Protein AF-H5WXC0-F1 (afdb_monomer)

Nearest PDB structures (foldseek):
  8ovc-assembly1_G  TM=9.041E-01  e=4.808E-39  Mycolicibacterium smegmatis
  7qho-assembly1_A  TM=9.108E-01  e=4.756E-37  Corynebacterium glutamicum ATCC 13032
  7e1v-assembly1_A  TM=9.104E-01  e=6.384E-37  Mycobacterium tuberculosis H37Rv
  8hcr-assembly1_M  TM=8.904E-01  e=3.942E-35  Mycobacterium tuberculosis variant bovis BCG
  1nyk-assembly2_B  TM=8.512E-01  e=1.443E-13  Thermus thermophilus

Solvent-accessible surface area (backbone atoms only — not comparable to full-atom values): 20309 Å² total; per-residue (Å²): 127,73,65,68,59,56,52,55,51,53,51,52,54,50,56,56,33,50,76,73,46,28,45,78,78,39,82,42,71,70,50,63,88,94,38,71,65,40,56,58,45,45,49,59,26,52,52,19,45,49,40,16,51,54,23,40,51,49,24,53,50,46,68,73,72,48,64,69,63,93,52,58,89,91,46,94,60,22,70,56,30,66,44,40,62,60,50,41,50,49,22,47,49,45,14,51,51,9,48,53,49,14,52,53,37,37,56,76,51,59,46,54,50,71,43,70,52,62,70,72,74,75,96,61,78,73,55,67,67,59,49,50,52,50,50,51,52,54,49,50,49,55,61,70,70,35,44,79,82,33,58,69,60,40,50,50,50,51,50,51,52,49,50,53,52,49,51,51,49,46,60,72,48,47,81,76,63,76,69,84,78,51,58,29,96,87,54,35,79,52,45,29,77,78,41,49,75,47,45,70,53,98,84,52,65,32,28,34,21,44,88,49,100,47,70,78,56,82,43,74,39,38,79,86,80,52,56,70,56,32,76,44,65,28,33,58,42,47,78,89,44,64,96,37,65,67,57,40,46,48,53,73,65,39,81,64,30,46,24,33,41,35,27,53,41,92,88,66,76,62,66,89,51,82,97,55,66,78,29,42,47,87,60,35,41,34,29,45,22,26,30,32,50,82,45,51,63,42,77,44,70,45,70,92,76,44,31,39,28,24,82,88,68,55,27,28,20,33,50,45,56,64,25,30,49,79,39,56,78,30,86,48,46,33,33,42,35,26,36,42,68,48,97,89,50,38,34,26,43,79,37,41,54,78,45,57,63,25,42,80,59,93,85,58,84,132

Structure (mmCIF, N/CA/C/O backbone):
data_AF-H5WXC0-F1
#
_entry.id   AF-H5WXC0-F1
#
loop_
_atom_site.group_PDB
_atom_site.id
_atom_site.type_symbol
_atom_site.label_atom_id
_atom_site.label_alt_id
_atom_site.label_comp_id
_atom_site.label_asym_id
_atom_site.label_entity_id
_atom_site.label_seq_id
_atom_site.pdbx_PDB_ins_code
_atom_site.Cartn_x
_atom_site.Cartn_y
_atom_site.Cartn_z
_atom_site.occupancy
_atom_site.B_iso_or_equiv
_atom_site.auth_seq_id
_atom_site.auth_comp_id
_atom_site.auth_asym_id
_atom_site.auth_atom_id
_atom_site.pdbx_PDB_model_num
ATOM 1 N N . MET A 1 1 ? -34.493 13.866 64.426 1.00 41.06 1 MET A N 1
ATOM 2 C CA . MET A 1 1 ? -35.147 14.264 63.158 1.00 41.06 1 MET A CA 1
ATOM 3 C C . MET A 1 1 ? -34.487 13.681 61.899 1.00 41.06 1 MET A C 1
ATOM 5 O O . MET A 1 1 ? -35.121 13.728 60.859 1.00 41.06 1 MET A O 1
ATOM 9 N N . ALA A 1 2 ? -33.281 13.090 61.962 1.00 41.44 2 ALA A N 1
ATOM 10 C CA . ALA A 1 2 ? -32.610 12.505 60.789 1.00 41.44 2 ALA A CA 1
ATOM 11 C C . ALA A 1 2 ? -33.128 11.110 60.355 1.00 41.44 2 ALA A C 1
ATOM 13 O O . ALA A 1 2 ? -32.963 10.753 59.199 1.00 41.44 2 ALA A O 1
ATOM 14 N N . GLY A 1 3 ? -33.781 10.340 61.241 1.00 52.81 3 GLY A N 1
ATOM 15 C CA . GLY A 1 3 ? -34.248 8.975 60.927 1.00 52.81 3 GLY A CA 1
ATOM 16 C C . GLY A 1 3 ? -35.429 8.901 59.947 1.00 52.81 3 GLY A C 1
ATOM 17 O O . GLY A 1 3 ? -35.412 8.088 59.035 1.00 52.81 3 GLY A O 1
ATOM 18 N N . GLY A 1 4 ? -36.413 9.802 60.059 1.00 59.00 4 GLY A N 1
ATOM 19 C CA . GLY A 1 4 ? -37.640 9.725 59.247 1.00 59.00 4 GLY A CA 1
ATOM 20 C C . GLY A 1 4 ? -37.488 10.144 57.776 1.00 59.00 4 GLY A C 1
ATOM 21 O O . GLY A 1 4 ? -38.332 9.806 56.952 1.00 59.00 4 GLY A O 1
ATOM 22 N N . GLN A 1 5 ? -36.428 10.881 57.415 1.00 61.75 5 GLN A N 1
ATOM 23 C CA . GLN A 1 5 ? -36.155 11.223 56.009 1.00 61.75 5 GLN A CA 1
ATOM 24 C C . GLN A 1 5 ? -35.448 10.087 55.256 1.00 61.75 5 GLN A C 1
ATOM 26 O O . GLN A 1 5 ? -35.689 9.915 54.062 1.00 61.75 5 GLN A O 1
ATOM 31 N N . ASP A 1 6 ? -34.615 9.306 55.947 1.00 70.69 6 ASP A N 1
ATOM 32 C CA . ASP A 1 6 ? -33.885 8.175 55.362 1.00 70.69 6 ASP A CA 1
ATOM 33 C C . ASP A 1 6 ? -34.815 6.970 55.123 1.00 70.69 6 ASP A C 1
ATOM 35 O O . ASP A 1 6 ? -34.733 6.306 54.087 1.00 70.69 6 ASP A O 1
ATOM 39 N N . GLU A 1 7 ? -35.780 6.753 56.025 1.00 78.19 7 GLU A N 1
ATOM 40 C CA . GLU A 1 7 ? -36.839 5.743 55.867 1.00 78.19 7 GLU A CA 1
ATOM 41 C C . GLU A 1 7 ? -37.739 6.050 54.664 1.00 78.19 7 GLU A C 1
ATOM 43 O O . GLU A 1 7 ? -37.885 5.216 53.772 1.00 78.19 7 GLU A O 1
ATOM 48 N N . ARG A 1 8 ? -38.253 7.286 54.560 1.00 87.56 8 ARG A N 1
ATOM 49 C CA . ARG A 1 8 ? -39.091 7.708 53.425 1.00 87.56 8 ARG A CA 1
ATOM 50 C C . ARG A 1 8 ? -38.371 7.569 52.082 1.00 87.56 8 ARG A C 1
ATOM 52 O O . ARG A 1 8 ? -38.984 7.194 51.087 1.00 87.56 8 ARG A O 1
ATOM 59 N N . ARG A 1 9 ? -37.075 7.889 52.032 1.00 84.44 9 ARG A N 1
ATOM 60 C CA . ARG A 1 9 ? -36.265 7.745 50.816 1.00 84.44 9 ARG A CA 1
ATOM 61 C C . ARG A 1 9 ? -36.096 6.279 50.418 1.00 84.44 9 ARG A C 1
ATOM 63 O O . ARG A 1 9 ? -36.193 5.964 49.237 1.00 84.44 9 ARG A O 1
ATOM 70 N N . SER A 1 10 ? -35.851 5.405 51.389 1.00 83.38 10 SER A N 1
ATOM 71 C CA . SER A 1 10 ? -35.689 3.965 51.160 1.00 83.38 10 SER A CA 1
ATOM 72 C C . SER A 1 10 ? -36.983 3.322 50.655 1.00 83.38 10 SER A C 1
ATOM 74 O O . SER A 1 10 ? -36.952 2.483 49.759 1.00 83.38 10 SER A O 1
ATOM 76 N N . GLU A 1 11 ? -38.127 3.767 51.173 1.00 86.62 11 GLU A N 1
ATOM 77 C CA . GLU A 1 11 ? -39.443 3.307 50.729 1.00 86.62 11 GLU A CA 1
ATOM 78 C C . GLU A 1 11 ? -39.754 3.725 49.287 1.00 86.62 11 GLU A C 1
ATOM 80 O O . GLU A 1 11 ? -40.171 2.898 48.480 1.00 86.62 11 GLU A O 1
ATOM 85 N N . LEU A 1 12 ? -39.451 4.974 48.919 1.00 89.31 12 LEU A N 1
ATOM 86 C CA . LEU A 1 12 ? -39.599 5.445 47.538 1.00 89.31 12 LEU A CA 1
ATOM 87 C C . LEU A 1 12 ? -38.704 4.679 46.550 1.00 89.31 12 LEU A C 1
ATOM 89 O O . LEU A 1 12 ? -39.122 4.420 45.425 1.00 89.31 12 LEU A O 1
ATOM 93 N N . LEU A 1 13 ? -37.486 4.301 46.959 1.00 86.62 13 LEU A N 1
ATOM 94 C CA . LEU A 1 13 ? -36.587 3.493 46.126 1.00 86.62 13 LEU A CA 1
ATOM 95 C C . LEU A 1 13 ? -37.160 2.097 45.856 1.00 86.62 13 LEU A C 1
ATOM 97 O O . LEU A 1 13 ? -37.083 1.620 44.727 1.00 86.62 13 LEU A O 1
ATOM 101 N N . ARG A 1 14 ? -37.768 1.465 46.868 1.00 86.94 14 ARG A N 1
ATOM 102 C CA . ARG A 1 14 ? -38.438 0.167 46.708 1.00 86.94 14 ARG A CA 1
ATOM 103 C C . ARG A 1 14 ? -39.661 0.257 45.806 1.00 86.94 14 ARG A C 1
ATOM 105 O O . ARG A 1 14 ? -39.759 -0.521 44.868 1.00 86.94 14 ARG A O 1
ATOM 112 N N . GLN A 1 15 ? -40.524 1.248 46.028 1.00 90.94 15 GLN A N 1
ATOM 113 C CA . GLN A 1 15 ? -41.712 1.461 45.194 1.00 90.94 15 GLN A CA 1
ATOM 114 C C . GLN A 1 15 ? -41.353 1.682 43.718 1.00 90.94 15 GLN A C 1
ATOM 116 O O . GLN A 1 15 ? -42.025 1.159 42.834 1.00 90.94 15 GLN A O 1
ATOM 121 N N . GLY A 1 16 ? -40.282 2.436 43.443 1.00 91.06 16 GLY A N 1
ATOM 122 C CA . GLY A 1 16 ? -39.794 2.640 42.079 1.00 91.06 16 GLY A CA 1
ATOM 123 C C . GLY A 1 16 ? -39.280 1.352 41.433 1.00 91.06 16 GLY A C 1
ATOM 124 O O . GLY A 1 16 ? -39.638 1.058 40.300 1.00 91.06 16 GLY A O 1
ATOM 125 N N . ALA A 1 17 ? -38.486 0.563 42.161 1.00 89.50 17 ALA A N 1
ATOM 126 C CA . ALA A 1 17 ? -37.983 -0.717 41.665 1.00 89.50 17 ALA A CA 1
ATOM 127 C C . ALA A 1 17 ? -39.129 -1.708 41.376 1.00 89.50 17 ALA A C 1
ATOM 129 O O . ALA A 1 17 ? -39.158 -2.334 40.316 1.00 89.50 17 ALA A O 1
ATOM 130 N N . GLU A 1 18 ? -40.118 -1.790 42.269 1.00 89.38 18 GLU A N 1
ATOM 131 C CA . GLU A 1 18 ? -41.289 -2.658 42.111 1.00 89.38 18 GLU A CA 1
ATOM 132 C C . GLU A 1 18 ? -42.131 -2.296 40.880 1.00 89.38 18 GLU A C 1
ATOM 134 O O . GLU A 1 18 ? -42.623 -3.196 40.196 1.00 89.38 18 GLU A O 1
ATOM 139 N N . ALA A 1 19 ? -42.251 -1.004 40.552 1.00 90.31 19 ALA A N 1
ATOM 140 C CA . ALA A 1 19 ? -42.965 -0.549 39.358 1.00 90.31 19 ALA A CA 1
ATOM 141 C C . ALA A 1 19 ? -42.361 -1.105 38.051 1.00 90.31 19 ALA A C 1
ATOM 143 O O . ALA A 1 19 ? -43.100 -1.368 37.103 1.00 90.31 19 ALA A O 1
ATOM 144 N N . ASP A 1 20 ? -41.048 -1.352 38.031 1.00 89.44 20 ASP A N 1
ATOM 145 C CA . ASP A 1 20 ? -40.313 -1.925 36.895 1.00 89.44 20 ASP A CA 1
ATOM 146 C C . ASP A 1 20 ? -40.116 -3.455 37.010 1.00 89.44 20 ASP A C 1
ATOM 148 O O . ASP A 1 20 ? -39.344 -4.060 36.255 1.00 89.44 20 ASP A O 1
ATOM 152 N N . GLY A 1 21 ? -40.788 -4.105 37.969 1.00 89.25 21 GLY A N 1
ATOM 153 C CA . GLY A 1 21 ? -40.642 -5.540 38.233 1.00 89.25 21 GLY A CA 1
ATOM 154 C C . GLY A 1 21 ? -39.265 -5.930 38.786 1.00 89.25 21 GLY A C 1
ATOM 155 O O . GLY A 1 21 ? -38.814 -7.064 38.582 1.00 89.25 21 GLY A O 1
ATOM 156 N N . VAL A 1 22 ? -38.580 -4.991 39.445 1.00 92.06 22 VAL A N 1
ATOM 157 C CA . VAL A 1 22 ? -37.280 -5.177 40.097 1.00 92.06 22 VAL A CA 1
ATOM 158 C C . VAL A 1 22 ? -37.477 -5.304 41.606 1.00 92.06 22 VAL A C 1
ATOM 160 O O . VAL A 1 22 ? -37.926 -4.381 42.277 1.00 92.06 22 VAL A O 1
ATOM 163 N N . GLU A 1 23 ? -37.078 -6.439 42.170 1.00 90.62 23 GLU A N 1
ATOM 164 C CA . GLU A 1 23 ? -37.058 -6.665 43.614 1.00 90.62 23 GLU A CA 1
ATOM 165 C C . GLU A 1 23 ? -35.650 -6.409 44.174 1.00 90.62 23 GLU A C 1
ATOM 167 O O . GLU A 1 23 ? -34.686 -7.086 43.808 1.00 90.62 23 GLU A O 1
ATOM 172 N N . LEU A 1 24 ? -35.517 -5.439 45.083 1.00 87.44 24 LEU A N 1
ATOM 173 C CA . LEU A 1 24 ? -34.266 -5.161 45.801 1.00 87.44 24 LEU A CA 1
ATOM 174 C C . LEU A 1 24 ? -34.142 -6.082 47.029 1.00 87.44 24 LEU A C 1
ATOM 176 O O . LEU A 1 24 ? -34.686 -5.784 48.096 1.00 87.44 24 LEU A O 1
ATOM 180 N N . VAL A 1 25 ? -33.405 -7.188 46.879 1.00 87.00 25 VAL A N 1
ATOM 181 C CA . VAL A 1 25 ? -33.207 -8.229 47.909 1.00 87.00 25 VAL A CA 1
ATOM 182 C C . VAL A 1 25 ? -32.206 -7.790 48.978 1.00 87.00 25 VAL A C 1
ATOM 184 O O . VAL A 1 25 ? -32.430 -7.982 50.170 1.00 87.00 25 VAL A O 1
ATOM 187 N N . GLU A 1 26 ? -31.097 -7.181 48.563 1.00 84.81 26 GLU A N 1
ATOM 188 C CA . GLU A 1 26 ? -30.066 -6.650 49.459 1.00 84.81 26 GLU A CA 1
ATOM 189 C C . GLU A 1 26 ? -29.709 -5.245 48.980 1.00 84.81 26 GLU A C 1
ATOM 191 O O . GLU A 1 26 ? -29.386 -5.073 47.808 1.00 84.81 26 GLU A O 1
ATOM 196 N N . TYR A 1 27 ? -29.772 -4.244 49.860 1.00 83.06 27 TYR A N 1
ATOM 197 C CA . TYR A 1 27 ? -29.295 -2.888 49.579 1.00 83.06 27 TYR A CA 1
ATOM 198 C C . TYR A 1 27 ? -28.735 -2.266 50.858 1.00 83.06 27 TYR A C 1
ATOM 200 O O . TYR A 1 27 ? -29.393 -1.487 51.547 1.00 83.06 27 TYR A O 1
ATOM 208 N N . GLU A 1 28 ? -27.511 -2.657 51.213 1.00 82.62 28 GLU A N 1
ATOM 209 C CA . GLU A 1 28 ? -26.885 -2.243 52.468 1.00 82.62 28 GLU A CA 1
ATOM 210 C C . GLU A 1 28 ? -25.472 -1.693 52.265 1.00 82.62 28 GLU A C 1
ATOM 212 O O . GLU A 1 28 ? -24.675 -2.157 51.439 1.00 82.62 28 GLU A O 1
ATOM 217 N N . SER A 1 29 ? -25.128 -0.686 53.072 1.00 84.06 29 SER A N 1
ATOM 218 C CA . SER A 1 29 ? -23.758 -0.183 53.144 1.00 84.06 29 SER A CA 1
ATOM 219 C C . SER A 1 29 ? -22.794 -1.299 53.567 1.00 84.06 29 SER A C 1
ATOM 221 O O . SER A 1 29 ? -23.005 -1.972 54.574 1.00 84.06 29 SER A O 1
ATOM 223 N N . ARG A 1 30 ? -21.683 -1.469 52.838 1.00 85.94 30 ARG A N 1
ATOM 224 C CA . ARG A 1 30 ? -20.665 -2.498 53.147 1.00 85.94 30 ARG A CA 1
ATOM 225 C C . ARG A 1 30 ? -20.006 -2.316 54.512 1.00 85.94 30 ARG A C 1
ATOM 227 O O . ARG A 1 30 ? -19.532 -3.282 55.111 1.00 85.94 30 ARG A O 1
ATOM 234 N N . HIS A 1 31 ? -19.894 -1.071 54.962 1.00 88.56 31 HIS A N 1
ATOM 235 C CA . HIS A 1 31 ? -19.222 -0.702 56.198 1.00 88.56 31 HIS A CA 1
ATOM 236 C C . HIS A 1 31 ? -20.044 0.350 56.928 1.00 88.56 31 HIS A C 1
ATOM 238 O O . HIS A 1 31 ? -20.476 1.329 56.324 1.00 88.56 31 HIS A O 1
ATOM 244 N N . ARG A 1 32 ? -20.199 0.181 58.245 1.00 85.06 32 ARG A N 1
ATOM 245 C CA . ARG A 1 32 ? -20.891 1.163 59.079 1.00 85.06 32 ARG A CA 1
ATOM 246 C C . ARG A 1 32 ? -20.120 2.497 59.075 1.00 85.06 32 ARG A C 1
ATOM 248 O O . ARG A 1 32 ? -18.892 2.462 59.255 1.00 85.06 32 ARG A O 1
ATOM 255 N N . PRO A 1 33 ? -20.809 3.644 58.929 1.00 85.06 33 PRO A N 1
ATOM 256 C CA . PRO A 1 33 ? -20.172 4.957 58.930 1.00 85.06 33 PRO A CA 1
ATOM 257 C C . PRO A 1 33 ? -19.319 5.209 60.181 1.00 85.06 33 PRO A C 1
ATOM 259 O O . PRO A 1 33 ? -19.702 4.852 61.296 1.00 85.06 33 PRO A O 1
ATOM 262 N N . GLY A 1 34 ? -18.149 5.822 60.002 1.00 85.94 34 GLY A N 1
ATOM 263 C CA . GLY A 1 34 ? -17.239 6.222 61.081 1.00 85.94 34 GLY A CA 1
ATOM 264 C C . GLY A 1 34 ? -16.327 5.107 61.606 1.00 85.94 34 GLY A C 1
ATOM 265 O O . GLY A 1 34 ? -15.480 5.352 62.474 1.00 85.94 34 GLY A O 1
ATOM 266 N N . THR A 1 35 ? -16.427 3.888 61.071 1.00 92.12 35 THR A N 1
ATOM 267 C CA . THR A 1 35 ? -15.627 2.745 61.536 1.00 92.12 35 THR A CA 1
ATOM 268 C C . THR A 1 35 ? -14.195 2.743 60.988 1.00 92.12 35 THR A C 1
ATOM 270 O O . THR A 1 35 ? -13.869 3.332 59.955 1.00 92.12 35 THR A O 1
ATOM 273 N N . SER A 1 36 ? -13.292 2.043 61.683 1.00 89.62 36 SER A N 1
ATOM 274 C CA . SER A 1 36 ? -11.923 1.811 61.198 1.00 89.62 36 SER A CA 1
ATOM 275 C C . SER A 1 36 ? -11.894 0.943 59.933 1.00 89.62 36 SER A C 1
ATOM 277 O O . SER A 1 36 ? -11.017 1.133 59.087 1.00 89.62 36 SER A O 1
ATOM 279 N N . ALA A 1 37 ? -12.868 0.039 59.780 1.00 88.88 37 ALA A N 1
ATOM 280 C CA . ALA A 1 37 ? -13.062 -0.784 58.590 1.00 88.88 37 ALA A CA 1
ATOM 281 C C . ALA A 1 37 ? -13.381 0.072 57.356 1.00 88.88 37 ALA A C 1
ATOM 283 O O . ALA A 1 37 ? -12.711 -0.070 56.335 1.00 88.88 37 ALA A O 1
ATOM 284 N N . GLU A 1 38 ? -14.302 1.034 57.478 1.00 90.31 38 GLU A N 1
ATOM 285 C CA . GLU A 1 38 ? -14.613 1.988 56.410 1.00 90.31 38 GLU A CA 1
ATOM 286 C C . GLU A 1 38 ? -13.377 2.805 56.000 1.00 90.31 38 GLU A C 1
ATOM 288 O O . GLU A 1 38 ? -13.037 2.895 54.817 1.00 90.31 38 GLU A O 1
ATOM 293 N N . ARG A 1 39 ? -12.633 3.347 56.977 1.00 91.06 39 ARG A N 1
ATOM 294 C CA . ARG A 1 39 ? -11.384 4.078 56.698 1.00 91.06 39 ARG A CA 1
ATOM 295 C C . ARG A 1 39 ? -10.362 3.205 55.972 1.00 91.06 39 ARG A C 1
ATOM 297 O O . ARG A 1 39 ? -9.707 3.675 55.044 1.00 91.06 39 ARG A O 1
ATOM 304 N N . ARG A 1 40 ? -10.226 1.933 56.361 1.00 92.06 40 ARG A N 1
ATOM 305 C CA . ARG A 1 40 ? -9.310 0.976 55.719 1.00 92.06 40 ARG A CA 1
ATOM 306 C C . ARG A 1 40 ? -9.748 0.634 54.291 1.00 92.06 40 ARG A C 1
ATOM 308 O O . ARG A 1 40 ? -8.888 0.526 53.421 1.00 92.06 40 ARG A O 1
ATOM 315 N N . ALA A 1 41 ? -11.051 0.523 54.038 1.00 91.75 41 ALA A N 1
ATOM 316 C CA . ALA A 1 41 ? -11.616 0.257 52.716 1.00 91.75 41 ALA A CA 1
ATOM 317 C C . ALA A 1 41 ? -11.415 1.419 51.728 1.00 91.75 41 ALA A C 1
ATOM 319 O O . ALA A 1 41 ? -11.205 1.178 50.540 1.00 91.75 41 ALA A O 1
ATOM 320 N N . ARG A 1 42 ? -11.396 2.667 52.222 1.00 94.12 42 ARG A N 1
ATOM 321 C CA . ARG A 1 42 ? -11.152 3.877 51.412 1.00 94.12 42 ARG A CA 1
ATOM 322 C C . ARG A 1 42 ? -9.683 4.087 51.021 1.00 94.12 42 ARG A C 1
ATOM 324 O O . ARG A 1 42 ? -9.422 4.667 49.972 1.00 94.12 42 ARG A O 1
ATOM 331 N N . ARG A 1 43 ? -8.714 3.600 51.810 1.00 94.75 43 ARG A N 1
ATOM 332 C CA . ARG A 1 43 ? -7.264 3.740 51.528 1.00 94.75 43 ARG A CA 1
ATOM 333 C C . ARG A 1 43 ? -6.838 3.367 50.097 1.00 94.75 43 ARG A C 1
ATOM 335 O O . ARG A 1 43 ? -6.181 4.193 49.477 1.00 94.75 43 ARG A O 1
ATOM 342 N N . PRO A 1 44 ? -7.182 2.186 49.546 1.00 95.75 44 PRO A N 1
ATOM 343 C CA . PRO A 1 44 ? -6.817 1.835 48.170 1.00 95.75 44 PRO A CA 1
ATOM 344 C C . PRO A 1 44 ? -7.437 2.782 47.136 1.00 95.75 44 PRO A C 1
ATOM 346 O O . PRO A 1 44 ? -6.766 3.141 46.180 1.00 95.75 44 PRO A O 1
ATOM 349 N N . VAL A 1 45 ? -8.684 3.228 47.338 1.00 96.75 45 VAL A N 1
ATOM 350 C CA . VAL A 1 45 ? -9.353 4.182 46.436 1.00 96.75 45 VAL A CA 1
ATOM 351 C C . VAL A 1 45 ? -8.577 5.498 46.388 1.00 96.75 45 VAL A C 1
ATOM 353 O O . VAL A 1 45 ? -8.289 6.005 45.310 1.00 96.75 45 VAL A O 1
ATOM 356 N N . LEU A 1 46 ? -8.180 6.014 47.556 1.00 97.44 46 LEU A N 1
ATOM 357 C CA . LEU A 1 46 ? -7.376 7.234 47.660 1.00 97.44 46 LEU A CA 1
ATOM 358 C C . LEU A 1 46 ? -5.975 7.060 47.065 1.00 97.44 46 LEU A C 1
ATOM 360 O O . LEU A 1 46 ? -5.492 7.967 46.399 1.00 97.44 46 LEU A O 1
ATOM 364 N N . LEU A 1 47 ? -5.336 5.904 47.265 1.00 97.62 47 LEU A N 1
ATOM 365 C CA . LEU A 1 47 ? -4.018 5.607 46.698 1.00 97.62 47 LEU A CA 1
ATOM 366 C C . LEU A 1 47 ? -4.047 5.613 45.166 1.00 97.62 47 LEU A C 1
ATOM 368 O O . LEU A 1 47 ? -3.165 6.195 44.542 1.00 97.62 47 LEU A O 1
ATOM 372 N N . PHE A 1 48 ? -5.065 5.004 44.558 1.00 98.38 48 PHE A N 1
ATOM 373 C CA . PHE A 1 48 ? -5.209 4.979 43.105 1.00 98.38 48 PHE A CA 1
ATOM 374 C C . PHE A 1 48 ? -5.580 6.352 42.523 1.00 98.38 48 PHE A C 1
ATOM 376 O O . PHE A 1 48 ? -5.038 6.728 41.486 1.00 98.38 48 PHE A O 1
ATOM 383 N N . TRP A 1 49 ? -6.407 7.149 43.211 1.00 98.38 49 TRP A N 1
ATOM 384 C CA . TRP A 1 49 ? -6.636 8.548 42.820 1.00 98.38 49 TRP A CA 1
ATOM 385 C C . TRP A 1 49 ? -5.373 9.406 42.946 1.00 98.38 49 TRP A C 1
ATOM 387 O O . TRP A 1 49 ? -5.102 10.228 42.074 1.00 98.38 49 TRP A O 1
ATOM 397 N N . ALA A 1 50 ? -4.569 9.196 43.991 1.00 98.31 50 ALA A N 1
ATOM 398 C CA . ALA A 1 50 ? -3.286 9.872 44.144 1.00 98.31 50 ALA A CA 1
ATOM 399 C C . ALA A 1 50 ? -2.308 9.475 43.027 1.00 98.31 50 ALA A C 1
ATOM 401 O O . ALA A 1 50 ? -1.682 10.351 42.437 1.00 98.31 50 ALA A O 1
ATOM 402 N N . LEU A 1 51 ? -2.228 8.184 42.678 1.00 98.44 51 LEU A N 1
ATOM 403 C CA . LEU A 1 51 ? -1.456 7.711 41.524 1.00 98.44 51 LEU A CA 1
ATOM 404 C C . LEU A 1 51 ? -1.929 8.385 40.231 1.00 98.44 51 LEU A C 1
ATOM 406 O O . LEU A 1 51 ? -1.097 8.883 39.479 1.00 98.44 51 LEU A O 1
ATOM 410 N N . ALA A 1 52 ? -3.245 8.445 40.002 1.00 98.62 52 ALA A N 1
ATOM 411 C CA . ALA A 1 52 ? -3.826 9.081 38.824 1.00 98.62 52 ALA A CA 1
ATOM 412 C C . ALA A 1 52 ? -3.387 10.544 38.687 1.00 98.62 52 ALA A C 1
ATOM 414 O O . ALA A 1 52 ? -2.929 10.960 37.621 1.00 98.62 52 ALA A O 1
ATOM 415 N N . ALA A 1 53 ? -3.497 11.298 39.784 1.00 98.50 53 ALA A N 1
ATOM 416 C CA . ALA A 1 53 ? -3.160 12.713 39.837 1.00 98.50 53 ALA A CA 1
ATOM 417 C C . ALA A 1 53 ? -1.655 12.957 39.666 1.00 98.50 53 ALA A C 1
ATOM 419 O O . ALA A 1 53 ? -1.260 13.792 38.856 1.00 98.50 53 ALA A O 1
ATOM 420 N N . VAL A 1 54 ? -0.810 12.205 40.381 1.00 98.56 54 VAL A N 1
ATOM 421 C CA . VAL A 1 54 ? 0.652 12.348 40.304 1.00 98.56 54 VAL A CA 1
ATOM 422 C C . VAL A 1 54 ? 1.165 11.957 38.922 1.00 98.56 54 VAL A C 1
ATOM 424 O O . VAL A 1 54 ? 1.928 12.709 38.325 1.00 98.56 54 VAL A O 1
ATOM 427 N N . ALA A 1 55 ? 0.724 10.819 38.383 1.00 98.56 55 ALA A N 1
ATOM 428 C CA . ALA A 1 55 ? 1.139 10.374 37.058 1.00 98.56 55 ALA A CA 1
ATOM 429 C C . ALA A 1 55 ? 0.608 11.298 35.949 1.00 98.56 55 ALA A C 1
ATOM 431 O O . ALA A 1 55 ? 1.331 11.586 35.001 1.00 98.56 55 ALA A O 1
ATOM 432 N N . GLY A 1 56 ? -0.613 11.826 36.088 1.00 98.56 56 GLY A N 1
ATOM 433 C CA . GLY A 1 56 ? -1.165 12.813 35.156 1.00 98.56 56 GLY A CA 1
ATOM 434 C C . GLY A 1 56 ? -0.386 14.131 35.175 1.00 98.56 56 GLY A C 1
ATOM 435 O O . GLY A 1 56 ? -0.034 14.657 34.122 1.00 98.56 56 GLY A O 1
ATOM 436 N N . ALA A 1 57 ? -0.032 14.630 36.362 1.00 98.38 57 ALA A N 1
ATOM 437 C CA . ALA A 1 57 ? 0.827 15.805 36.499 1.00 98.38 57 ALA A CA 1
ATOM 438 C C . ALA A 1 57 ? 2.232 15.557 35.925 1.00 98.38 57 ALA A C 1
ATOM 440 O O . ALA A 1 57 ? 2.769 16.420 35.231 1.00 98.38 57 ALA A O 1
ATOM 441 N N . ALA A 1 58 ? 2.803 14.369 36.150 1.00 98.31 58 ALA A N 1
ATOM 442 C CA . ALA A 1 58 ? 4.076 13.967 35.560 1.00 98.31 58 ALA A CA 1
ATOM 443 C C . ALA A 1 58 ? 4.000 13.897 34.027 1.00 98.31 58 ALA A C 1
ATOM 445 O O . ALA A 1 58 ? 4.922 14.363 33.366 1.00 98.31 58 ALA A O 1
ATOM 446 N N . ALA A 1 59 ? 2.895 13.409 33.453 1.00 98.44 59 ALA A N 1
ATOM 447 C CA . ALA A 1 59 ? 2.678 13.412 32.006 1.00 98.44 59 ALA A CA 1
ATOM 448 C C . ALA A 1 59 ? 2.656 14.837 31.436 1.00 98.44 59 ALA A C 1
ATOM 450 O O . ALA A 1 59 ? 3.316 15.104 30.435 1.00 98.44 59 ALA A O 1
ATOM 451 N N . ILE A 1 60 ? 1.943 15.760 32.092 1.00 98.25 60 ILE A N 1
ATOM 452 C CA . ILE A 1 60 ? 1.879 17.174 31.690 1.00 98.25 60 ILE A CA 1
ATOM 453 C C . ILE A 1 60 ? 3.268 17.820 31.776 1.00 98.25 60 ILE A C 1
ATOM 455 O O . ILE A 1 60 ? 3.712 18.460 30.824 1.00 98.25 60 ILE A O 1
ATOM 459 N N . ALA A 1 61 ? 3.977 17.627 32.890 1.00 97.88 61 ALA A N 1
ATOM 460 C CA . ALA A 1 61 ? 5.323 18.162 33.073 1.00 97.88 61 ALA A CA 1
ATOM 461 C C . ALA A 1 61 ? 6.301 17.599 32.030 1.00 97.88 61 ALA A C 1
ATOM 463 O O . ALA A 1 61 ? 7.058 18.353 31.423 1.00 97.88 61 ALA A O 1
ATOM 464 N N . HIS A 1 62 ? 6.242 16.290 31.774 1.00 98.00 62 HIS A N 1
ATOM 465 C CA . HIS A 1 62 ? 7.048 15.616 30.759 1.00 98.00 62 HIS A CA 1
ATOM 466 C C . HIS A 1 62 ? 6.740 16.143 29.355 1.00 98.00 62 HIS A C 1
ATOM 468 O O . HIS A 1 62 ? 7.656 16.437 28.598 1.00 98.00 62 HIS A O 1
ATOM 474 N N . TYR A 1 63 ? 5.466 16.346 29.019 1.00 97.62 63 TYR A N 1
ATOM 475 C CA . TYR A 1 63 ? 5.060 16.903 27.729 1.00 97.62 63 TYR A CA 1
ATOM 476 C C . TYR A 1 63 ? 5.616 18.316 27.489 1.00 97.62 63 TYR A C 1
ATOM 478 O O . TYR A 1 63 ? 6.038 18.621 26.376 1.00 97.62 63 TYR A O 1
ATOM 486 N N . ILE A 1 64 ? 5.630 19.165 28.524 1.00 97.31 64 ILE A N 1
ATOM 487 C CA . ILE A 1 64 ? 6.030 20.577 28.417 1.00 97.31 64 ILE A CA 1
ATOM 488 C C . ILE A 1 64 ? 7.553 20.756 28.481 1.00 97.31 64 ILE A C 1
ATOM 490 O O . ILE A 1 64 ? 8.110 21.546 27.721 1.00 97.31 64 ILE A O 1
ATOM 494 N N . VAL A 1 65 ? 8.221 20.078 29.417 1.00 97.00 65 VAL A N 1
ATOM 495 C CA . VAL A 1 65 ? 9.614 20.382 29.793 1.00 97.00 65 VAL A CA 1
ATOM 496 C C . VAL A 1 65 ? 10.625 19.488 29.074 1.00 97.00 65 VAL A C 1
ATOM 498 O O . VAL A 1 65 ? 11.773 19.888 28.883 1.00 97.00 65 VAL A O 1
ATOM 501 N N . TRP A 1 66 ? 10.239 18.275 28.678 1.00 97.00 66 TRP A N 1
ATOM 502 C CA . TRP A 1 66 ? 11.184 17.303 28.131 1.00 97.00 66 TRP A CA 1
ATOM 503 C C . TRP A 1 66 ? 11.634 17.663 26.701 1.00 97.00 66 TRP A C 1
ATOM 505 O O . TRP A 1 66 ? 10.814 18.118 25.897 1.00 97.00 66 TRP A O 1
ATOM 515 N N . PRO A 1 67 ? 12.912 17.437 26.328 1.00 95.38 67 PRO A N 1
ATOM 516 C CA . PRO A 1 67 ? 13.404 17.697 24.975 1.00 95.38 67 PRO A CA 1
ATOM 517 C C . PRO A 1 67 ? 12.794 16.719 23.957 1.00 95.38 67 PRO A C 1
ATOM 519 O O . PRO A 1 67 ? 13.268 15.600 23.777 1.00 95.38 67 PRO A O 1
ATOM 522 N N . TRP A 1 68 ? 11.727 17.152 23.287 1.00 95.56 68 TRP A N 1
ATOM 523 C CA . TRP A 1 68 ? 10.964 16.349 22.321 1.00 95.56 68 TRP A CA 1
ATOM 524 C C . TRP A 1 68 ? 11.422 16.513 20.866 1.00 95.56 68 TRP A C 1
ATOM 526 O O . TRP A 1 68 ? 11.003 15.750 19.995 1.00 95.56 68 TRP A O 1
ATOM 536 N N . LYS A 1 69 ? 12.257 17.518 20.575 1.00 96.00 69 LYS A N 1
ATOM 537 C CA . LYS A 1 69 ? 12.766 17.765 19.220 1.00 96.00 69 LYS A CA 1
ATOM 538 C C . LYS A 1 69 ? 13.672 16.615 18.784 1.00 96.00 69 LYS A C 1
ATOM 540 O O . LYS A 1 69 ? 14.462 16.129 19.588 1.00 96.00 69 LYS A O 1
ATOM 545 N N . TYR A 1 70 ? 13.556 16.215 17.516 1.00 96.75 70 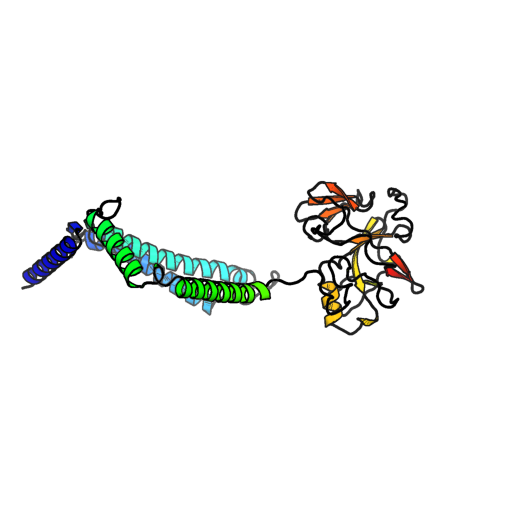TYR A N 1
ATOM 546 C CA . TYR A 1 70 ? 14.398 15.171 16.936 1.00 96.75 70 TYR A CA 1
ATOM 547 C C . TYR A 1 70 ? 15.879 15.511 17.103 1.00 96.75 70 TYR A C 1
ATOM 549 O O . TYR A 1 70 ? 16.308 16.618 16.781 1.00 96.75 70 TYR A O 1
ATOM 557 N N . VAL A 1 71 ? 16.633 14.529 17.586 1.00 97.00 71 VAL A N 1
ATOM 558 C CA . VAL A 1 71 ? 18.093 14.545 17.666 1.00 97.00 71 VAL A CA 1
ATOM 559 C C . VAL A 1 71 ? 18.577 13.325 16.882 1.00 97.00 71 VAL A C 1
ATOM 561 O O . VAL A 1 71 ? 17.999 12.249 17.053 1.00 97.00 71 VAL A O 1
ATOM 564 N N . PRO A 1 72 ? 19.576 13.446 15.998 1.00 96.44 72 PRO A N 1
ATOM 565 C CA . PRO A 1 72 ? 20.096 12.298 15.270 1.00 96.44 72 PRO A CA 1
ATOM 566 C C . PRO A 1 72 ? 20.863 11.337 16.200 1.00 96.44 72 PRO A C 1
ATOM 568 O O . PRO A 1 72 ? 21.384 11.764 17.233 1.00 96.44 72 PRO A O 1
ATOM 571 N N . PRO A 1 73 ? 20.984 10.041 15.844 1.00 95.69 73 PRO A N 1
ATOM 572 C CA . PRO A 1 73 ? 21.555 9.019 16.727 1.00 95.69 73 PRO A CA 1
ATOM 573 C C . PRO A 1 73 ? 22.977 9.283 17.237 1.00 95.69 73 PRO A C 1
ATOM 575 O O . PRO A 1 73 ? 23.369 8.746 18.270 1.00 95.69 73 PRO A O 1
ATOM 578 N N . GLN A 1 74 ? 23.755 10.076 16.502 1.00 94.94 74 GLN A N 1
ATOM 579 C CA . GLN A 1 74 ? 25.160 10.364 16.784 1.00 94.94 74 GLN A CA 1
ATOM 580 C C . GLN A 1 74 ? 25.364 11.613 17.657 1.00 94.94 74 GLN A C 1
ATOM 582 O O . GLN A 1 74 ? 26.488 11.874 18.081 1.00 94.94 74 GLN A O 1
ATOM 587 N N . GLU A 1 75 ? 24.311 12.386 17.929 1.00 95.88 75 GLU A N 1
ATOM 588 C CA . GLU A 1 75 ? 24.409 13.634 18.685 1.00 95.88 75 GLU A CA 1
ATOM 589 C C . GLU A 1 75 ? 24.100 13.453 20.183 1.00 95.88 75 GLU A C 1
ATOM 591 O O . GLU A 1 75 ? 23.273 12.615 20.576 1.00 95.88 75 GLU A O 1
ATOM 596 N N . PRO A 1 76 ? 24.740 14.253 21.060 1.00 94.50 76 PRO A N 1
ATOM 597 C CA . PRO A 1 76 ? 24.425 14.245 22.481 1.00 94.50 76 PRO A CA 1
ATOM 598 C C . PRO A 1 76 ? 22.960 14.650 22.698 1.00 94.50 76 PRO A C 1
ATOM 600 O O . PRO A 1 76 ? 22.491 15.656 22.178 1.00 94.50 76 PRO A O 1
ATOM 603 N N . GLY A 1 77 ? 22.232 13.863 23.492 1.00 94.12 77 GLY A N 1
ATOM 604 C CA . GLY A 1 77 ? 20.804 14.083 23.755 1.00 94.12 77 GLY A CA 1
ATOM 605 C C . GLY A 1 77 ? 19.862 13.135 23.008 1.00 94.12 77 GLY A C 1
ATOM 606 O O . GLY A 1 77 ? 18.682 13.086 23.356 1.00 94.12 77 GLY A O 1
ATOM 607 N N . TYR A 1 78 ? 20.364 12.303 22.086 1.00 96.81 78 TYR A N 1
ATOM 608 C CA . TYR A 1 78 ? 19.547 11.297 21.395 1.00 96.81 78 TYR A CA 1
ATOM 609 C C . TYR A 1 78 ? 18.791 10.364 22.352 1.00 96.81 78 TYR A C 1
ATOM 611 O O . TYR A 1 78 ? 17.607 10.100 22.161 1.00 96.81 78 TYR A O 1
ATOM 619 N N . ALA A 1 79 ? 19.446 9.920 23.429 1.00 96.00 79 ALA A N 1
ATOM 620 C CA . ALA A 1 79 ? 18.816 9.072 24.440 1.00 96.00 79 ALA A CA 1
ATOM 621 C C . ALA A 1 79 ? 17.633 9.765 25.146 1.00 96.00 79 ALA A C 1
ATOM 623 O O . ALA A 1 79 ? 16.622 9.122 25.425 1.00 96.00 79 ALA A O 1
ATOM 624 N N . LEU A 1 80 ? 17.726 11.078 25.400 1.00 96.25 80 LEU A N 1
ATOM 625 C CA . LEU A 1 80 ? 16.622 11.844 25.985 1.00 96.25 80 LEU A CA 1
ATOM 626 C C . LEU A 1 80 ? 15.473 11.983 24.983 1.00 96.25 80 LEU A C 1
ATOM 628 O O . LEU A 1 80 ? 14.323 11.772 25.361 1.00 96.25 80 LEU A O 1
ATOM 632 N N . TYR A 1 81 ? 15.775 12.261 23.712 1.00 97.12 81 TYR A N 1
ATOM 633 C CA . TYR A 1 81 ? 14.773 12.293 22.646 1.00 97.12 81 TYR A CA 1
ATOM 634 C C . TYR A 1 81 ? 14.040 10.946 22.511 1.00 97.12 81 TYR A C 1
ATOM 636 O O . TYR A 1 81 ? 12.811 10.909 22.562 1.00 97.12 81 TYR A O 1
ATOM 644 N N . GLN A 1 82 ? 14.771 9.827 22.433 1.00 96.94 82 GLN A N 1
ATOM 645 C CA . GLN A 1 82 ? 14.173 8.489 22.352 1.00 96.94 82 GLN A CA 1
ATOM 646 C C . GLN A 1 82 ? 13.271 8.166 23.548 1.00 96.94 82 GLN A C 1
ATOM 648 O O . GLN A 1 82 ? 12.240 7.513 23.388 1.00 96.94 82 GLN A O 1
ATOM 653 N N . ALA A 1 83 ? 13.643 8.622 24.747 1.00 97.06 83 ALA A N 1
ATOM 654 C CA . ALA A 1 83 ? 12.874 8.384 25.961 1.00 97.06 83 ALA A CA 1
ATOM 655 C C . ALA A 1 83 ? 11.581 9.215 26.039 1.00 97.06 83 ALA A C 1
ATOM 657 O O . ALA A 1 83 ? 10.705 8.877 26.836 1.00 97.06 83 ALA A O 1
ATOM 658 N N . TYR A 1 84 ? 11.420 10.263 25.220 1.00 97.62 84 TYR A N 1
ATOM 659 C CA . TYR A 1 84 ? 10.265 11.160 25.288 1.00 97.62 84 TYR A CA 1
ATOM 660 C C . TYR A 1 84 ? 8.931 10.412 25.153 1.00 97.62 84 TYR A C 1
ATOM 662 O O . TYR A 1 84 ? 8.118 10.441 26.079 1.00 97.62 84 TYR A O 1
ATOM 670 N N . THR A 1 85 ? 8.721 9.717 24.031 1.00 97.75 85 THR A N 1
ATOM 671 C CA . THR A 1 85 ? 7.445 9.052 23.722 1.00 97.75 85 THR A CA 1
ATOM 672 C C . THR A 1 85 ? 7.132 7.894 24.679 1.00 97.75 85 THR A C 1
ATOM 674 O O . THR A 1 85 ? 6.014 7.861 25.201 1.00 97.75 85 THR A O 1
ATOM 677 N N . PRO A 1 86 ? 8.070 6.970 24.986 1.00 98.19 86 PRO A N 1
ATOM 678 C CA . PRO A 1 86 ? 7.811 5.893 25.942 1.00 98.19 86 PRO A CA 1
ATOM 679 C C . PRO A 1 86 ? 7.463 6.401 27.344 1.00 98.19 86 PRO A C 1
ATOM 681 O O . PRO A 1 86 ? 6.522 5.898 27.956 1.00 98.19 86 PRO A O 1
ATOM 684 N N . LEU A 1 87 ? 8.175 7.416 27.852 1.00 98.00 87 LEU A N 1
ATOM 685 C CA . LEU A 1 87 ? 7.907 7.970 29.182 1.00 98.00 87 LEU A CA 1
ATOM 686 C C . LEU A 1 87 ? 6.580 8.731 29.226 1.00 98.00 87 LEU A C 1
ATOM 688 O O . LEU A 1 87 ? 5.833 8.578 30.191 1.00 98.00 87 LEU A O 1
ATOM 692 N N . LEU A 1 88 ? 6.238 9.485 28.176 1.00 98.12 88 LEU A N 1
ATOM 693 C CA . LEU A 1 88 ? 4.929 10.133 28.073 1.00 98.12 88 LEU A CA 1
ATOM 694 C C . LEU A 1 88 ? 3.797 9.096 28.117 1.00 98.12 88 LEU A C 1
ATOM 696 O O . LEU A 1 88 ? 2.850 9.239 28.893 1.00 98.12 88 LEU A O 1
ATOM 700 N N . GLY A 1 89 ? 3.927 8.023 27.330 1.00 98.25 89 GLY A N 1
ATOM 701 C CA . GLY A 1 89 ? 2.982 6.907 27.327 1.00 98.25 89 GLY A CA 1
ATOM 702 C C . GLY A 1 89 ? 2.889 6.208 28.685 1.00 98.25 89 GLY A C 1
ATOM 703 O O . GLY A 1 89 ? 1.788 5.923 29.150 1.00 98.25 89 GLY A O 1
ATOM 704 N N . MET A 1 90 ? 4.020 5.991 29.361 1.00 98.38 90 MET A N 1
ATOM 705 C CA . MET A 1 90 ? 4.064 5.412 30.705 1.00 98.38 90 MET A CA 1
ATOM 706 C C . MET A 1 90 ? 3.314 6.280 31.725 1.00 98.38 90 MET A C 1
ATOM 708 O O . MET A 1 90 ? 2.489 5.754 32.470 1.00 98.38 90 MET A O 1
ATOM 712 N N . TRP A 1 91 ? 3.553 7.596 31.755 1.00 98.44 91 TRP A N 1
ATOM 713 C CA . TRP A 1 91 ? 2.878 8.501 32.691 1.00 98.44 91 TRP A CA 1
ATOM 714 C C . TRP A 1 91 ? 1.369 8.583 32.441 1.00 98.44 91 TRP A C 1
ATOM 716 O O . TRP A 1 91 ? 0.582 8.474 33.383 1.00 98.44 91 TRP A O 1
ATOM 726 N N . LEU A 1 92 ? 0.949 8.694 31.177 1.00 98.38 92 LEU A N 1
ATOM 727 C CA . LEU A 1 92 ? -0.470 8.668 30.809 1.00 98.38 92 LEU A CA 1
ATOM 728 C C . LEU A 1 92 ? -1.121 7.322 31.156 1.00 98.38 92 LEU A C 1
ATOM 730 O O . LEU A 1 92 ? -2.201 7.287 31.747 1.00 98.38 92 LEU A O 1
ATOM 734 N N . GLY A 1 93 ? -0.444 6.213 30.856 1.00 98.50 93 GLY A N 1
ATOM 735 C CA . GLY A 1 93 ? -0.905 4.866 31.183 1.00 98.50 93 GLY A CA 1
ATOM 736 C C . GLY A 1 93 ? -1.076 4.659 32.688 1.00 98.50 93 GLY A C 1
ATOM 737 O O . GLY A 1 93 ? -2.126 4.195 33.128 1.00 98.50 93 GLY A O 1
ATOM 738 N N . LEU A 1 94 ? -0.092 5.068 33.495 1.00 98.62 94 LEU A N 1
ATOM 739 C CA . LEU A 1 94 ? -0.179 5.032 34.959 1.00 98.62 94 LEU A CA 1
ATOM 740 C C . LEU A 1 94 ? -1.307 5.920 35.490 1.00 98.62 94 LEU A C 1
ATOM 742 O O . LEU A 1 94 ? -1.977 5.533 36.449 1.00 98.62 94 LEU A O 1
ATOM 746 N N . SER A 1 95 ? -1.554 7.071 34.858 1.00 98.62 95 SER A N 1
ATOM 747 C CA . SER A 1 95 ? -2.667 7.943 35.230 1.00 98.62 95 SER A CA 1
ATOM 748 C C . SER A 1 95 ? -4.015 7.242 35.034 1.00 98.62 95 SER A C 1
ATOM 750 O O . SER A 1 95 ? -4.821 7.175 35.965 1.00 98.62 95 SER A O 1
ATOM 752 N N . LEU A 1 96 ? -4.222 6.617 33.870 1.00 98.44 96 LEU A N 1
ATOM 753 C CA . LEU A 1 96 ? -5.434 5.853 33.566 1.00 98.44 96 LEU A CA 1
ATOM 754 C C . LEU A 1 96 ? -5.591 4.624 34.469 1.00 98.44 96 LEU A C 1
ATOM 756 O O . LEU A 1 96 ? -6.679 4.393 34.995 1.00 98.44 96 LEU A O 1
ATOM 760 N N . ILE A 1 97 ? -4.517 3.865 34.711 1.00 98.44 97 ILE A N 1
ATOM 761 C CA . ILE A 1 97 ? -4.517 2.750 35.675 1.00 98.44 97 ILE A CA 1
ATOM 762 C C . ILE A 1 97 ? -4.918 3.252 37.067 1.00 98.44 97 ILE A C 1
ATOM 764 O O . ILE A 1 97 ? -5.692 2.588 37.758 1.00 98.44 97 ILE A O 1
ATOM 768 N N . GLY A 1 98 ? -4.444 4.436 37.460 1.00 98.50 98 GLY A N 1
ATOM 769 C CA . GLY A 1 98 ? -4.890 5.145 38.652 1.00 98.50 98 GLY A CA 1
ATOM 770 C C . GLY A 1 98 ? -6.405 5.360 38.670 1.00 98.50 98 GLY A C 1
ATOM 771 O O . GLY A 1 98 ? -7.077 4.923 39.599 1.00 98.50 98 GLY A O 1
ATOM 772 N N . VAL A 1 99 ? -6.970 5.968 37.624 1.00 98.56 99 VAL A N 1
ATOM 773 C CA . VAL A 1 99 ? -8.416 6.241 37.536 1.00 98.56 99 VAL A CA 1
ATOM 774 C C . VAL A 1 99 ? -9.237 4.949 37.590 1.00 98.56 99 VAL A C 1
ATOM 776 O O . VAL A 1 99 ? -10.110 4.803 38.448 1.00 98.56 99 VAL A O 1
ATOM 779 N N . PHE A 1 100 ? -8.947 3.975 36.724 1.00 98.31 100 PHE A N 1
ATOM 780 C CA . PHE A 1 100 ? -9.697 2.716 36.681 1.00 98.31 100 PHE A CA 1
ATOM 781 C C . PHE A 1 100 ? -9.523 1.903 37.964 1.00 98.31 100 PHE A C 1
ATOM 783 O O . PHE A 1 100 ? -10.497 1.375 38.502 1.00 98.31 100 PHE A O 1
ATOM 790 N N . GLY A 1 101 ? -8.305 1.848 38.505 1.00 98.12 101 GLY A N 1
ATOM 791 C CA . GLY A 1 101 ? -8.025 1.218 39.790 1.00 98.12 101 GLY A CA 1
ATOM 792 C C . GLY A 1 101 ? -8.837 1.849 40.919 1.00 98.12 101 GLY A C 1
ATOM 793 O O . GLY A 1 101 ? -9.397 1.127 41.750 1.00 98.12 101 GLY A O 1
ATOM 794 N N . ALA A 1 102 ? -8.973 3.177 40.928 1.00 98.06 102 ALA A N 1
ATOM 795 C CA . ALA A 1 102 ? -9.774 3.889 41.913 1.00 98.06 102 ALA A CA 1
ATOM 796 C C . ALA A 1 102 ? -11.265 3.564 41.771 1.00 98.06 102 ALA A C 1
ATOM 798 O O . ALA A 1 102 ? -11.895 3.211 42.768 1.00 98.06 102 ALA A O 1
ATOM 799 N N . LEU A 1 103 ? -11.812 3.602 40.552 1.00 98.06 103 LEU A N 1
ATOM 800 C CA . LEU A 1 103 ? -13.217 3.286 40.270 1.00 98.06 103 LEU A CA 1
ATOM 801 C C . LEU A 1 103 ? -13.568 1.839 40.644 1.00 98.06 103 LEU A C 1
ATOM 803 O O . LEU A 1 103 ? -14.532 1.605 41.372 1.00 98.06 103 LEU A O 1
ATOM 807 N N . ILE A 1 104 ? -12.753 0.861 40.235 1.00 97.44 104 ILE A N 1
ATOM 808 C CA . ILE A 1 104 ? -12.964 -0.557 40.570 1.00 97.44 104 ILE A CA 1
ATOM 809 C C . ILE A 1 104 ? -12.934 -0.759 42.086 1.00 97.44 104 ILE A C 1
ATOM 811 O O . ILE A 1 104 ? -13.790 -1.453 42.641 1.00 97.44 104 ILE A O 1
ATOM 815 N N . ASN A 1 105 ? -11.962 -0.161 42.784 1.00 96.44 105 ASN A N 1
ATOM 816 C CA . ASN A 1 105 ? -11.904 -0.261 44.241 1.00 96.44 105 ASN A CA 1
ATOM 817 C C . ASN A 1 105 ? -13.066 0.482 44.911 1.00 96.44 105 ASN A C 1
ATOM 819 O O . ASN A 1 105 ? -13.541 0.021 45.948 1.00 96.44 105 ASN A O 1
ATOM 823 N N . HIS A 1 106 ? -13.559 1.575 44.326 1.00 95.81 106 HIS A N 1
ATOM 824 C CA . HIS A 1 106 ? -14.732 2.288 44.817 1.00 95.81 106 HIS A CA 1
ATOM 825 C C . HIS A 1 106 ? -15.976 1.396 44.748 1.00 95.81 106 HIS A C 1
ATOM 827 O O . HIS A 1 106 ? -16.628 1.182 45.767 1.00 95.81 106 HIS A O 1
ATOM 833 N N . VAL A 1 107 ? -16.227 0.761 43.600 1.00 94.56 107 VAL A N 1
ATOM 834 C CA . VAL A 1 107 ? -17.339 -0.187 43.424 1.00 94.56 107 VAL A CA 1
ATOM 835 C C . VAL A 1 107 ? -17.203 -1.394 44.357 1.00 94.56 107 VAL A C 1
ATOM 837 O O . VAL A 1 107 ? -18.145 -1.772 45.047 1.00 94.56 107 VAL A O 1
ATOM 840 N N . ARG A 1 108 ? -16.016 -2.007 44.425 1.00 93.06 108 ARG A N 1
ATOM 841 C CA . ARG A 1 108 ? -15.824 -3.258 45.178 1.00 93.06 108 ARG A CA 1
ATOM 842 C C . ARG A 1 108 ? -15.751 -3.077 46.692 1.00 93.06 108 ARG A C 1
ATOM 844 O O . ARG A 1 108 ? -16.047 -4.028 47.417 1.00 93.06 108 ARG A O 1
ATOM 851 N N . ARG A 1 109 ? -15.290 -1.924 47.183 1.00 91.75 109 ARG A N 1
ATOM 852 C CA . ARG A 1 109 ? -14.991 -1.720 48.613 1.00 91.75 109 ARG A CA 1
ATOM 853 C C . ARG A 1 109 ? -15.827 -0.632 49.282 1.00 91.75 109 ARG A C 1
ATOM 855 O O . ARG A 1 109 ? -15.937 -0.671 50.501 1.00 91.75 109 ARG A O 1
ATOM 862 N N . VAL A 1 110 ? -16.379 0.324 48.531 1.00 91.69 110 VAL A N 1
ATOM 863 C CA . VAL A 1 110 ? -17.089 1.486 49.097 1.00 91.69 110 VAL A CA 1
ATOM 864 C C . VAL A 1 110 ? -18.580 1.458 48.781 1.00 91.69 110 VAL A C 1
ATOM 866 O O . VAL A 1 110 ? -19.370 1.649 49.702 1.00 91.69 110 VAL A O 1
ATOM 869 N N . LEU A 1 111 ? -18.965 1.209 47.524 1.00 91.69 111 LEU A N 1
ATOM 870 C CA . LEU A 1 111 ? -20.379 1.177 47.142 1.00 91.69 111 LEU A CA 1
ATOM 871 C C . LEU A 1 111 ? -21.157 0.111 47.932 1.00 91.69 111 LEU A C 1
ATOM 873 O O . LEU A 1 111 ? -20.587 -0.941 48.263 1.00 91.69 111 LEU A O 1
ATOM 877 N N . PRO A 1 112 ? -22.443 0.371 48.242 1.00 89.81 112 PRO A N 1
ATOM 878 C CA . PRO A 1 112 ? -23.302 -0.602 48.904 1.00 89.81 112 PRO A CA 1
ATOM 879 C C . PRO A 1 112 ? -23.363 -1.905 48.103 1.00 89.81 112 PRO A C 1
ATOM 881 O O . PRO A 1 112 ? -23.135 -1.931 46.890 1.00 89.81 112 PRO A O 1
ATOM 884 N N . LYS A 1 113 ? -23.605 -3.014 48.801 1.00 88.25 113 LYS A N 1
ATOM 885 C CA . LYS A 1 113 ? -23.947 -4.261 48.120 1.00 88.25 113 LYS A CA 1
ATOM 886 C C . LYS A 1 113 ? -25.400 -4.160 47.705 1.00 88.25 113 LYS A C 1
ATOM 888 O O . LYS A 1 113 ? -26.251 -3.912 48.553 1.00 88.25 113 LYS A O 1
ATOM 893 N N . GLU A 1 114 ? -25.627 -4.339 46.415 1.00 89.88 114 GLU A N 1
ATOM 894 C CA . GLU A 1 114 ? -26.953 -4.388 45.834 1.00 89.88 114 GLU A CA 1
ATOM 895 C C . GLU A 1 114 ? -27.147 -5.746 45.167 1.00 89.88 114 GLU A C 1
ATOM 897 O O . GLU A 1 114 ? -26.380 -6.120 44.276 1.00 89.88 114 GLU A O 1
ATOM 902 N N . THR A 1 115 ? -28.159 -6.476 45.621 1.00 91.19 115 THR A N 1
ATOM 903 C CA . THR A 1 115 ? -28.656 -7.683 44.967 1.00 91.19 115 THR A CA 1
ATOM 904 C C . THR A 1 115 ? -30.079 -7.381 44.529 1.00 91.19 115 THR A C 1
ATOM 906 O O . THR A 1 115 ? -30.974 -7.279 45.365 1.00 91.19 115 THR A O 1
ATOM 909 N N . ALA A 1 116 ? -30.271 -7.213 43.223 1.00 91.94 116 ALA A N 1
ATOM 910 C CA . ALA A 1 116 ? -31.566 -6.945 42.616 1.00 91.94 116 ALA A CA 1
ATOM 911 C C . ALA A 1 116 ? -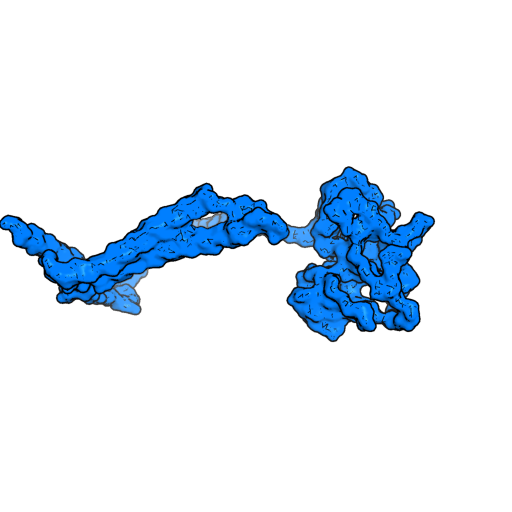31.989 -8.133 41.744 1.00 91.94 116 ALA A C 1
ATOM 913 O O . ALA A 1 116 ? -31.191 -8.650 40.955 1.00 91.94 116 ALA A O 1
ATOM 914 N N . VAL A 1 117 ? -33.240 -8.565 41.880 1.00 91.62 117 VAL A N 1
ATOM 915 C CA . VAL A 1 117 ? -33.851 -9.606 41.053 1.00 91.62 117 VAL A CA 1
ATOM 916 C C . VAL A 1 117 ? -34.878 -8.935 40.159 1.00 91.62 117 VAL A C 1
ATOM 918 O O . VAL A 1 117 ? -35.925 -8.501 40.620 1.00 91.62 117 VAL A O 1
ATOM 921 N N . GLN A 1 118 ? -34.579 -8.849 38.866 1.00 91.62 118 GLN A N 1
ATOM 922 C CA . GLN A 1 118 ? -35.553 -8.407 37.875 1.00 91.62 118 GLN A CA 1
ATOM 923 C C . GLN A 1 118 ? -36.132 -9.622 37.163 1.00 91.62 118 GLN A C 1
ATOM 925 O O . GLN A 1 118 ? -35.392 -10.404 36.553 1.00 91.62 118 GLN A O 1
ATOM 930 N N . GLN A 1 119 ? -37.455 -9.771 37.215 1.00 85.12 119 GLN A N 1
ATOM 931 C CA . GLN A 1 119 ? -38.130 -10.787 36.418 1.00 85.12 119 GLN A CA 1
ATOM 932 C C . GLN A 1 119 ? -38.022 -10.395 34.947 1.00 85.12 119 GLN A C 1
ATOM 934 O O . GLN A 1 119 ? -38.512 -9.349 34.523 1.00 85.12 119 GLN A O 1
ATOM 939 N N . ARG A 1 120 ? -37.342 -11.222 34.150 1.00 82.38 120 ARG A N 1
ATOM 940 C CA . ARG A 1 120 ? -37.263 -10.982 32.710 1.00 82.38 120 ARG A CA 1
ATOM 941 C C . ARG A 1 120 ? -38.640 -11.193 32.107 1.00 82.38 120 ARG A C 1
ATOM 943 O O . ARG A 1 120 ? -39.284 -12.207 32.374 1.00 82.38 120 ARG A O 1
ATOM 950 N N . HIS A 1 121 ? -39.042 -10.278 31.230 1.00 81.44 121 HIS A N 1
ATOM 951 C CA . HIS A 1 121 ? -40.155 -10.552 30.335 1.00 81.44 121 HIS A CA 1
ATOM 952 C C . HIS A 1 121 ? -39.902 -11.884 29.603 1.00 81.44 121 HIS A C 1
ATOM 954 O O . HIS A 1 121 ? -38.741 -12.200 29.307 1.00 81.44 121 HIS A O 1
ATOM 960 N N . PRO A 1 122 ? -40.954 -12.677 29.332 1.00 78.56 122 PRO A N 1
ATOM 961 C CA . PRO A 1 122 ? -40.815 -13.961 28.659 1.00 78.56 122 PRO A CA 1
ATOM 962 C C . PRO A 1 122 ? -39.962 -13.813 27.395 1.00 78.56 122 PRO A C 1
ATOM 964 O O . PRO A 1 122 ? -40.245 -12.966 26.554 1.00 78.56 122 PRO A O 1
ATOM 967 N N . THR A 1 123 ? -38.936 -14.648 27.223 1.00 74.62 123 THR A N 1
ATOM 968 C CA . THR A 1 123 ? -38.066 -14.673 26.026 1.00 74.62 123 THR A CA 1
ATOM 969 C C . THR A 1 123 ? -38.761 -15.269 24.793 1.00 74.62 123 THR A C 1
ATOM 971 O O . THR A 1 123 ? -38.115 -15.829 23.911 1.00 74.62 123 THR A O 1
ATOM 974 N N . GLY A 1 124 ? -40.089 -15.207 24.760 1.00 78.19 124 GLY A N 1
ATOM 975 C CA . GLY A 1 124 ? -40.928 -15.707 23.687 1.00 78.19 124 GLY A CA 1
ATOM 976 C C . GLY A 1 124 ? -41.510 -14.568 22.856 1.00 78.19 124 GLY A C 1
ATOM 977 O O . GLY A 1 124 ? -41.164 -13.401 23.046 1.00 78.19 124 GLY A O 1
ATOM 978 N N . PRO A 1 125 ? -42.411 -14.897 21.924 1.00 81.06 125 PRO A N 1
ATOM 979 C CA . PRO A 1 125 ? -43.197 -13.892 21.232 1.00 81.06 125 PRO A CA 1
ATOM 980 C C . PRO A 1 125 ? -43.935 -13.009 22.242 1.00 81.06 125 PRO A C 1
ATOM 982 O O . PRO A 1 125 ? -44.279 -13.459 23.337 1.00 81.06 125 PRO A O 1
ATOM 985 N N . SER A 1 126 ? -44.246 -11.776 21.843 1.00 87.44 126 SER A N 1
ATOM 986 C CA . SER A 1 126 ? -45.269 -10.983 22.528 1.00 87.44 126 SER A CA 1
ATOM 987 C C . SER A 1 126 ? -46.551 -11.811 22.704 1.00 87.44 126 SER A C 1
ATOM 989 O O . SER A 1 126 ? -46.785 -12.753 21.938 1.00 87.44 126 SER A O 1
ATOM 991 N N . SER A 1 127 ? -47.372 -11.463 23.700 1.00 88.88 127 SER A N 1
ATOM 992 C CA . SER A 1 127 ? -48.655 -12.135 23.943 1.00 88.88 127 SER A CA 1
ATOM 993 C C . SER A 1 127 ? -49.471 -12.265 22.655 1.00 88.88 127 SER A C 1
ATOM 995 O O . SER A 1 127 ? -49.376 -11.420 21.762 1.00 88.88 127 SER A O 1
ATOM 997 N N . GLU A 1 128 ? -50.260 -13.334 22.559 1.00 90.06 128 GLU A N 1
ATOM 998 C CA . GLU A 1 128 ? -51.150 -13.581 21.420 1.00 90.06 128 GLU A CA 1
ATOM 999 C C . GLU A 1 128 ? -52.028 -12.359 21.140 1.00 90.06 128 GLU A C 1
ATOM 1001 O O . GLU A 1 128 ? -52.012 -11.850 20.027 1.00 90.06 128 GLU A O 1
ATOM 1006 N N . GLU A 1 129 ? -52.607 -11.777 22.191 1.00 93.00 129 GLU A N 1
ATOM 1007 C CA . GLU A 1 129 ? -53.347 -10.515 22.142 1.00 93.00 129 GLU A CA 1
ATOM 1008 C C . GLU A 1 129 ? -52.546 -9.371 21.494 1.00 93.00 129 GLU A C 1
ATOM 1010 O O . GLU A 1 129 ? -53.026 -8.728 20.569 1.00 93.00 129 GLU A O 1
ATOM 1015 N N . ASN A 1 130 ? -51.293 -9.132 21.901 1.00 92.06 130 ASN A N 1
ATOM 1016 C CA . ASN A 1 130 ? -50.481 -8.060 21.310 1.00 92.06 130 ASN A CA 1
ATOM 1017 C C . ASN A 1 130 ? -50.145 -8.327 19.839 1.00 92.06 130 ASN A C 1
ATOM 1019 O O . ASN A 1 130 ? -50.033 -7.393 19.044 1.00 92.06 130 ASN A O 1
ATOM 1023 N N . ARG A 1 131 ? -49.960 -9.596 19.469 1.00 92.75 131 ARG A N 1
ATOM 1024 C CA . ARG A 1 131 ? -49.699 -9.991 18.081 1.00 92.75 131 ARG A CA 1
ATOM 1025 C C . ARG A 1 131 ? -50.947 -9.822 17.224 1.00 92.75 131 ARG A C 1
ATOM 1027 O O . ARG A 1 131 ? -50.832 -9.301 16.120 1.00 92.75 131 ARG A O 1
ATOM 1034 N N . GLU A 1 132 ? -52.107 -10.216 17.732 1.00 95.06 132 GLU A N 1
ATOM 1035 C CA . GLU A 1 132 ? -53.402 -10.028 17.078 1.00 95.06 132 GLU A CA 1
ATOM 1036 C C . GLU A 1 132 ? -53.729 -8.545 16.919 1.00 95.06 132 GLU A C 1
ATOM 1038 O O . GLU A 1 132 ? -54.053 -8.116 15.817 1.00 95.06 132 GLU A O 1
ATOM 1043 N N . ILE A 1 133 ? -53.544 -7.741 17.972 1.00 95.19 133 ILE A N 1
ATOM 1044 C CA . ILE A 1 133 ? -53.706 -6.284 17.919 1.00 95.19 133 ILE A CA 1
ATOM 1045 C C . ILE A 1 133 ? -52.768 -5.683 16.870 1.00 95.19 133 ILE A C 1
ATOM 1047 O O . ILE A 1 133 ? -53.203 -4.859 16.067 1.00 95.19 133 ILE A O 1
ATOM 1051 N N . PHE A 1 134 ? -51.496 -6.092 16.834 1.00 95.50 134 PHE A N 1
ATOM 1052 C CA . PHE A 1 134 ? -50.545 -5.605 15.834 1.00 95.50 134 PHE A CA 1
ATOM 1053 C C . PHE A 1 134 ? -50.978 -5.963 14.408 1.00 95.50 134 PHE A C 1
ATOM 1055 O O . PHE A 1 134 ? -51.018 -5.084 13.549 1.00 95.50 134 PHE A O 1
ATOM 1062 N N . VAL A 1 135 ? -51.324 -7.230 14.158 1.00 95.62 135 VAL A N 1
ATOM 1063 C CA . VAL A 1 135 ? -51.771 -7.696 12.838 1.00 95.62 135 VAL A CA 1
ATOM 1064 C C . VAL A 1 135 ? -53.039 -6.960 12.417 1.00 95.62 135 VAL A C 1
ATOM 1066 O O . VAL A 1 135 ? -53.042 -6.363 11.346 1.00 95.62 135 VAL A O 1
ATOM 1069 N N . ALA A 1 136 ? -54.057 -6.906 13.278 1.00 94.75 136 ALA A N 1
ATOM 1070 C CA . ALA A 1 136 ? -55.309 -6.209 13.003 1.00 94.75 136 ALA A CA 1
ATOM 1071 C C . ALA A 1 136 ? -55.084 -4.717 12.723 1.00 94.75 136 ALA A C 1
ATOM 1073 O O . ALA A 1 136 ? -55.671 -4.172 11.795 1.00 94.75 136 ALA A O 1
ATOM 1074 N N . THR A 1 137 ? -54.185 -4.063 13.467 1.00 94.50 137 THR A N 1
ATOM 1075 C CA . THR A 1 137 ? -53.836 -2.651 13.241 1.00 94.50 137 THR A CA 1
ATOM 1076 C C . THR A 1 137 ? -53.161 -2.447 11.881 1.00 94.50 137 THR A C 1
ATOM 1078 O O . THR A 1 137 ? -53.477 -1.494 11.170 1.00 94.50 137 THR A O 1
ATOM 1081 N N . VAL A 1 138 ? -52.231 -3.328 11.496 1.00 93.25 138 VAL A N 1
ATOM 1082 C CA . VAL A 1 138 ? -51.523 -3.241 10.207 1.00 93.25 138 VAL A CA 1
ATOM 1083 C C . VAL A 1 138 ? -52.452 -3.568 9.034 1.00 93.25 138 VAL A C 1
ATOM 1085 O O . VAL A 1 138 ? -52.392 -2.887 8.010 1.00 93.25 138 VAL A O 1
ATOM 1088 N N . GLU A 1 139 ? -53.304 -4.584 9.169 1.00 90.62 139 GLU A N 1
ATOM 1089 C CA . GLU A 1 139 ? -54.275 -4.984 8.147 1.00 90.62 139 GLU A CA 1
ATOM 1090 C C . GLU A 1 139 ? -55.355 -3.923 7.947 1.00 90.62 139 GLU A C 1
ATOM 1092 O O . GLU A 1 139 ? -55.575 -3.503 6.810 1.00 90.62 139 GLU A O 1
ATOM 1097 N N . ASP A 1 140 ? -55.948 -3.411 9.030 1.00 91.25 140 ASP A N 1
ATOM 1098 C CA . ASP A 1 140 ? -56.930 -2.326 8.967 1.00 91.25 140 ASP A CA 1
ATOM 1099 C C . ASP A 1 140 ? -56.330 -1.083 8.299 1.00 91.25 140 ASP A C 1
ATOM 1101 O O . ASP A 1 140 ? -56.917 -0.521 7.371 1.00 91.25 140 ASP A O 1
ATOM 1105 N N . ALA A 1 141 ? -55.107 -0.700 8.682 1.00 88.25 141 ALA A N 1
ATOM 1106 C CA . ALA A 1 141 ? -54.400 0.391 8.027 1.00 88.25 141 ALA A CA 1
ATOM 1107 C C . ALA A 1 141 ? -54.189 0.109 6.528 1.00 88.25 141 ALA A C 1
ATOM 1109 O O . ALA A 1 141 ? -54.470 0.973 5.696 1.00 88.25 141 ALA A O 1
ATOM 1110 N N . ALA A 1 142 ? -53.734 -1.090 6.152 1.00 84.06 142 ALA A N 1
ATOM 1111 C CA . ALA A 1 142 ? -53.499 -1.455 4.755 1.00 84.06 142 ALA A CA 1
ATOM 1112 C C . ALA A 1 142 ? -54.787 -1.434 3.906 1.00 84.06 142 ALA A C 1
ATOM 1114 O O . ALA A 1 142 ? -54.771 -0.945 2.766 1.00 84.06 142 ALA A O 1
ATOM 1115 N N . ASP A 1 143 ? -55.901 -1.917 4.456 1.00 84.81 143 ASP A N 1
ATOM 1116 C CA . ASP A 1 143 ? -57.198 -1.968 3.782 1.00 84.81 143 ASP A CA 1
ATOM 1117 C C . ASP A 1 143 ? -57.836 -0.577 3.674 1.00 84.81 143 ASP A C 1
ATOM 1119 O O . ASP A 1 143 ? -58.321 -0.192 2.598 1.00 84.81 143 ASP A O 1
ATOM 1123 N N . ASN A 1 144 ? -57.751 0.236 4.731 1.00 85.25 144 ASN A N 1
ATOM 1124 C CA . ASN A 1 144 ? -58.305 1.589 4.760 1.00 85.25 144 ASN A CA 1
ATOM 1125 C C . ASN A 1 144 ? -57.527 2.568 3.871 1.00 85.25 144 ASN A C 1
ATOM 1127 O O . ASN A 1 144 ? -58.149 3.366 3.154 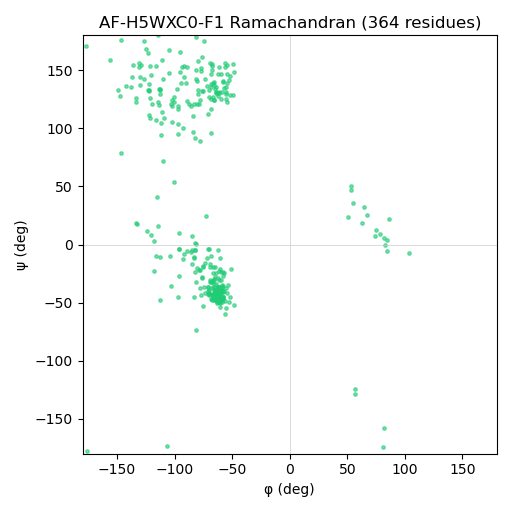1.00 85.25 144 ASN A O 1
ATOM 1131 N N . VAL A 1 145 ? -56.197 2.432 3.798 1.00 82.56 145 VAL A N 1
ATOM 1132 C CA . VAL A 1 145 ? -55.312 3.218 2.916 1.00 82.56 145 VAL A CA 1
ATOM 1133 C C . VAL A 1 145 ? -55.694 3.074 1.435 1.00 82.56 145 VAL A C 1
ATOM 1135 O O . VAL A 1 145 ? -55.503 3.993 0.635 1.00 82.56 145 VAL A O 1
ATOM 1138 N N . GLY A 1 146 ? -56.311 1.957 1.042 1.00 75.69 146 GLY A N 1
ATOM 1139 C CA . GLY A 1 146 ? -56.990 1.856 -0.247 1.00 75.69 146 GLY A CA 1
ATOM 1140 C C . GLY A 1 146 ? -56.093 1.723 -1.474 1.00 75.69 146 GLY A C 1
ATOM 1141 O O . GLY A 1 146 ? -56.579 1.833 -2.604 1.00 75.69 146 GLY A O 1
ATOM 1142 N N . ILE A 1 147 ? -54.803 1.457 -1.275 1.00 77.81 147 ILE A N 1
ATOM 1143 C CA . ILE A 1 147 ? -53.843 1.202 -2.356 1.00 77.81 147 ILE A CA 1
ATOM 1144 C C . ILE A 1 147 ? -54.227 -0.073 -3.123 1.00 77.81 147 ILE A C 1
ATOM 1146 O O . ILE A 1 147 ? -54.194 -0.078 -4.352 1.00 77.81 147 ILE A O 1
ATOM 1150 N N . ARG A 1 148 ? -54.676 -1.127 -2.421 1.00 70.88 148 ARG A N 1
ATOM 1151 C CA . ARG A 1 148 ? -55.110 -2.399 -3.034 1.00 70.88 148 ARG A CA 1
ATOM 1152 C C . ARG A 1 148 ? -56.352 -2.253 -3.921 1.00 70.88 148 ARG A C 1
ATOM 1154 O O . ARG A 1 148 ? -56.387 -2.812 -5.012 1.00 70.88 148 ARG A O 1
ATOM 1161 N N . ARG A 1 149 ? -57.344 -1.462 -3.492 1.00 79.94 149 ARG A N 1
ATOM 1162 C CA . ARG A 1 149 ? -58.587 -1.210 -4.254 1.00 79.94 149 ARG A CA 1
ATOM 1163 C C . ARG A 1 149 ? -58.396 -0.252 -5.438 1.00 79.94 149 ARG A C 1
ATOM 1165 O O . ARG A 1 149 ? -59.209 -0.245 -6.355 1.00 79.94 149 ARG A O 1
ATOM 1172 N N . ARG A 1 150 ? -57.323 0.550 -5.449 1.00 81.00 150 ARG A N 1
ATOM 1173 C CA . ARG A 1 150 ? -56.993 1.508 -6.521 1.00 81.00 150 ARG A CA 1
ATOM 1174 C C . ARG A 1 150 ? -55.759 1.035 -7.292 1.00 81.00 150 ARG A C 1
ATOM 1176 O O . ARG A 1 150 ? -54.681 1.615 -7.185 1.00 81.00 150 ARG A O 1
ATOM 1183 N N . SER A 1 151 ? -55.929 -0.014 -8.095 1.00 80.19 151 SER A N 1
ATOM 1184 C CA . SER A 1 151 ? -54.838 -0.712 -8.797 1.00 80.19 151 SER A CA 1
ATOM 1185 C C . SER A 1 151 ? -53.967 0.195 -9.678 1.00 80.19 151 SER A C 1
ATOM 1187 O O . SER A 1 151 ? -52.750 0.028 -9.709 1.00 80.19 151 SER A O 1
ATOM 1189 N N . VAL A 1 152 ? -54.557 1.188 -10.351 1.00 89.69 152 VAL A N 1
ATOM 1190 C CA . VAL A 1 152 ? -53.812 2.171 -11.160 1.00 89.69 152 VAL A CA 1
ATOM 1191 C C . VAL A 1 152 ? -52.952 3.077 -10.276 1.00 89.69 152 VAL A C 1
ATOM 1193 O O . VAL A 1 152 ? -51.782 3.287 -10.579 1.00 89.69 152 VAL A O 1
ATOM 1196 N N . PHE A 1 153 ? -53.499 3.559 -9.157 1.00 86.50 153 PHE A N 1
ATOM 1197 C CA . PHE A 1 153 ? -52.779 4.413 -8.209 1.00 86.50 153 PHE A CA 1
ATOM 1198 C C . PHE A 1 153 ? -51.610 3.666 -7.552 1.00 86.50 153 PHE A C 1
ATOM 1200 O O . PHE A 1 153 ? -50.492 4.170 -7.542 1.00 86.50 153 PHE A O 1
ATOM 1207 N N . GLY A 1 154 ? -51.830 2.431 -7.085 1.00 86.56 154 GLY A N 1
ATOM 1208 C CA . GLY A 1 154 ? -50.766 1.601 -6.513 1.00 86.56 154 GLY A CA 1
ATOM 1209 C C . GLY A 1 154 ? -49.648 1.281 -7.512 1.00 86.56 154 GLY A C 1
ATOM 1210 O O . GLY A 1 154 ? -48.472 1.385 -7.168 1.00 86.56 154 GLY A O 1
ATOM 1211 N N . ARG A 1 155 ? -49.994 0.965 -8.770 1.00 89.06 155 ARG A N 1
ATOM 1212 C CA . ARG A 1 155 ? -49.007 0.756 -9.847 1.00 89.06 155 ARG A CA 1
ATOM 1213 C C . ARG A 1 155 ? -48.223 2.029 -10.156 1.00 89.06 155 ARG A C 1
ATOM 1215 O O . ARG A 1 155 ? -47.007 1.958 -10.285 1.00 89.06 155 ARG A O 1
ATOM 1222 N N . ALA A 1 156 ? -48.896 3.177 -10.231 1.00 92.31 156 ALA A N 1
ATOM 1223 C CA . ALA A 1 156 ? -48.243 4.463 -10.458 1.00 92.31 156 ALA A CA 1
ATOM 1224 C C . ALA A 1 156 ? -47.265 4.813 -9.325 1.00 92.31 156 ALA A C 1
ATOM 1226 O O . ALA A 1 156 ? -46.134 5.200 -9.608 1.00 92.31 156 ALA A O 1
ATOM 1227 N N . MET A 1 157 ? -47.648 4.606 -8.058 1.00 91.38 157 MET A N 1
ATOM 1228 C CA . MET A 1 157 ? -46.736 4.791 -6.922 1.00 91.38 157 MET A CA 1
ATOM 1229 C C . MET A 1 157 ? -45.551 3.825 -6.966 1.00 91.38 157 MET A C 1
ATOM 1231 O O . MET A 1 157 ? -44.423 4.251 -6.746 1.00 91.38 157 MET A O 1
ATOM 1235 N N . GLY A 1 158 ? -45.783 2.544 -7.267 1.00 92.06 158 GLY A N 1
ATOM 1236 C CA . GLY A 1 158 ? -44.716 1.544 -7.354 1.00 92.06 158 GLY A CA 1
ATOM 1237 C C . GLY A 1 158 ? -43.707 1.857 -8.461 1.00 92.06 158 GLY A C 1
ATOM 1238 O O . GLY A 1 158 ? -42.505 1.800 -8.223 1.00 92.06 158 GLY A O 1
ATOM 1239 N N . ILE A 1 159 ? -44.184 2.255 -9.645 1.00 96.12 159 ILE A N 1
ATOM 1240 C CA . ILE A 1 159 ? -43.318 2.695 -10.748 1.00 96.12 159 ILE A CA 1
ATOM 1241 C C . ILE A 1 159 ? -42.585 3.980 -10.362 1.00 96.12 159 ILE A C 1
ATOM 1243 O O . ILE A 1 159 ? -41.375 4.053 -10.539 1.00 96.12 159 ILE A O 1
ATOM 1247 N N . GLY A 1 160 ? -43.282 4.973 -9.802 1.00 96.94 160 GLY A N 1
ATOM 1248 C CA . GLY A 1 160 ? -42.678 6.243 -9.398 1.00 96.94 160 GLY A CA 1
ATOM 1249 C C . GLY A 1 160 ? -41.579 6.065 -8.350 1.00 96.94 160 GLY A C 1
ATOM 1250 O O . GLY A 1 160 ? -40.468 6.552 -8.538 1.00 96.94 160 GLY A O 1
ATOM 1251 N N . ALA A 1 161 ? -41.857 5.308 -7.287 1.00 96.19 161 ALA A N 1
ATOM 1252 C CA . ALA A 1 161 ? -40.878 4.979 -6.254 1.00 96.19 161 ALA A CA 1
ATOM 1253 C C . ALA A 1 161 ? -39.736 4.110 -6.801 1.00 96.19 161 ALA A C 1
ATOM 1255 O O . ALA A 1 161 ? -38.580 4.341 -6.459 1.00 96.19 161 ALA A O 1
ATOM 1256 N N . GLY A 1 162 ? -40.039 3.148 -7.680 1.00 97.75 162 GLY A N 1
ATOM 1257 C CA . GLY A 1 162 ? -39.042 2.291 -8.319 1.00 97.75 162 GLY A CA 1
ATOM 1258 C C . GLY A 1 162 ? -38.085 3.072 -9.218 1.00 97.75 162 GLY A C 1
ATOM 1259 O O . GLY A 1 162 ? -36.874 2.913 -9.099 1.00 97.75 162 GLY A O 1
ATOM 1260 N N . VAL A 1 163 ? -38.609 3.963 -10.066 1.00 98.00 163 VAL A N 1
ATOM 1261 C CA . VAL A 1 163 ? -37.801 4.842 -10.923 1.00 98.00 163 VAL A CA 1
ATOM 1262 C C . VAL A 1 163 ? -36.995 5.814 -10.072 1.00 98.00 16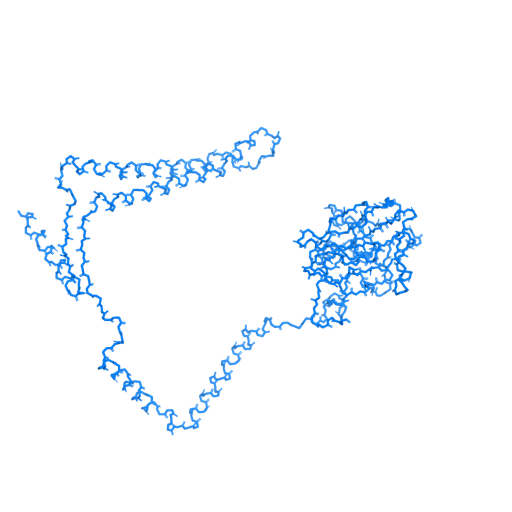3 VAL A C 1
ATOM 1264 O O . VAL A 1 163 ? -35.792 5.906 -10.271 1.00 98.00 163 VAL A O 1
ATOM 1267 N N . ALA A 1 164 ? -37.606 6.479 -9.086 1.00 97.25 164 ALA A N 1
ATOM 1268 C CA . ALA A 1 164 ? -36.887 7.398 -8.204 1.00 97.25 164 ALA A CA 1
ATOM 1269 C C . ALA A 1 164 ? -35.756 6.690 -7.438 1.00 97.25 164 ALA A C 1
ATOM 1271 O O . ALA A 1 164 ? -34.631 7.187 -7.397 1.00 97.25 164 ALA A O 1
ATOM 1272 N N . GLY A 1 165 ? -36.024 5.502 -6.888 1.00 97.06 165 GLY A N 1
ATOM 1273 C CA . GLY A 1 165 ? -35.026 4.680 -6.206 1.00 97.06 165 GLY A CA 1
ATOM 1274 C C . GLY A 1 165 ? -33.901 4.227 -7.138 1.00 97.06 165 GLY A C 1
ATOM 1275 O O . GLY A 1 165 ? -32.729 4.358 -6.789 1.00 97.06 165 GLY A O 1
ATOM 1276 N N . ALA A 1 166 ? -34.235 3.766 -8.346 1.00 97.12 166 ALA A N 1
ATOM 1277 C CA . ALA A 1 166 ? -33.248 3.399 -9.356 1.00 97.12 166 ALA A CA 1
ATOM 1278 C C . ALA A 1 166 ? -32.407 4.604 -9.799 1.00 97.12 166 ALA A C 1
ATOM 1280 O O . ALA A 1 166 ? -31.195 4.478 -9.924 1.00 97.12 166 ALA A O 1
ATOM 1281 N N . SER A 1 167 ? -33.009 5.782 -9.980 1.00 95.75 167 SER A N 1
ATOM 1282 C CA . SER A 1 167 ? -32.284 7.011 -10.313 1.00 95.75 167 SER A CA 1
ATOM 1283 C C . SER A 1 167 ? -31.298 7.400 -9.216 1.00 95.75 167 SER A C 1
ATOM 1285 O O . SER A 1 167 ? -30.149 7.703 -9.521 1.00 95.75 167 SER A O 1
ATOM 1287 N N . VAL A 1 168 ? -31.705 7.337 -7.944 1.00 96.31 168 VAL A N 1
ATOM 1288 C CA . VAL A 1 168 ? -30.800 7.587 -6.812 1.00 96.31 168 VAL A CA 1
ATOM 1289 C C . VAL A 1 168 ? -29.670 6.560 -6.779 1.00 96.31 168 VAL A C 1
ATOM 1291 O O . VAL A 1 168 ? -28.523 6.943 -6.578 1.00 96.31 168 VAL A O 1
ATOM 1294 N N . ALA A 1 169 ? -29.955 5.279 -7.028 1.00 95.38 169 ALA A N 1
ATOM 1295 C CA . ALA A 1 169 ? -28.926 4.243 -7.083 1.00 95.38 169 ALA A CA 1
ATOM 1296 C C . ALA A 1 169 ? -27.942 4.466 -8.244 1.00 95.38 169 ALA A C 1
ATOM 1298 O O . ALA A 1 169 ? -26.734 4.398 -8.043 1.00 95.38 169 ALA A O 1
ATOM 1299 N N . VAL A 1 170 ? -28.438 4.786 -9.442 1.00 96.44 170 VAL A N 1
ATOM 1300 C CA . VAL A 1 170 ? -27.603 5.059 -10.621 1.00 96.44 170 VAL A CA 1
ATOM 1301 C C . VAL A 1 170 ? -26.766 6.318 -10.425 1.00 96.44 170 VAL A C 1
ATOM 1303 O O . VAL A 1 170 ? -25.595 6.303 -10.765 1.00 96.44 170 VAL A O 1
ATOM 1306 N N . ILE A 1 171 ? -27.308 7.392 -9.852 1.00 94.31 171 ILE A N 1
ATOM 1307 C CA . ILE A 1 171 ? -26.528 8.609 -9.578 1.00 94.31 171 ILE A CA 1
ATOM 1308 C C . ILE A 1 171 ? -25.519 8.357 -8.451 1.00 94.31 171 ILE A C 1
ATOM 1310 O O . ILE A 1 171 ? -24.361 8.750 -8.558 1.00 94.31 171 ILE A O 1
ATOM 1314 N N . GLY A 1 172 ? -25.948 7.676 -7.387 1.00 94.38 172 GLY A N 1
ATOM 1315 C CA . GLY A 1 172 ? -25.125 7.401 -6.213 1.00 94.38 172 GLY A CA 1
ATOM 1316 C C . GLY A 1 172 ? -23.987 6.416 -6.477 1.00 94.38 172 GLY A C 1
ATOM 1317 O O . GLY A 1 172 ? -22.933 6.549 -5.868 1.00 94.38 172 GLY A O 1
ATOM 1318 N N . VAL A 1 173 ? -24.175 5.450 -7.382 1.00 94.81 173 VAL A N 1
ATOM 1319 C CA . VAL A 1 173 ? -23.162 4.434 -7.722 1.00 94.81 173 VAL A CA 1
ATOM 1320 C C . VAL A 1 173 ? -22.470 4.736 -9.048 1.00 94.81 173 VAL A C 1
ATOM 1322 O O . VAL A 1 173 ? -21.275 4.502 -9.176 1.00 94.81 173 VAL A O 1
ATOM 1325 N N . GLY A 1 174 ? -23.184 5.278 -10.033 1.00 91.75 174 GLY A N 1
ATOM 1326 C CA . GLY A 1 174 ? -22.681 5.475 -11.394 1.00 91.75 174 GLY A CA 1
ATOM 1327 C C . GLY A 1 174 ? -21.483 6.414 -11.476 1.00 91.75 174 GLY A C 1
ATOM 1328 O O . GLY A 1 174 ? -20.625 6.198 -12.320 1.00 91.75 174 GLY A O 1
ATOM 1329 N N . GLY A 1 175 ? -21.359 7.381 -10.559 1.00 89.12 175 GLY A N 1
ATOM 1330 C CA . GLY A 1 175 ? -20.160 8.221 -10.456 1.00 89.12 175 GLY A CA 1
ATOM 1331 C C . GLY A 1 175 ? -18.882 7.462 -10.069 1.00 89.12 175 GLY A C 1
ATOM 1332 O O . GLY A 1 175 ? -17.794 7.964 -10.317 1.00 89.12 175 GLY A O 1
ATOM 1333 N N . PHE A 1 176 ? -18.999 6.260 -9.493 1.00 92.94 176 PHE A N 1
ATOM 1334 C CA . PHE A 1 176 ? -17.871 5.381 -9.154 1.00 92.94 176 PHE A CA 1
ATOM 1335 C C . PHE A 1 176 ? -17.590 4.316 -10.226 1.00 92.94 176 PHE A C 1
ATOM 1337 O O . PHE A 1 176 ? -16.656 3.530 -10.077 1.00 92.94 176 PHE A O 1
ATOM 1344 N N . VAL A 1 177 ? -18.409 4.244 -11.281 1.00 91.31 177 VAL A N 1
ATOM 1345 C CA . VAL A 1 177 ? -18.245 3.278 -12.372 1.00 91.31 177 VAL A CA 1
ATOM 1346 C C . VAL A 1 177 ? -17.512 3.959 -13.520 1.00 91.31 177 VAL A C 1
ATOM 1348 O O . VAL A 1 177 ? -18.115 4.624 -14.360 1.00 91.31 177 VAL A O 1
ATOM 1351 N N . GLU A 1 178 ? -16.197 3.780 -13.560 1.00 87.50 178 GLU A N 1
ATOM 1352 C CA . GLU A 1 178 ? -15.355 4.254 -14.658 1.00 87.50 178 GLU A CA 1
ATOM 1353 C C . GLU A 1 178 ? -15.183 3.172 -15.729 1.00 87.50 178 GLU A C 1
ATOM 1355 O O . GLU A 1 178 ? -15.264 1.972 -15.452 1.00 87.50 178 GLU A O 1
ATOM 1360 N N . SER A 1 179 ? -14.938 3.592 -16.974 1.00 87.50 179 SER A N 1
ATOM 1361 C CA . SER A 1 179 ? -14.519 2.651 -18.013 1.00 87.50 179 SER A CA 1
ATOM 1362 C C . SER A 1 179 ? -12.993 2.514 -17.963 1.00 87.50 179 SER A C 1
ATOM 1364 O O . SER A 1 179 ? -12.299 3.512 -18.161 1.00 87.50 179 SER A O 1
ATOM 1366 N N . PRO A 1 180 ? -12.449 1.301 -17.754 1.00 84.56 180 PRO A N 1
ATOM 1367 C CA . PRO A 1 180 ? -11.002 1.073 -17.696 1.00 84.56 180 PRO A CA 1
ATOM 1368 C C . PRO A 1 180 ? -10.304 1.232 -19.059 1.00 84.56 180 PRO A C 1
ATOM 1370 O O . PRO A 1 180 ? -9.084 1.126 -19.143 1.00 84.56 180 PRO A O 1
ATOM 1373 N N . TRP A 1 181 ? -11.075 1.477 -20.123 1.00 85.25 181 TRP A N 1
ATOM 1374 C CA . TRP A 1 181 ? -10.609 1.589 -21.508 1.00 85.25 181 TRP A CA 1
ATOM 1375 C C . TRP A 1 181 ? -10.799 2.993 -22.085 1.00 85.25 181 TRP A C 1
ATOM 1377 O O . TRP A 1 181 ? -10.799 3.161 -23.303 1.00 85.25 181 TRP A O 1
ATOM 1387 N N . GLN A 1 182 ? -11.037 4.001 -21.241 1.00 83.44 182 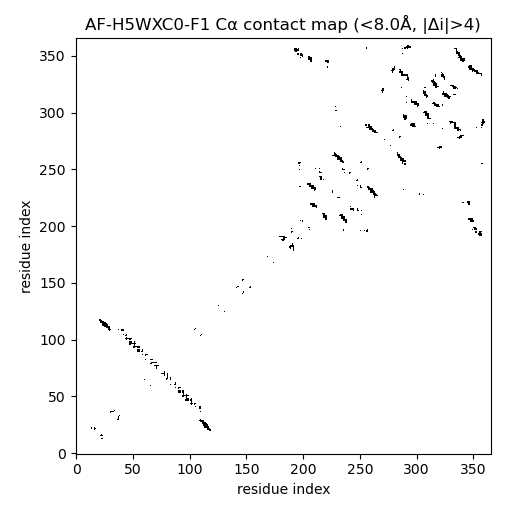GLN A N 1
ATOM 1388 C CA . GLN A 1 182 ? -11.093 5.375 -21.732 1.00 83.44 182 GLN A CA 1
ATOM 1389 C C . GLN A 1 182 ? -9.703 5.825 -22.193 1.00 83.44 182 GLN A C 1
ATOM 1391 O O . GLN A 1 182 ? -8.725 5.550 -21.496 1.00 83.44 182 GLN A O 1
ATOM 1396 N N . PRO A 1 183 ? -9.605 6.536 -23.332 1.00 80.06 183 PRO A N 1
ATOM 1397 C CA . PRO A 1 183 ? -8.371 7.192 -23.729 1.00 80.06 183 PRO A CA 1
ATOM 1398 C C . PRO A 1 183 ? -7.885 8.104 -22.602 1.00 80.06 183 PRO A C 1
ATOM 1400 O O . PRO A 1 183 ? -8.620 8.989 -22.156 1.00 80.06 183 PRO A O 1
ATOM 1403 N N . GLY A 1 184 ? -6.663 7.884 -22.127 1.00 76.62 184 GLY A N 1
ATOM 1404 C CA . GLY A 1 184 ? -6.106 8.710 -21.068 1.00 76.62 184 GLY A CA 1
ATOM 1405 C C . GLY A 1 184 ? -5.646 10.073 -21.590 1.00 76.62 184 GLY A C 1
ATOM 1406 O O . GLY A 1 184 ? -5.429 10.270 -22.791 1.00 76.62 184 GLY A O 1
ATOM 1407 N N . PRO A 1 185 ? -5.475 11.047 -20.685 1.00 69.38 185 PRO A N 1
ATOM 1408 C CA . PRO A 1 185 ? -5.231 12.441 -21.041 1.00 69.38 185 PRO A CA 1
ATOM 1409 C C . PRO A 1 185 ? -3.854 12.690 -21.669 1.00 69.38 185 PRO A C 1
ATOM 1411 O O . PRO A 1 185 ? -3.656 13.749 -22.260 1.00 69.38 185 PRO A O 1
ATOM 1414 N N . ARG A 1 186 ? -2.894 11.761 -21.525 1.00 66.88 186 ARG A N 1
ATOM 1415 C CA . ARG A 1 186 ? -1.527 11.934 -22.046 1.00 66.88 186 ARG A CA 1
ATOM 1416 C C . ARG A 1 186 ? -1.301 11.275 -23.400 1.00 66.88 186 ARG A C 1
ATOM 1418 O O . ARG A 1 186 ? -0.701 11.902 -24.261 1.00 66.88 186 ARG A O 1
ATOM 1425 N N . ARG A 1 187 ? -1.763 10.031 -23.571 1.00 68.81 187 ARG A N 1
ATOM 1426 C CA . ARG A 1 187 ? -1.435 9.189 -24.741 1.00 68.81 187 ARG A CA 1
ATOM 1427 C C . ARG A 1 187 ? -2.658 8.676 -25.501 1.00 68.81 187 ARG A C 1
ATOM 1429 O O . ARG A 1 187 ? -2.554 7.770 -26.324 1.00 68.81 187 ARG A O 1
ATOM 1436 N N . GLY A 1 188 ? -3.839 9.219 -25.200 1.00 80.12 188 GLY A N 1
ATOM 1437 C CA . GLY A 1 188 ? -5.094 8.758 -25.783 1.00 80.12 188 GLY A CA 1
ATOM 1438 C C . GLY A 1 188 ? -5.309 7.265 -25.527 1.00 80.12 188 GLY A C 1
ATOM 1439 O O . GLY A 1 188 ? -5.200 6.798 -24.395 1.00 80.12 188 GLY A O 1
ATOM 1440 N N . GLU A 1 189 ? -5.601 6.506 -26.583 1.00 72.81 189 GLU A N 1
ATOM 1441 C CA . GLU A 1 189 ? -5.847 5.055 -26.517 1.00 72.81 189 GLU A CA 1
ATOM 1442 C C . GLU A 1 189 ? -4.639 4.251 -25.990 1.00 72.81 189 GLU A C 1
ATOM 1444 O O . GLU A 1 189 ? -4.809 3.152 -25.459 1.00 72.81 189 GLU A O 1
ATOM 1449 N N . ALA A 1 190 ? -3.426 4.814 -26.066 1.00 71.88 190 ALA A N 1
ATOM 1450 C CA . ALA A 1 190 ? -2.205 4.197 -25.550 1.00 71.88 190 ALA A CA 1
ATOM 1451 C C . ALA A 1 190 ? -1.998 4.392 -24.035 1.00 71.88 190 ALA A C 1
ATOM 1453 O O . ALA A 1 190 ? -1.008 3.924 -23.483 1.00 71.88 190 ALA A O 1
ATOM 1454 N N . ASP A 1 191 ? -2.907 5.064 -23.328 1.00 76.81 191 ASP A N 1
ATOM 1455 C CA . ASP A 1 191 ? -2.841 5.222 -21.870 1.00 76.81 191 ASP A CA 1
ATOM 1456 C C . ASP A 1 191 ? -3.791 4.232 -21.170 1.00 76.81 191 ASP A C 1
ATOM 1458 O O . ASP A 1 191 ? -4.673 4.605 -20.401 1.00 76.81 191 ASP A O 1
ATOM 1462 N N . THR A 1 192 ? -3.640 2.947 -21.501 1.00 84.81 192 THR A N 1
ATOM 1463 C CA . THR A 1 192 ? -4.436 1.823 -20.977 1.00 84.81 192 THR A CA 1
ATOM 1464 C C . THR A 1 192 ? -3.518 0.737 -20.410 1.00 84.81 192 THR A C 1
ATOM 1466 O O . THR A 1 192 ? -2.302 0.810 -20.553 1.00 84.81 192 THR A O 1
ATOM 1469 N N . LEU A 1 193 ? -4.075 -0.322 -19.806 1.00 89.50 193 LEU A N 1
ATOM 1470 C CA . LEU A 1 193 ? -3.291 -1.459 -19.282 1.00 89.50 193 LEU A CA 1
ATOM 1471 C C . LEU A 1 193 ? -2.465 -2.209 -20.349 1.00 89.50 193 LEU A C 1
ATOM 1473 O O . LEU A 1 193 ? -1.632 -3.047 -20.005 1.00 89.50 193 LEU A O 1
ATOM 1477 N N . TRP A 1 194 ? -2.702 -1.940 -21.634 1.00 89.50 194 TRP A N 1
ATOM 1478 C CA . TRP A 1 194 ? -1.990 -2.560 -22.752 1.00 89.50 194 TRP A CA 1
ATOM 1479 C C . TRP A 1 194 ? -0.632 -1.933 -23.038 1.00 89.50 194 TRP A C 1
ATOM 1481 O O . TRP A 1 194 ? 0.207 -2.577 -23.667 1.00 89.50 194 TRP A O 1
ATOM 1491 N N . HIS A 1 195 ? -0.423 -0.701 -22.580 1.00 91.19 195 HIS A N 1
ATOM 1492 C CA . HIS A 1 195 ? 0.694 0.132 -22.986 1.00 91.19 195 HIS A CA 1
ATOM 1493 C C . HIS A 1 195 ? 1.311 0.836 -21.789 1.00 91.19 195 HIS A C 1
ATOM 1495 O O . HIS A 1 195 ? 0.626 1.243 -20.853 1.00 91.19 195 HIS A O 1
ATOM 1501 N N . THR A 1 196 ? 2.628 0.990 -21.824 1.00 92.88 196 THR A N 1
ATOM 1502 C CA . THR A 1 196 ? 3.381 1.577 -20.710 1.00 92.88 196 THR A CA 1
ATOM 1503 C C . THR A 1 196 ? 4.007 2.908 -21.098 1.00 92.88 196 THR A C 1
ATOM 1505 O O . THR A 1 196 ? 3.926 3.332 -22.252 1.00 92.88 196 THR A O 1
ATOM 1508 N N . GLY A 1 197 ? 4.722 3.550 -20.165 1.00 92.12 197 GLY A N 1
ATOM 1509 C CA . GLY A 1 197 ? 5.589 4.699 -20.445 1.00 92.12 197 GLY A CA 1
ATOM 1510 C C . GLY A 1 197 ? 6.586 4.479 -21.589 1.00 92.12 197 GLY A C 1
ATOM 1511 O O . GLY A 1 197 ? 6.998 5.460 -22.206 1.00 92.12 197 GLY A O 1
ATOM 1512 N N . TRP A 1 198 ? 6.900 3.225 -21.923 1.00 94.75 198 TRP A N 1
ATOM 1513 C CA . TRP A 1 198 ? 7.814 2.830 -22.996 1.00 94.75 198 TRP A CA 1
ATOM 1514 C C . TRP A 1 198 ? 7.188 2.788 -24.392 1.00 94.75 198 TRP A C 1
ATOM 1516 O O . TRP A 1 198 ? 7.925 2.695 -25.373 1.00 94.75 198 TRP A O 1
ATOM 1526 N N . TYR A 1 199 ? 5.857 2.872 -24.500 1.00 91.50 199 TYR A N 1
ATOM 1527 C CA . TYR A 1 199 ? 5.174 2.906 -25.790 1.00 91.50 199 TYR A CA 1
ATOM 1528 C C . TYR A 1 199 ? 5.710 4.055 -26.662 1.00 91.50 199 TYR A C 1
ATOM 1530 O O . TYR A 1 199 ? 5.721 5.192 -26.181 1.00 91.50 199 TYR A O 1
ATOM 1538 N N . PRO A 1 200 ? 6.181 3.793 -27.898 1.00 86.69 200 PRO A N 1
ATOM 1539 C CA . PRO A 1 200 ? 6.757 4.810 -28.773 1.00 86.69 200 PRO A CA 1
ATOM 1540 C C . PRO A 1 200 ? 5.685 5.787 -29.277 1.00 86.69 200 PRO A C 1
ATOM 1542 O O . PRO A 1 200 ? 4.639 5.374 -29.767 1.00 86.69 200 PRO A O 1
ATOM 1545 N N . GLU A 1 201 ? 5.976 7.085 -29.204 1.00 83.06 201 GLU A N 1
ATOM 1546 C CA . GLU A 1 201 ? 5.091 8.171 -29.637 1.00 83.06 201 GLU A CA 1
ATOM 1547 C C . GLU A 1 201 ? 5.836 9.016 -30.664 1.00 83.06 201 GLU A C 1
ATOM 1549 O O . GLU A 1 201 ? 7.012 9.324 -30.467 1.00 83.06 201 GLU A O 1
ATOM 1554 N N . ASP A 1 202 ? 5.177 9.327 -31.782 1.00 82.06 202 ASP A N 1
ATOM 1555 C CA . ASP A 1 202 ? 5.661 10.249 -32.819 1.00 82.06 202 ASP A CA 1
ATOM 1556 C C . ASP A 1 202 ? 7.093 9.987 -33.339 1.00 82.06 202 ASP A C 1
ATOM 1558 O O . ASP A 1 202 ? 7.759 10.876 -33.867 1.00 82.06 202 ASP A O 1
ATOM 1562 N N . GLY A 1 203 ? 7.580 8.746 -33.214 1.00 83.62 203 GLY A N 1
ATOM 1563 C CA . GLY A 1 203 ? 8.932 8.344 -33.618 1.00 83.62 203 GLY A CA 1
ATOM 1564 C C . GLY A 1 203 ? 10.055 8.828 -32.691 1.00 83.62 203 GLY A C 1
ATOM 1565 O O . GLY A 1 203 ? 11.228 8.632 -33.012 1.00 83.62 203 GLY A O 1
ATOM 1566 N N . GLU A 1 204 ? 9.734 9.432 -31.545 1.00 92.69 204 GLU A N 1
ATOM 1567 C CA . GLU A 1 204 ? 10.724 9.865 -30.563 1.00 92.69 204 GLU A CA 1
ATOM 1568 C C . GLU A 1 204 ? 11.286 8.667 -29.777 1.00 92.69 204 GLU A C 1
ATOM 1570 O O . GLU A 1 204 ? 10.544 7.822 -29.256 1.00 92.69 204 GLU A O 1
ATOM 1575 N N . LYS A 1 205 ? 12.620 8.621 -29.661 1.00 95.19 205 LYS A N 1
ATOM 1576 C CA . LYS A 1 205 ? 13.351 7.607 -28.892 1.00 95.19 205 LYS A CA 1
ATOM 1577 C C . LYS A 1 205 ? 13.005 7.707 -27.402 1.00 95.19 205 LYS A C 1
ATOM 1579 O O . LYS A 1 205 ? 13.096 8.778 -26.809 1.00 95.19 205 LYS A O 1
ATOM 1584 N N . VAL A 1 206 ? 12.688 6.565 -26.791 1.00 97.00 206 VAL A N 1
ATOM 1585 C CA . VAL A 1 206 ? 12.517 6.446 -25.336 1.00 97.00 206 VAL A CA 1
ATOM 1586 C C . VAL A 1 206 ? 13.809 5.921 -24.738 1.00 97.00 206 VAL A C 1
ATOM 1588 O O . VAL A 1 206 ? 14.123 4.737 -24.855 1.00 97.00 206 VAL A O 1
ATOM 1591 N N . TYR A 1 207 ? 14.578 6.800 -24.117 1.00 97.81 207 TYR A N 1
ATOM 1592 C CA . TYR A 1 207 ? 15.850 6.449 -23.513 1.00 97.81 207 TYR A CA 1
ATOM 1593 C C . TYR A 1 207 ? 15.670 5.728 -22.180 1.00 97.81 207 TYR A C 1
ATOM 1595 O O . TYR A 1 207 ? 14.702 5.941 -21.449 1.00 97.81 207 TYR A O 1
ATOM 1603 N N . LEU A 1 208 ? 16.644 4.884 -21.848 1.00 98.12 208 LEU A N 1
ATOM 1604 C CA . LEU A 1 208 ? 16.759 4.303 -20.518 1.00 98.12 208 LEU A CA 1
ATOM 1605 C C . LEU A 1 208 ? 17.482 5.307 -19.621 1.00 98.12 208 LEU A C 1
ATOM 1607 O O . LEU A 1 208 ? 18.641 5.647 -19.878 1.00 98.12 208 LEU A O 1
ATOM 1611 N N . ARG A 1 209 ? 16.824 5.737 -18.542 1.00 96.12 209 ARG A N 1
ATOM 1612 C CA . ARG A 1 209 ? 17.447 6.538 -17.480 1.00 96.12 209 ARG A CA 1
ATOM 1613 C C . ARG A 1 209 ? 17.456 5.810 -16.144 1.00 96.12 209 ARG A C 1
ATOM 1615 O O . ARG A 1 209 ? 16.571 4.998 -15.879 1.00 96.12 209 ARG A O 1
ATOM 1622 N N . ILE A 1 210 ? 18.412 6.146 -15.286 1.00 95.19 210 ILE A N 1
ATOM 1623 C CA . ILE A 1 210 ? 18.367 5.785 -13.863 1.00 95.19 210 ILE A CA 1
ATOM 1624 C C . ILE A 1 210 ? 17.651 6.873 -13.061 1.00 95.19 210 ILE A C 1
ATOM 1626 O O . ILE A 1 210 ? 17.646 8.044 -13.440 1.00 95.19 210 ILE A O 1
ATOM 1630 N N . GLU A 1 211 ? 17.054 6.479 -11.941 1.00 90.50 211 GLU A N 1
ATOM 1631 C CA . GLU A 1 211 ? 16.549 7.422 -10.946 1.00 90.50 211 GLU A CA 1
ATOM 1632 C C . GLU A 1 211 ? 17.715 7.936 -10.090 1.00 90.50 211 GLU A C 1
ATOM 1634 O O . GLU A 1 211 ? 18.436 7.166 -9.451 1.00 90.50 211 GLU A O 1
ATOM 1639 N N . THR A 1 212 ? 17.910 9.248 -10.099 1.00 89.75 212 THR A N 1
ATOM 1640 C CA . THR A 1 212 ? 18.829 9.989 -9.230 1.00 89.75 212 THR A CA 1
ATOM 1641 C C . THR A 1 212 ? 18.076 10.527 -8.012 1.00 89.75 212 THR A C 1
ATOM 1643 O O . THR A 1 212 ? 16.850 10.574 -7.997 1.00 89.75 212 THR A O 1
ATOM 1646 N N . ALA A 1 213 ? 18.797 10.977 -6.979 1.00 87.88 213 ALA A N 1
ATOM 1647 C CA . ALA A 1 213 ? 18.166 11.595 -5.804 1.00 87.88 213 ALA A CA 1
ATOM 1648 C C . ALA A 1 213 ? 17.346 12.858 -6.151 1.00 87.88 213 ALA A C 1
ATOM 1650 O O . ALA A 1 213 ? 16.438 13.225 -5.409 1.00 87.88 213 ALA A O 1
ATOM 1651 N N . ASP A 1 214 ? 17.672 13.499 -7.275 1.00 89.00 214 ASP A N 1
ATOM 1652 C CA . ASP A 1 214 ? 16.918 14.591 -7.879 1.00 89.00 214 ASP A CA 1
ATOM 1653 C C . ASP A 1 214 ? 16.277 14.118 -9.203 1.00 89.00 214 ASP A C 1
ATOM 1655 O O . ASP A 1 214 ? 17.019 13.839 -10.148 1.00 89.00 214 ASP A O 1
ATOM 1659 N N . PRO A 1 215 ? 14.936 14.030 -9.306 1.00 83.94 215 PRO A N 1
ATOM 1660 C CA . PRO A 1 215 ? 14.224 13.631 -10.525 1.00 83.94 215 PRO A CA 1
ATOM 1661 C C . PRO A 1 215 ? 14.499 14.488 -11.768 1.00 83.94 215 PRO A C 1
ATOM 1663 O O . PRO A 1 215 ? 14.286 14.013 -12.890 1.00 83.94 215 PRO A O 1
ATOM 1666 N N . GLU A 1 216 ? 14.925 15.743 -11.588 1.00 89.69 216 GLU A N 1
ATOM 1667 C CA . GLU A 1 216 ? 15.248 16.659 -12.688 1.00 89.69 216 GLU A CA 1
ATOM 1668 C C . GLU A 1 216 ? 16.617 16.352 -13.309 1.00 89.69 216 GLU A C 1
ATOM 1670 O O . GLU A 1 216 ? 16.871 16.658 -14.480 1.00 89.69 216 GLU A O 1
ATOM 1675 N N . GLN A 1 217 ? 17.494 15.682 -12.557 1.00 91.62 217 GLN A N 1
ATOM 1676 C CA . GLN A 1 217 ? 18.803 15.265 -13.033 1.00 91.62 217 GLN A CA 1
ATOM 1677 C C . GLN A 1 217 ? 18.688 14.011 -13.913 1.00 91.62 217 GLN A C 1
ATOM 1679 O O . GLN A 1 217 ? 18.819 12.876 -13.469 1.00 91.62 217 GLN A O 1
ATOM 1684 N N . VAL A 1 218 ? 18.486 14.206 -15.214 1.00 92.56 218 VAL A N 1
ATOM 1685 C CA . VAL A 1 218 ? 18.403 13.089 -16.166 1.00 92.56 218 VAL A CA 1
ATOM 1686 C C . VAL A 1 218 ? 19.776 12.437 -16.373 1.00 92.56 218 VAL A C 1
ATOM 1688 O O . VAL A 1 218 ? 20.660 13.025 -16.999 1.00 92.56 218 VAL A O 1
ATOM 1691 N N . ALA A 1 219 ? 19.923 11.192 -15.917 1.00 95.06 219 ALA A N 1
ATOM 1692 C CA . ALA A 1 219 ? 21.097 10.352 -16.147 1.00 95.06 219 ALA A CA 1
ATOM 1693 C C . ALA A 1 219 ? 20.752 9.169 -17.070 1.00 95.06 219 ALA A C 1
ATOM 1695 O O . ALA A 1 219 ? 20.091 8.214 -16.658 1.00 95.06 219 ALA A O 1
ATOM 1696 N N . LEU A 1 220 ? 21.184 9.255 -18.332 1.00 97.19 220 LEU A N 1
ATOM 1697 C CA . LEU A 1 220 ? 20.970 8.219 -19.347 1.00 97.19 220 LEU A CA 1
ATOM 1698 C C . LEU A 1 220 ? 21.988 7.083 -19.225 1.00 97.19 220 LEU A C 1
ATOM 1700 O O . LEU A 1 220 ? 23.130 7.316 -18.833 1.00 97.19 220 LEU A O 1
ATOM 1704 N N . VAL A 1 221 ? 21.579 5.876 -19.616 1.00 97.81 221 VAL A N 1
ATOM 1705 C CA . VAL A 1 221 ? 22.382 4.656 -19.457 1.00 97.81 221 VAL A CA 1
ATOM 1706 C C . VAL A 1 221 ? 23.126 4.291 -20.739 1.00 97.81 221 VAL A C 1
ATOM 1708 O O . VAL A 1 221 ? 22.550 4.254 -21.829 1.00 97.81 221 VAL A O 1
ATOM 1711 N N . ARG A 1 222 ? 24.408 3.957 -20.601 1.00 97.94 222 ARG A N 1
ATOM 1712 C CA . ARG A 1 222 ? 25.299 3.443 -21.648 1.00 97.94 222 ARG A CA 1
ATOM 1713 C C . ARG A 1 222 ? 25.657 1.975 -21.383 1.00 97.94 222 ARG A C 1
ATOM 1715 O O . ARG A 1 222 ? 25.646 1.538 -20.232 1.00 97.94 222 ARG A O 1
ATOM 1722 N N . PRO A 1 223 ? 26.081 1.205 -22.404 1.00 96.50 223 PRO A N 1
ATOM 1723 C CA . PRO A 1 223 ? 26.562 -0.168 -22.205 1.00 96.50 223 PRO A CA 1
ATOM 1724 C C . PRO A 1 223 ? 27.683 -0.297 -21.160 1.00 96.50 223 PRO A C 1
ATOM 1726 O O . PRO A 1 223 ? 27.737 -1.287 -20.431 1.00 96.50 223 PRO A O 1
ATOM 1729 N N . GLY A 1 224 ? 28.566 0.701 -21.063 1.00 95.38 224 GLY A N 1
ATOM 1730 C CA . GLY A 1 224 ? 29.683 0.714 -20.114 1.00 95.38 224 GLY A CA 1
ATOM 1731 C C . GLY A 1 224 ? 29.298 0.929 -18.646 1.00 95.38 224 GLY A C 1
ATOM 1732 O O . GLY A 1 224 ? 30.144 0.708 -17.788 1.00 95.38 224 GLY A O 1
ATOM 1733 N N . ASP A 1 225 ? 28.052 1.310 -18.346 1.00 95.75 225 ASP A N 1
ATOM 1734 C CA . ASP A 1 225 ? 27.620 1.668 -16.983 1.00 95.75 225 ASP A CA 1
ATOM 1735 C C . ASP A 1 225 ? 27.264 0.446 -16.116 1.00 95.75 225 ASP A C 1
ATOM 1737 O O . ASP A 1 225 ? 26.952 0.580 -14.933 1.00 95.75 225 ASP A O 1
ATOM 1741 N N . ILE A 1 226 ? 27.283 -0.758 -16.698 1.00 94.94 226 ILE A N 1
ATOM 1742 C CA . ILE A 1 226 ? 26.902 -2.009 -16.038 1.00 94.94 226 ILE A CA 1
ATOM 1743 C C . ILE A 1 226 ? 27.932 -3.109 -16.309 1.00 94.94 226 ILE A C 1
ATOM 1745 O O . ILE A 1 226 ? 28.213 -3.493 -17.452 1.00 94.94 226 ILE A O 1
ATOM 1749 N N . ASP A 1 227 ? 28.483 -3.645 -15.224 1.00 94.75 227 ASP A N 1
ATOM 1750 C CA . ASP A 1 227 ? 29.414 -4.769 -15.272 1.00 94.75 227 ASP A CA 1
ATOM 1751 C C . ASP A 1 227 ? 28.718 -6.060 -15.735 1.00 94.75 227 ASP A C 1
ATOM 1753 O O . ASP A 1 227 ? 27.509 -6.227 -15.534 1.00 94.75 227 ASP A O 1
ATOM 1757 N N . PRO A 1 228 ? 29.454 -7.015 -16.332 1.00 94.38 228 PRO A N 1
ATOM 1758 C CA . PRO A 1 228 ? 28.907 -8.324 -16.655 1.00 94.38 228 PRO A CA 1
ATOM 1759 C C . PRO A 1 228 ? 28.348 -9.053 -15.433 1.00 94.38 228 PRO A C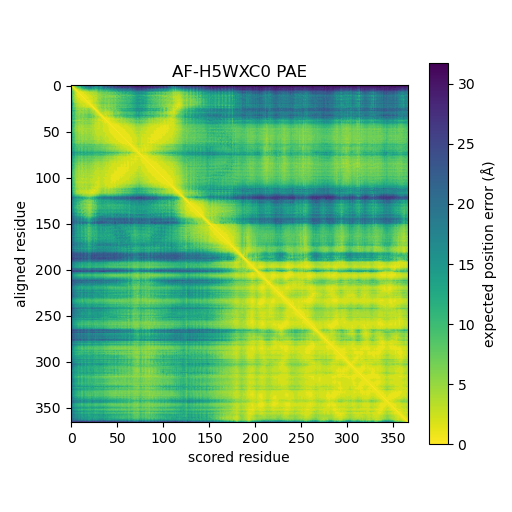 1
ATOM 1761 O O . PRO A 1 228 ? 28.979 -9.137 -14.378 1.00 94.38 228 PRO A O 1
ATOM 1764 N N . GLY A 1 229 ? 27.161 -9.629 -15.594 1.00 92.75 229 GLY A N 1
ATOM 1765 C CA . GLY A 1 229 ? 26.392 -10.187 -14.492 1.00 92.75 229 GLY A CA 1
ATOM 1766 C C . GLY A 1 229 ? 25.956 -9.115 -13.504 1.00 92.75 229 GLY A C 1
ATOM 1767 O O . GLY A 1 229 ? 25.946 -9.428 -12.321 1.00 92.75 229 GLY A O 1
ATOM 1768 N N . GLY A 1 230 ? 25.700 -7.884 -13.967 1.00 94.38 230 GLY A N 1
ATOM 1769 C CA . GLY A 1 230 ? 25.195 -6.721 -13.236 1.00 94.38 230 GLY A CA 1
ATOM 1770 C C . GLY A 1 230 ? 23.719 -6.435 -13.534 1.00 94.38 230 GLY A C 1
ATOM 1771 O O . GLY A 1 230 ? 23.145 -6.976 -14.480 1.00 94.38 230 GLY A O 1
ATOM 1772 N N . LEU A 1 231 ? 23.104 -5.564 -12.727 1.00 94.56 231 LEU A N 1
ATOM 1773 C CA . LEU A 1 231 ? 21.693 -5.175 -12.831 1.00 94.56 231 LEU A CA 1
ATOM 1774 C C . LEU A 1 231 ? 21.517 -3.685 -12.511 1.00 94.56 231 LEU A C 1
ATOM 1776 O O . LEU A 1 231 ? 22.066 -3.210 -11.518 1.00 94.56 231 LEU A O 1
ATOM 1780 N N . LEU A 1 232 ? 20.703 -2.982 -13.302 1.00 95.56 232 LEU A N 1
ATOM 1781 C CA . LEU A 1 232 ? 20.290 -1.596 -13.075 1.00 95.56 232 LEU A CA 1
ATOM 1782 C C . LEU A 1 232 ? 18.769 -1.458 -13.194 1.00 95.56 232 LEU A C 1
ATOM 1784 O O . LEU A 1 232 ? 18.147 -2.021 -14.095 1.00 95.56 232 LEU A O 1
ATOM 1788 N N . ALA A 1 233 ? 18.167 -0.695 -12.282 1.00 96.06 233 ALA A N 1
ATOM 1789 C CA . ALA A 1 233 ? 16.786 -0.253 -12.434 1.00 96.06 233 ALA A CA 1
ATOM 1790 C C . ALA A 1 233 ? 16.756 0.937 -13.397 1.00 96.06 233 ALA A C 1
ATOM 1792 O O . ALA A 1 233 ? 17.519 1.887 -13.220 1.00 96.06 233 ALA A O 1
ATOM 1793 N N . VAL A 1 234 ? 15.894 0.869 -14.407 1.00 97.44 234 VAL A N 1
ATOM 1794 C CA . VAL A 1 234 ? 15.776 1.897 -15.442 1.00 97.44 234 VAL A CA 1
ATOM 1795 C C . VAL A 1 234 ? 14.321 2.302 -15.640 1.00 97.44 234 VAL A C 1
ATOM 1797 O O . VAL A 1 234 ? 13.402 1.515 -15.409 1.00 97.44 234 VAL A O 1
ATOM 1800 N N . PHE A 1 235 ? 14.130 3.537 -16.077 1.00 97.44 235 PHE A N 1
ATOM 1801 C CA . PHE A 1 235 ? 12.839 4.165 -16.328 1.00 97.44 235 PHE A CA 1
ATOM 1802 C C . PHE A 1 235 ? 12.840 4.777 -17.732 1.00 97.44 235 PHE A C 1
ATOM 1804 O O . PHE A 1 235 ? 13.922 5.115 -18.230 1.00 97.44 235 PHE A O 1
ATOM 1811 N N . PRO A 1 236 ? 11.665 4.934 -18.368 1.00 96.69 236 PRO A N 1
ATOM 1812 C CA . PRO A 1 236 ? 11.584 5.601 -19.654 1.00 96.69 236 PRO A CA 1
ATOM 1813 C C . PRO A 1 236 ? 11.917 7.082 -19.488 1.00 96.69 236 PRO A C 1
ATOM 1815 O O . PRO A 1 236 ? 11.696 7.676 -18.426 1.00 96.69 236 PRO A O 1
ATOM 1818 N N . PHE A 1 237 ? 12.473 7.669 -20.537 1.00 96.00 237 PHE A N 1
ATOM 1819 C CA . PHE A 1 237 ? 12.710 9.098 -20.627 1.00 96.00 237 PHE A CA 1
ATOM 1820 C C . PHE A 1 237 ? 12.621 9.559 -22.074 1.00 96.00 237 PHE A C 1
ATOM 1822 O O . PHE A 1 237 ? 13.232 8.960 -22.963 1.00 96.00 237 PHE A O 1
ATOM 1829 N N . ARG A 1 238 ? 11.885 10.644 -22.285 1.00 94.00 238 ARG A N 1
ATOM 1830 C CA . ARG A 1 238 ? 11.781 11.343 -23.564 1.00 94.00 238 ARG A CA 1
ATOM 1831 C C . ARG A 1 238 ? 12.490 12.685 -23.472 1.00 94.00 238 ARG A C 1
ATOM 1833 O O . ARG A 1 238 ? 12.406 13.364 -22.450 1.00 94.00 238 ARG A O 1
ATOM 1840 N N . GLU A 1 239 ? 13.164 13.103 -24.538 1.00 93.19 239 GLU A N 1
ATOM 1841 C CA . GLU A 1 239 ? 13.835 14.409 -24.536 1.00 93.19 239 GLU A CA 1
ATOM 1842 C C . GLU A 1 239 ? 12.818 15.555 -24.442 1.00 93.19 239 GLU A C 1
ATOM 1844 O O . GLU A 1 239 ? 13.113 16.584 -23.832 1.00 93.19 239 GLU A O 1
ATOM 1849 N N . SER A 1 240 ? 11.591 15.355 -24.934 1.00 91.81 240 SER A N 1
ATOM 1850 C CA . SER A 1 240 ? 10.483 16.304 -24.766 1.00 91.81 240 SER A CA 1
ATOM 1851 C C . SER A 1 240 ? 10.078 16.558 -23.306 1.00 91.81 240 SER A C 1
ATOM 1853 O O . SER A 1 240 ? 9.484 17.592 -23.013 1.00 91.81 240 SER A O 1
ATOM 1855 N N . GLU A 1 241 ? 10.373 15.632 -22.386 1.00 91.75 241 GLU A N 1
ATOM 1856 C CA . GLU A 1 241 ? 10.051 15.749 -20.952 1.00 91.75 241 GLU A CA 1
ATOM 1857 C C . GLU A 1 241 ? 11.110 16.564 -20.187 1.00 91.75 241 GLU A C 1
ATOM 1859 O O . GLU A 1 241 ? 10.918 16.927 -19.019 1.00 91.75 241 GLU A O 1
ATOM 1864 N N . ARG A 1 242 ? 12.257 16.857 -20.817 1.00 92.69 242 ARG A N 1
ATOM 1865 C CA . ARG A 1 242 ? 13.365 17.570 -20.179 1.00 92.69 242 ARG A CA 1
ATOM 1866 C C . ARG A 1 242 ? 12.935 18.972 -19.747 1.00 92.69 242 ARG A C 1
ATOM 1868 O O . ARG A 1 242 ? 12.389 19.746 -20.524 1.00 92.69 242 ARG A O 1
ATOM 1875 N N . GLY A 1 243 ? 13.248 19.322 -18.499 1.00 91.06 243 GLY A N 1
ATOM 1876 C CA . GLY A 1 243 ? 12.902 20.629 -17.934 1.00 91.06 243 GLY A CA 1
ATOM 1877 C C . GLY A 1 243 ? 11.438 20.761 -17.501 1.00 91.06 243 GLY A C 1
ATOM 1878 O O . GLY A 1 243 ? 11.022 21.862 -17.149 1.00 91.06 243 GLY A O 1
ATOM 1879 N N . ASN A 1 244 ? 10.666 19.666 -17.490 1.00 92.50 244 ASN A N 1
ATOM 1880 C CA . ASN A 1 244 ? 9.322 19.618 -16.920 1.00 92.50 244 ASN A CA 1
ATOM 1881 C C . ASN A 1 244 ? 9.296 18.735 -15.653 1.00 92.50 244 ASN A C 1
ATOM 1883 O O . ASN A 1 244 ? 9.100 17.520 -15.749 1.00 92.50 244 ASN A O 1
ATOM 1887 N N . PRO A 1 245 ? 9.454 19.319 -14.448 1.00 91.06 245 PRO A N 1
ATOM 1888 C CA . PRO A 1 245 ? 9.553 18.551 -13.203 1.00 91.06 245 PRO A CA 1
ATOM 1889 C C . PRO A 1 245 ? 8.335 17.662 -12.931 1.00 91.06 245 PRO A C 1
ATOM 1891 O O . PRO A 1 245 ? 8.466 16.554 -12.409 1.00 91.06 245 PRO A O 1
ATOM 1894 N N . GLN A 1 246 ? 7.143 18.128 -13.314 1.00 90.19 246 GLN A N 1
ATOM 1895 C CA . GLN A 1 246 ? 5.903 17.393 -13.096 1.00 90.19 246 GLN A CA 1
ATOM 1896 C C . GLN A 1 246 ? 5.855 16.126 -13.957 1.00 90.19 246 GLN A C 1
ATOM 1898 O O . GLN A 1 246 ? 5.596 15.049 -13.425 1.00 90.19 246 GLN A O 1
ATOM 1903 N N . GLN A 1 247 ? 6.179 16.225 -15.250 1.00 88.56 247 GLN A N 1
ATOM 1904 C CA . GLN A 1 247 ? 6.227 15.060 -16.142 1.00 88.56 247 GLN A CA 1
ATOM 1905 C C . GLN A 1 247 ? 7.321 14.070 -15.728 1.00 88.56 247 GLN A C 1
ATOM 1907 O O . GLN A 1 247 ? 7.065 12.870 -15.640 1.00 88.56 247 GLN A O 1
ATOM 1912 N N . LEU A 1 248 ? 8.518 14.558 -15.384 1.00 91.62 248 LEU A N 1
ATOM 1913 C CA . LEU A 1 248 ? 9.619 13.692 -14.951 1.00 91.62 248 LEU A CA 1
ATOM 1914 C C . LEU A 1 248 ? 9.265 12.907 -13.685 1.00 91.62 248 LEU A C 1
ATOM 1916 O O . LEU A 1 248 ? 9.591 11.721 -13.600 1.00 91.62 248 LEU A O 1
ATOM 1920 N N . LYS A 1 249 ? 8.576 13.540 -12.728 1.00 90.69 249 LYS A N 1
ATOM 1921 C CA . LYS A 1 249 ? 8.069 12.879 -11.520 1.00 90.69 249 LYS A CA 1
ATOM 1922 C C . LYS A 1 249 ? 6.979 11.862 -11.843 1.00 90.69 249 LYS A C 1
ATOM 1924 O O . LYS A 1 249 ? 7.004 10.753 -11.315 1.00 90.69 249 LYS A O 1
ATOM 1929 N N . GLU A 1 250 ? 6.034 12.224 -12.705 1.00 88.94 250 GLU A N 1
ATOM 1930 C CA . GLU A 1 250 ? 4.945 11.340 -13.124 1.00 88.94 250 GLU A CA 1
ATOM 1931 C C . GLU A 1 250 ? 5.486 10.052 -13.747 1.00 88.94 250 GLU A C 1
ATOM 1933 O O . GLU A 1 250 ? 5.064 8.964 -13.355 1.00 88.94 250 GLU A O 1
ATOM 1938 N N . VAL A 1 251 ? 6.485 10.164 -14.624 1.00 88.94 251 VAL A N 1
ATOM 1939 C CA . VAL A 1 251 ? 7.157 9.025 -15.258 1.00 88.94 251 VAL A CA 1
ATOM 1940 C C . VAL A 1 251 ? 7.834 8.101 -14.240 1.00 88.94 251 VAL A C 1
ATOM 1942 O O . VAL A 1 251 ? 7.702 6.884 -14.365 1.00 88.94 251 VAL A O 1
ATOM 1945 N N . LEU A 1 252 ? 8.521 8.638 -13.224 1.00 91.38 252 LEU A N 1
ATOM 1946 C CA . LEU A 1 252 ? 9.123 7.816 -12.158 1.00 91.38 252 LEU A CA 1
ATOM 1947 C C . LEU A 1 252 ? 8.067 7.154 -11.265 1.00 91.38 252 LEU A C 1
ATOM 1949 O O . LEU A 1 252 ? 8.279 6.057 -10.759 1.00 91.38 252 LEU A O 1
ATOM 1953 N N . SER A 1 253 ? 6.924 7.816 -11.076 1.00 90.19 253 SER A N 1
ATOM 1954 C CA . SER A 1 253 ? 5.854 7.343 -10.192 1.00 90.19 253 SER A CA 1
ATOM 1955 C C . SER A 1 253 ? 4.881 6.351 -10.837 1.00 90.19 253 SER A C 1
ATOM 1957 O O . SER A 1 253 ? 4.133 5.681 -10.123 1.00 90.19 253 SER A O 1
ATOM 1959 N N . ARG A 1 254 ? 4.855 6.257 -12.172 1.00 91.56 254 ARG A N 1
ATOM 1960 C CA . ARG A 1 254 ? 3.930 5.376 -12.893 1.00 91.56 254 ARG A CA 1
ATOM 1961 C C . ARG A 1 254 ? 4.310 3.913 -12.636 1.00 91.56 254 ARG A C 1
ATOM 1963 O O . ARG A 1 254 ? 5.450 3.510 -12.848 1.00 91.56 254 ARG A O 1
ATOM 1970 N N . ALA A 1 255 ? 3.353 3.119 -12.163 1.00 92.75 255 ALA A N 1
ATOM 1971 C CA . ALA A 1 255 ? 3.625 1.807 -11.575 1.00 92.75 255 ALA A CA 1
ATOM 1972 C C . ALA A 1 255 ? 4.158 0.751 -12.562 1.00 92.75 255 ALA A C 1
ATOM 1974 O O . ALA A 1 255 ? 4.818 -0.189 -12.136 1.00 92.75 255 ALA A O 1
ATOM 1975 N N . ASP A 1 256 ? 3.881 0.892 -13.856 1.00 94.19 256 ASP A N 1
ATOM 1976 C CA . ASP A 1 256 ? 4.252 -0.026 -14.944 1.00 94.19 256 ASP A CA 1
ATOM 1977 C C . ASP A 1 256 ? 5.541 0.384 -15.690 1.00 94.19 256 ASP A C 1
ATOM 1979 O O . ASP A 1 256 ? 6.021 -0.355 -16.549 1.00 94.19 256 ASP A O 1
ATOM 1983 N N . ASN A 1 257 ? 6.138 1.528 -15.341 1.00 95.50 257 ASN A N 1
ATOM 1984 C CA . ASN A 1 257 ? 7.361 2.039 -15.964 1.00 95.50 257 ASN A CA 1
ATOM 1985 C C . ASN A 1 257 ? 8.668 1.372 -15.512 1.00 95.50 257 ASN A C 1
ATOM 1987 O O . ASN A 1 257 ? 9.555 1.220 -16.356 1.00 95.50 257 ASN A O 1
ATOM 1991 N N . PRO A 1 258 ? 8.856 0.994 -14.233 1.00 97.25 258 PRO A N 1
ATOM 1992 C CA . PRO A 1 258 ? 10.128 0.451 -13.781 1.00 97.25 258 PRO A CA 1
ATOM 1993 C C . PRO A 1 258 ? 10.518 -0.817 -14.548 1.00 97.25 258 PRO A C 1
ATOM 1995 O O . PRO A 1 258 ? 9.795 -1.819 -14.563 1.00 97.25 258 PRO A O 1
ATOM 1998 N N . ALA A 1 259 ? 11.713 -0.801 -15.126 1.00 97.88 259 ALA A N 1
ATOM 1999 C CA . ALA A 1 259 ? 12.318 -1.933 -15.807 1.00 97.88 259 ALA A CA 1
ATOM 2000 C C . ALA A 1 259 ? 13.677 -2.272 -15.185 1.00 97.88 259 ALA A C 1
ATOM 2002 O O . ALA A 1 259 ? 14.255 -1.519 -14.401 1.00 97.88 259 ALA A O 1
ATOM 2003 N N . THR A 1 260 ? 14.174 -3.457 -15.502 1.00 97.56 260 THR A N 1
ATOM 2004 C CA . THR A 1 260 ? 15.444 -3.982 -15.020 1.00 97.56 260 THR A CA 1
ATOM 2005 C C . THR A 1 260 ? 16.321 -4.283 -16.222 1.00 97.56 260 THR A C 1
ATOM 2007 O O . THR A 1 260 ? 16.051 -5.241 -16.944 1.00 97.56 260 THR A O 1
ATOM 2010 N N . LEU A 1 261 ? 17.364 -3.475 -16.417 1.00 97.88 261 LEU A N 1
ATOM 2011 C CA . LEU A 1 261 ? 18.450 -3.749 -17.351 1.00 97.88 261 LEU A CA 1
ATOM 2012 C C . LEU A 1 261 ? 19.425 -4.724 -16.691 1.00 97.88 261 LEU A C 1
ATOM 2014 O O . LEU A 1 261 ? 19.986 -4.441 -15.634 1.00 97.88 261 LEU A O 1
ATOM 2018 N N . PHE A 1 262 ? 19.621 -5.870 -17.321 1.00 96.94 262 PHE A N 1
ATOM 2019 C CA . PHE A 1 262 ? 20.514 -6.928 -16.883 1.00 96.94 262 PHE A CA 1
ATOM 2020 C C . PHE A 1 262 ? 21.542 -7.220 -17.972 1.00 96.94 262 PHE A C 1
ATOM 2022 O O . PHE A 1 262 ? 21.194 -7.298 -19.150 1.00 96.94 262 PHE A O 1
ATOM 2029 N N . ARG A 1 263 ? 22.800 -7.415 -17.578 1.00 96.44 263 ARG A N 1
ATOM 2030 C CA . ARG A 1 263 ? 23.876 -7.809 -18.490 1.00 96.44 263 ARG A CA 1
ATOM 2031 C C . ARG A 1 263 ? 24.351 -9.211 -18.133 1.00 96.44 263 ARG A C 1
ATOM 2033 O O . ARG A 1 263 ? 24.829 -9.412 -17.021 1.00 96.44 263 ARG A O 1
ATOM 2040 N N . PHE A 1 264 ? 24.256 -10.166 -19.052 1.00 95.88 264 PHE A N 1
ATOM 2041 C CA . PHE A 1 264 ? 24.782 -11.522 -18.846 1.00 95.88 264 PHE A CA 1
ATOM 2042 C C . PHE A 1 264 ? 26.311 -11.529 -18.768 1.00 95.88 264 PHE A C 1
ATOM 2044 O O . PHE A 1 264 ? 26.985 -10.641 -19.290 1.00 95.88 264 PHE A O 1
ATOM 2051 N N . ARG A 1 265 ? 26.890 -12.537 -18.107 1.00 95.12 265 ARG A N 1
ATOM 2052 C CA . ARG A 1 265 ? 28.348 -12.722 -18.134 1.00 95.12 265 ARG A CA 1
ATOM 2053 C C . ARG A 1 265 ? 28.777 -13.351 -19.464 1.00 95.12 265 ARG A C 1
ATOM 2055 O O . ARG A 1 265 ? 28.036 -14.166 -20.018 1.00 95.12 265 ARG A O 1
ATOM 2062 N N . PRO A 1 266 ? 29.993 -13.060 -19.960 1.00 90.56 266 PRO A N 1
ATOM 2063 C CA . PRO A 1 266 ? 30.543 -13.754 -21.116 1.00 90.56 266 PRO A CA 1
ATOM 2064 C C . PRO A 1 266 ? 30.485 -15.278 -20.943 1.00 90.56 266 PRO A C 1
ATOM 2066 O O . PRO A 1 266 ? 30.937 -15.811 -19.932 1.00 90.56 266 PRO A O 1
ATOM 2069 N N . GLY A 1 267 ? 29.939 -15.978 -21.939 1.00 86.62 267 GLY A N 1
ATOM 2070 C CA . GLY A 1 267 ? 29.835 -17.441 -21.947 1.00 86.62 267 GLY A CA 1
ATOM 2071 C C . GLY A 1 267 ? 28.616 -18.026 -21.222 1.00 86.62 267 GLY A C 1
ATOM 2072 O O . GLY A 1 267 ? 28.399 -19.236 -21.320 1.00 86.62 267 GLY A O 1
ATOM 2073 N N . GLU A 1 268 ? 27.797 -17.212 -20.546 1.00 89.62 268 GLU A N 1
ATOM 2074 C CA . GLU A 1 268 ? 26.501 -17.668 -20.032 1.00 89.62 268 GLU A CA 1
ATOM 2075 C C . GLU A 1 268 ? 25.547 -17.993 -21.188 1.00 89.62 268 GLU A C 1
ATOM 2077 O O . GLU A 1 268 ? 25.500 -17.301 -22.207 1.00 89.62 268 GLU A O 1
ATOM 2082 N N . ARG A 1 269 ? 24.792 -19.086 -21.042 1.00 87.12 269 ARG A N 1
ATOM 2083 C CA . ARG A 1 269 ? 23.819 -19.526 -22.044 1.00 87.12 269 ARG A CA 1
ATOM 2084 C C . ARG A 1 269 ? 22.432 -19.041 -21.652 1.00 87.12 269 ARG A C 1
ATOM 2086 O O . ARG A 1 269 ? 21.888 -19.488 -20.647 1.00 87.12 269 ARG A O 1
ATOM 2093 N N . VAL A 1 270 ? 21.862 -18.185 -22.490 1.00 91.62 270 VAL A N 1
ATOM 2094 C CA . VAL A 1 270 ? 20.437 -17.848 -22.471 1.00 91.62 270 VAL A CA 1
ATOM 2095 C C . VAL A 1 270 ? 19.717 -18.830 -23.393 1.00 91.62 270 VAL A C 1
ATOM 2097 O O . VAL A 1 270 ? 20.242 -19.183 -24.453 1.00 91.62 270 VAL A O 1
ATOM 2100 N N . GLU A 1 271 ? 18.547 -19.313 -22.982 1.00 93.12 271 GLU A N 1
ATOM 2101 C CA . GLU A 1 271 ? 17.671 -20.100 -23.853 1.00 93.12 271 GLU A CA 1
ATOM 2102 C C . GLU A 1 271 ? 17.422 -19.327 -25.157 1.00 93.12 271 GLU A C 1
ATOM 2104 O O . GLU A 1 271 ? 17.306 -18.108 -25.142 1.00 93.12 271 GLU A O 1
ATOM 2109 N N . TYR A 1 272 ? 17.365 -20.002 -26.304 1.00 90.00 272 TYR A N 1
ATOM 2110 C CA . TYR A 1 272 ? 17.055 -19.326 -27.563 1.00 90.00 272 TYR A CA 1
ATOM 2111 C C . TYR A 1 272 ? 15.544 -19.308 -27.795 1.00 90.00 272 TYR A C 1
ATOM 2113 O O . TYR A 1 272 ? 14.910 -20.361 -27.855 1.00 90.00 272 TYR A O 1
ATOM 2121 N N . ARG A 1 273 ? 14.974 -18.113 -27.974 1.00 90.38 273 ARG A N 1
ATOM 2122 C CA . ARG A 1 273 ? 13.555 -17.900 -28.285 1.00 90.38 273 ARG A CA 1
ATOM 2123 C C . ARG A 1 273 ? 13.411 -17.116 -29.596 1.00 90.38 273 ARG A C 1
ATOM 2125 O O . ARG A 1 273 ? 13.754 -15.932 -29.621 1.00 90.38 273 ARG A O 1
ATOM 2132 N N . PRO A 1 274 ? 12.898 -17.730 -30.682 1.00 90.31 274 PRO A N 1
ATOM 2133 C CA . PRO A 1 274 ? 12.714 -17.047 -31.965 1.00 90.31 274 PRO A CA 1
ATOM 2134 C C . PRO A 1 274 ? 11.819 -15.803 -31.874 1.00 90.31 274 PRO A C 1
ATOM 2136 O O . PRO A 1 274 ? 12.104 -14.799 -32.516 1.00 90.31 274 PRO A O 1
ATOM 2139 N N . ASP A 1 275 ? 10.787 -15.838 -31.023 1.00 90.12 275 ASP A N 1
ATOM 2140 C CA . ASP A 1 275 ? 9.860 -14.724 -30.753 1.00 90.12 275 ASP A CA 1
ATOM 2141 C C . ASP A 1 275 ? 10.508 -13.539 -30.017 1.00 90.12 275 ASP A C 1
ATOM 2143 O O . ASP A 1 275 ? 9.888 -12.486 -29.871 1.00 90.12 275 ASP A O 1
ATOM 2147 N N . ARG A 1 276 ? 11.740 -13.712 -29.525 1.00 90.19 276 ARG A N 1
ATOM 2148 C CA . ARG A 1 276 ? 12.522 -12.704 -28.796 1.00 90.19 276 ARG A CA 1
ATOM 2149 C C . ARG A 1 276 ? 13.816 -12.316 -29.511 1.00 90.19 276 ARG A C 1
ATOM 2151 O O . ARG A 1 276 ? 14.607 -11.540 -28.973 1.00 90.19 276 ARG A O 1
ATOM 2158 N N . ALA A 1 277 ? 14.058 -12.857 -30.705 1.00 89.00 277 ALA A N 1
ATOM 2159 C CA . ALA A 1 277 ? 15.276 -12.594 -31.457 1.00 89.00 277 ALA A CA 1
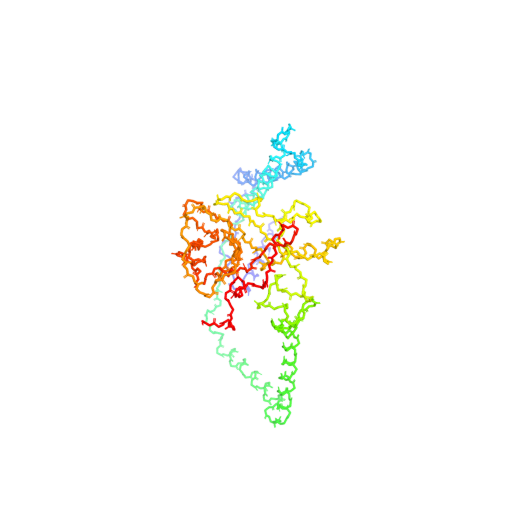ATOM 2160 C C . ALA A 1 277 ? 15.386 -11.100 -31.813 1.00 89.00 277 ALA A C 1
ATOM 2162 O O . ALA A 1 277 ? 14.459 -10.519 -32.370 1.00 89.00 277 ALA A O 1
ATOM 2163 N N . GLY A 1 278 ? 16.524 -10.481 -31.486 1.00 90.88 278 GLY A N 1
ATOM 2164 C CA . GLY A 1 278 ? 16.793 -9.068 -31.786 1.00 90.88 278 GLY A CA 1
ATOM 2165 C C . GLY A 1 278 ? 16.195 -8.058 -30.800 1.00 90.88 278 GLY A C 1
ATOM 2166 O O . GLY A 1 278 ? 16.301 -6.861 -31.040 1.00 90.88 278 GLY A O 1
ATOM 2167 N N . MET A 1 279 ? 15.586 -8.506 -29.694 1.00 95.62 279 MET A N 1
ATOM 2168 C CA . MET A 1 279 ? 15.083 -7.607 -28.641 1.00 95.62 279 MET A CA 1
ATOM 2169 C C . MET A 1 279 ? 16.175 -7.172 -27.654 1.00 95.62 279 MET A C 1
ATOM 2171 O O . MET A 1 279 ? 16.045 -6.161 -26.974 1.00 95.62 279 MET A O 1
ATOM 2175 N N . ASN A 1 280 ? 17.245 -7.950 -27.534 1.00 95.69 280 ASN A N 1
ATOM 2176 C CA . ASN A 1 280 ? 18.411 -7.633 -26.721 1.00 95.69 280 ASN A CA 1
ATOM 2177 C C . ASN A 1 280 ? 19.486 -6.934 -27.561 1.00 95.69 280 ASN A C 1
ATOM 2179 O O . ASN A 1 280 ? 19.632 -7.196 -28.755 1.00 95.69 280 ASN A O 1
ATOM 2183 N N . TYR A 1 281 ? 20.307 -6.120 -26.905 1.00 96.12 281 TYR A N 1
ATOM 2184 C CA . TYR A 1 281 ? 21.526 -5.582 -27.497 1.00 96.12 281 TYR A CA 1
ATOM 2185 C C . TYR A 1 281 ? 22.710 -6.383 -26.955 1.00 96.12 281 TYR A C 1
ATOM 2187 O O . TYR A 1 281 ? 23.056 -6.237 -25.791 1.00 96.12 281 TYR A O 1
ATOM 2195 N N . GLY A 1 282 ? 23.309 -7.275 -27.749 1.00 93.94 282 GLY A N 1
ATOM 2196 C CA . GLY A 1 282 ? 24.406 -8.131 -27.272 1.00 93.94 282 GLY A CA 1
ATOM 2197 C C . GLY A 1 282 ? 24.015 -8.978 -26.049 1.00 93.94 282 GLY A C 1
ATOM 2198 O O . GLY A 1 282 ? 23.037 -9.721 -26.089 1.00 93.94 282 GLY A O 1
ATOM 2199 N N . ASP A 1 283 ? 24.767 -8.861 -24.956 1.00 95.00 283 ASP A N 1
ATOM 2200 C CA . ASP A 1 283 ? 24.530 -9.507 -23.657 1.00 95.00 283 ASP A CA 1
ATOM 2201 C C . ASP A 1 283 ? 23.563 -8.731 -22.733 1.00 95.00 283 ASP A C 1
ATOM 2203 O O . ASP A 1 283 ? 23.366 -9.134 -21.586 1.00 95.00 283 ASP A O 1
ATOM 2207 N N . TYR A 1 284 ? 22.925 -7.657 -23.215 1.00 97.38 284 TYR A N 1
ATOM 2208 C CA . TYR A 1 284 ? 22.049 -6.775 -22.436 1.00 97.38 284 TYR A CA 1
ATOM 2209 C C . TYR A 1 284 ? 20.569 -7.060 -22.694 1.00 97.38 284 TYR A C 1
ATOM 2211 O O . TYR A 1 284 ? 20.088 -6.982 -23.825 1.00 97.38 284 TYR A O 1
ATOM 2219 N N . TYR A 1 285 ? 19.833 -7.343 -21.625 1.00 97.44 285 TYR A N 1
ATOM 2220 C CA . TYR A 1 285 ? 18.416 -7.688 -21.643 1.00 97.44 285 TYR A CA 1
ATOM 2221 C C . TYR A 1 285 ? 17.658 -6.780 -20.688 1.00 97.44 285 TYR A C 1
ATOM 2223 O O . TYR A 1 285 ? 18.140 -6.482 -19.597 1.00 97.44 285 TYR A O 1
ATOM 2231 N N . VAL A 1 286 ? 16.451 -6.376 -21.070 1.00 98.25 286 VAL A N 1
ATOM 2232 C CA . VAL A 1 286 ? 15.586 -5.569 -20.211 1.00 98.25 286 VAL A CA 1
ATOM 2233 C C . VAL A 1 286 ? 14.280 -6.301 -19.982 1.00 98.25 286 VAL A C 1
ATOM 2235 O O . VAL A 1 286 ? 13.605 -6.684 -20.931 1.00 98.25 286 VAL A O 1
ATOM 2238 N N . PHE A 1 287 ? 13.914 -6.482 -18.719 1.00 98.06 287 PHE A N 1
ATOM 2239 C CA . PHE A 1 287 ? 12.630 -7.053 -18.316 1.00 98.06 287 PHE A CA 1
ATOM 2240 C C . PHE A 1 287 ? 11.879 -6.060 -17.439 1.00 98.06 287 PHE A C 1
ATOM 2242 O O . PHE A 1 287 ? 12.499 -5.247 -16.752 1.00 98.06 287 PHE A O 1
ATOM 2249 N N . SER A 1 288 ? 10.550 -6.126 -17.419 1.00 98.06 288 SER A N 1
ATOM 2250 C CA . SER A 1 288 ? 9.776 -5.333 -16.464 1.00 98.06 288 SER A CA 1
ATOM 2251 C C . SER A 1 288 ? 10.206 -5.666 -15.037 1.00 98.06 288 SER A C 1
ATOM 2253 O O . SER A 1 288 ? 10.428 -6.826 -14.688 1.00 98.06 288 SER A O 1
ATOM 2255 N N . ARG A 1 289 ? 10.304 -4.644 -14.188 1.00 97.25 289 ARG A N 1
ATOM 2256 C CA . ARG A 1 289 ? 10.573 -4.813 -12.759 1.00 97.25 289 ARG A CA 1
ATOM 2257 C C . ARG A 1 289 ? 9.295 -5.145 -11.986 1.00 97.25 289 ARG A C 1
ATOM 2259 O O . ARG A 1 289 ? 9.358 -5.286 -10.773 1.00 97.25 289 ARG A O 1
ATOM 2266 N N . ILE A 1 290 ? 8.141 -5.265 -12.637 1.00 98.00 290 ILE A N 1
ATOM 2267 C CA . ILE A 1 290 ? 6.839 -5.409 -11.980 1.00 98.00 290 ILE A CA 1
ATOM 2268 C C . ILE A 1 290 ? 6.368 -6.860 -12.049 1.00 98.00 290 ILE A C 1
ATOM 2270 O O . ILE A 1 290 ? 6.197 -7.437 -13.121 1.00 98.00 290 ILE A O 1
ATOM 2274 N N . CYS A 1 291 ? 6.141 -7.460 -10.881 1.00 98.00 291 CYS A N 1
ATOM 2275 C CA . CYS A 1 291 ? 5.749 -8.857 -10.757 1.00 98.00 291 CYS A CA 1
ATOM 2276 C C . CYS A 1 291 ? 4.385 -9.121 -11.411 1.00 98.00 291 CYS A C 1
ATOM 2278 O O . CYS A 1 291 ? 3.388 -8.479 -11.077 1.00 98.00 291 CYS A O 1
ATOM 2280 N N . THR A 1 292 ? 4.319 -10.152 -12.253 1.00 97.56 292 THR A N 1
ATOM 2281 C CA . THR A 1 292 ? 3.104 -10.571 -12.973 1.00 97.56 292 THR A CA 1
ATOM 2282 C C . THR A 1 292 ? 2.020 -11.212 -12.104 1.00 97.56 292 THR A C 1
ATOM 2284 O O . THR A 1 292 ? 0.943 -11.528 -12.605 1.00 97.56 292 THR A O 1
ATOM 2287 N N . HIS A 1 293 ? 2.286 -11.417 -10.810 1.00 97.00 293 HIS A N 1
ATOM 2288 C CA . HIS A 1 293 ? 1.294 -11.899 -9.849 1.00 97.00 293 HIS A CA 1
ATOM 2289 C C . HIS A 1 293 ? 0.404 -10.755 -9.342 1.00 97.00 293 HIS A C 1
ATOM 2291 O O . HIS A 1 293 ? -0.751 -10.660 -9.734 1.00 97.00 293 HIS A O 1
ATOM 2297 N N . LEU A 1 294 ? 0.951 -9.884 -8.483 1.00 96.69 294 LEU A N 1
ATOM 2298 C CA . LEU A 1 294 ? 0.219 -8.808 -7.791 1.00 96.69 294 LEU A CA 1
ATOM 2299 C C . LEU A 1 294 ? 0.947 -7.449 -7.846 1.00 96.69 294 LEU A C 1
ATOM 2301 O O . LEU A 1 294 ? 0.678 -6.570 -7.037 1.00 96.69 294 LEU A O 1
ATOM 2305 N N . GLY A 1 295 ? 1.893 -7.265 -8.775 1.00 96.69 295 GLY A N 1
ATOM 2306 C CA . GLY A 1 295 ? 2.413 -5.934 -9.111 1.00 96.69 295 GLY A CA 1
ATOM 2307 C C . GLY A 1 295 ? 3.534 -5.397 -8.222 1.00 96.69 295 GLY A C 1
ATOM 2308 O O . GLY A 1 295 ? 3.990 -4.280 -8.429 1.00 96.69 295 GLY A O 1
ATOM 2309 N N . CYS A 1 296 ? 4.032 -6.169 -7.255 1.00 97.19 296 CYS A N 1
ATOM 2310 C CA . CYS A 1 296 ? 5.206 -5.757 -6.484 1.00 97.19 296 CYS A CA 1
ATOM 2311 C C . CYS A 1 296 ? 6.455 -5.607 -7.364 1.00 97.19 296 CYS A C 1
ATOM 2313 O O . CYS A 1 296 ? 6.673 -6.402 -8.282 1.00 97.19 296 CYS A O 1
ATOM 2315 N N . ALA A 1 297 ? 7.329 -4.663 -7.012 1.00 96.25 297 ALA A N 1
ATOM 2316 C CA . ALA A 1 297 ? 8.634 -4.532 -7.645 1.00 96.25 297 ALA A CA 1
ATOM 2317 C C . ALA A 1 297 ? 9.528 -5.749 -7.335 1.00 96.25 297 ALA A C 1
ATOM 2319 O O . ALA A 1 297 ? 9.789 -6.081 -6.178 1.00 96.25 297 ALA A O 1
ATOM 2320 N N . VAL A 1 298 ? 10.022 -6.406 -8.378 1.00 96.88 298 VAL A N 1
ATOM 2321 C CA . VAL A 1 298 ? 10.987 -7.502 -8.329 1.00 96.88 298 VAL A CA 1
ATOM 2322 C C . VAL A 1 298 ? 12.384 -6.892 -8.213 1.00 96.88 298 VAL A C 1
ATOM 2324 O O . VAL A 1 298 ? 13.003 -6.517 -9.207 1.00 96.88 298 VAL A O 1
ATOM 2327 N N . ASN A 1 299 ? 12.852 -6.708 -6.980 1.00 92.00 299 ASN A N 1
ATOM 2328 C CA . ASN A 1 299 ? 14.065 -5.942 -6.677 1.00 92.00 299 ASN A CA 1
ATOM 2329 C C . ASN A 1 299 ? 15.197 -6.758 -6.040 1.00 92.00 299 ASN A C 1
ATOM 2331 O O . ASN A 1 299 ? 16.310 -6.245 -5.930 1.00 92.00 299 ASN A O 1
ATOM 2335 N N . LEU A 1 300 ? 14.932 -7.998 -5.632 1.00 95.38 300 LEU A N 1
ATOM 2336 C CA . LEU A 1 300 ? 15.941 -8.905 -5.100 1.00 95.38 300 LEU A CA 1
ATOM 2337 C C . LEU A 1 300 ? 16.515 -9.748 -6.239 1.00 95.38 300 LEU A C 1
ATOM 2339 O O . LEU A 1 300 ? 15.803 -10.113 -7.173 1.00 95.38 300 LEU A O 1
ATOM 2343 N N . TRP A 1 301 ? 17.807 -10.052 -6.175 1.00 95.00 301 TRP A N 1
ATOM 2344 C CA . TRP A 1 301 ? 18.497 -10.754 -7.252 1.00 95.00 301 TRP A CA 1
ATOM 2345 C C . TRP A 1 301 ? 19.605 -11.652 -6.712 1.00 95.00 301 TRP A C 1
ATOM 2347 O O . TRP A 1 301 ? 20.484 -11.214 -5.967 1.00 95.00 301 TRP A O 1
ATOM 2357 N N . GLU A 1 302 ? 19.568 -12.914 -7.126 1.00 94.69 302 GLU A N 1
ATOM 2358 C CA . GLU A 1 302 ? 20.624 -13.888 -6.883 1.00 94.69 302 GLU A CA 1
ATOM 2359 C C . GLU A 1 302 ? 21.594 -13.891 -8.065 1.00 94.69 302 GLU A C 1
ATOM 2361 O O . GLU A 1 302 ? 21.337 -14.494 -9.114 1.00 94.69 302 GLU A O 1
ATOM 2366 N N . LYS A 1 303 ? 22.732 -13.210 -7.887 1.00 92.25 303 LYS A N 1
ATOM 2367 C CA . LYS A 1 303 ? 23.721 -12.989 -8.952 1.00 92.25 303 LYS A CA 1
ATOM 2368 C C . LYS A 1 303 ? 24.276 -14.285 -9.533 1.00 92.25 303 LYS A C 1
ATOM 2370 O O . LYS A 1 303 ? 24.572 -14.345 -10.718 1.00 92.25 303 LYS A O 1
ATOM 2375 N N . GLN A 1 304 ? 24.473 -15.304 -8.708 1.00 91.50 304 GLN A N 1
ATOM 2376 C CA . GLN A 1 304 ? 25.175 -16.533 -9.075 1.00 91.50 304 GLN A CA 1
ATOM 2377 C C . GLN A 1 304 ? 24.385 -17.378 -10.079 1.00 91.50 304 GLN A C 1
ATOM 2379 O O . GLN A 1 304 ? 24.985 -18.067 -10.894 1.00 91.50 304 GLN A O 1
ATOM 2384 N N . VAL A 1 305 ? 23.053 -17.313 -10.024 1.00 93.00 305 VAL A N 1
ATOM 2385 C CA . VAL A 1 305 ? 22.145 -18.148 -10.828 1.00 93.00 305 VAL A CA 1
ATOM 2386 C C . VAL A 1 305 ? 21.216 -17.327 -11.726 1.00 93.00 305 VAL A C 1
ATOM 2388 O O . VAL A 1 305 ? 20.318 -17.888 -12.345 1.00 93.00 305 VAL A O 1
ATOM 2391 N N . ASN A 1 306 ? 21.430 -16.009 -11.807 1.00 94.94 306 ASN A N 1
ATOM 2392 C CA . ASN A 1 306 ? 20.651 -15.063 -12.610 1.00 94.94 306 ASN A CA 1
ATOM 2393 C C . ASN A 1 306 ? 19.136 -15.148 -12.344 1.00 94.94 306 ASN A C 1
ATOM 2395 O O . ASN A 1 306 ? 18.329 -15.248 -13.267 1.00 94.94 306 ASN A O 1
ATOM 2399 N N . ARG A 1 307 ? 18.737 -15.103 -11.067 1.00 96.12 307 ARG A N 1
ATOM 2400 C CA . ARG A 1 307 ? 17.319 -15.133 -10.670 1.00 96.12 307 ARG A CA 1
ATOM 2401 C C . ARG A 1 307 ? 16.880 -13.822 -10.059 1.00 96.12 307 ARG A C 1
ATOM 2403 O O . ARG A 1 307 ? 17.545 -13.315 -9.160 1.00 96.12 307 ARG A O 1
ATOM 2410 N N . LEU A 1 308 ? 15.738 -13.313 -10.501 1.00 97.44 308 LEU A N 1
ATOM 2411 C CA . LEU A 1 308 ? 15.058 -12.199 -9.850 1.00 97.44 308 LEU A CA 1
ATOM 2412 C C . LEU A 1 308 ? 14.012 -12.725 -8.869 1.00 97.44 308 LEU A C 1
ATOM 2414 O O . LEU A 1 308 ? 13.289 -13.668 -9.179 1.00 97.44 308 LEU A O 1
ATOM 2418 N N . LEU A 1 309 ? 13.911 -12.103 -7.698 1.00 97.56 309 LEU A N 1
ATOM 2419 C CA . LEU A 1 309 ? 13.004 -12.505 -6.632 1.00 97.56 309 LEU A CA 1
ATOM 2420 C C . LEU A 1 309 ? 12.071 -11.353 -6.262 1.00 97.56 309 LEU A C 1
ATOM 2422 O O . LEU A 1 309 ? 12.486 -10.211 -6.044 1.00 97.56 309 LEU A O 1
ATOM 2426 N N . CYS A 1 310 ? 10.784 -11.672 -6.174 1.00 97.81 310 CYS A N 1
ATOM 2427 C CA . CYS A 1 310 ? 9.767 -10.761 -5.674 1.00 97.81 310 CYS A CA 1
ATOM 2428 C C . CYS A 1 310 ? 9.705 -10.855 -4.138 1.00 97.81 310 CYS A C 1
ATOM 2430 O O . CYS A 1 310 ? 9.368 -11.925 -3.624 1.00 97.81 310 CYS A O 1
ATOM 2432 N N . PRO A 1 311 ? 9.954 -9.768 -3.384 1.00 97.31 311 PRO A N 1
ATOM 2433 C CA . PRO A 1 311 ? 9.990 -9.813 -1.920 1.00 97.31 311 PRO A CA 1
ATOM 2434 C C . PRO A 1 311 ? 8.615 -10.060 -1.279 1.00 97.31 311 PRO A C 1
ATOM 2436 O O . PRO A 1 311 ? 8.549 -10.475 -0.129 1.00 97.31 311 PRO A O 1
ATOM 2439 N N . CYS A 1 312 ? 7.517 -9.821 -2.006 1.00 97.69 312 CYS A N 1
ATOM 2440 C CA . CYS A 1 312 ? 6.165 -9.916 -1.450 1.00 97.69 312 CYS A CA 1
ATOM 2441 C C . CYS A 1 312 ? 5.690 -11.363 -1.257 1.00 97.69 312 CYS A C 1
ATOM 2443 O O . CYS A 1 312 ? 5.253 -11.739 -0.177 1.00 97.69 312 CYS A O 1
ATOM 2445 N N . HIS A 1 313 ? 5.768 -12.178 -2.313 1.00 97.31 313 HIS A N 1
ATOM 2446 C CA . HIS A 1 313 ? 5.243 -13.555 -2.322 1.00 97.31 313 HIS A CA 1
ATOM 2447 C C . HIS A 1 313 ? 6.249 -14.554 -2.904 1.00 97.31 313 HIS A C 1
ATOM 2449 O O . HIS A 1 313 ? 5.879 -15.649 -3.318 1.00 97.31 313 HIS A O 1
ATOM 2455 N N . GLN A 1 314 ? 7.521 -14.152 -2.964 1.00 96.81 314 GLN A N 1
ATOM 2456 C CA . GLN A 1 314 ? 8.661 -15.009 -3.280 1.00 96.81 314 GLN A CA 1
ATOM 2457 C C . GLN A 1 314 ? 8.650 -15.627 -4.681 1.00 96.81 314 GLN A C 1
ATOM 2459 O O . GLN A 1 314 ? 9.393 -16.573 -4.920 1.00 96.81 314 GLN A O 1
ATOM 2464 N N . SER A 1 315 ? 7.869 -15.092 -5.629 1.00 98.31 315 SER A N 1
ATOM 2465 C CA . SER A 1 315 ? 7.998 -15.499 -7.031 1.00 98.31 315 SER A CA 1
ATOM 2466 C C . SER A 1 315 ? 9.438 -15.312 -7.500 1.00 98.31 315 SER A C 1
ATOM 2468 O O . SER A 1 315 ? 10.004 -14.230 -7.315 1.00 98.31 315 SER A O 1
ATOM 2470 N N . GLN A 1 316 ? 10.009 -16.355 -8.098 1.00 98.25 316 GLN A N 1
ATOM 2471 C CA . GLN A 1 316 ? 11.371 -16.347 -8.629 1.00 98.25 316 GLN A CA 1
ATOM 2472 C C . GLN A 1 316 ? 11.315 -16.452 -10.145 1.00 98.25 316 GLN A C 1
ATOM 2474 O O . GLN A 1 316 ? 10.663 -17.353 -10.674 1.00 98.25 316 GLN A O 1
ATOM 2479 N N . PHE A 1 317 ? 12.012 -15.556 -10.830 1.00 98.50 317 PHE A N 1
ATOM 2480 C CA . PHE A 1 317 ? 12.053 -15.472 -12.282 1.00 98.50 317 PHE A CA 1
ATOM 2481 C C . PHE A 1 317 ? 13.466 -15.789 -12.770 1.00 98.50 317 PHE A C 1
ATOM 2483 O O . PHE A 1 317 ? 14.425 -15.136 -12.355 1.00 98.50 317 PHE A O 1
ATOM 2490 N N . ASP A 1 318 ? 13.597 -16.791 -13.635 1.00 97.50 318 ASP A N 1
ATOM 2491 C CA . ASP A 1 318 ? 14.877 -17.200 -14.215 1.00 97.50 318 ASP A CA 1
ATOM 2492 C C . ASP A 1 318 ? 15.205 -16.337 -15.438 1.00 97.50 318 ASP A C 1
ATOM 2494 O O . ASP A 1 318 ? 14.547 -16.439 -16.477 1.00 97.50 318 ASP A O 1
ATOM 2498 N N . LEU A 1 319 ? 16.222 -15.479 -15.327 1.00 96.44 319 LEU A N 1
ATOM 2499 C CA . LEU A 1 319 ? 16.633 -14.597 -16.421 1.00 96.44 319 LEU A CA 1
ATOM 2500 C C . LEU A 1 319 ? 17.185 -15.385 -17.612 1.00 96.44 319 LEU A C 1
ATOM 2502 O O . LEU A 1 319 ? 16.994 -14.955 -18.747 1.00 96.44 319 LEU A O 1
ATOM 2506 N N . ASN A 1 320 ? 17.795 -16.555 -17.384 1.00 95.69 320 ASN A N 1
ATOM 2507 C CA . ASN A 1 320 ? 18.323 -17.392 -18.466 1.00 95.69 320 ASN A CA 1
ATOM 2508 C C . ASN A 1 320 ? 17.196 -17.963 -19.351 1.00 95.69 320 ASN A C 1
ATOM 2510 O O . ASN A 1 320 ? 17.455 -18.360 -20.484 1.00 95.69 320 ASN A O 1
ATOM 2514 N N . GLN A 1 321 ? 15.955 -17.980 -18.846 1.00 96.06 321 GLN A N 1
ATOM 2515 C CA . GLN A 1 321 ? 14.742 -18.426 -19.543 1.00 96.06 321 GLN A CA 1
ATOM 2516 C C . GLN A 1 321 ? 13.754 -17.265 -19.752 1.00 96.06 321 GLN A C 1
ATOM 2518 O O . GLN A 1 321 ? 12.548 -17.416 -19.552 1.00 96.06 321 GLN A O 1
ATOM 2523 N N . TYR A 1 322 ? 14.255 -16.079 -20.118 1.00 95.88 322 TYR A N 1
ATOM 2524 C CA . TYR A 1 322 ? 13.444 -14.877 -20.378 1.00 95.88 322 TYR A CA 1
ATOM 2525 C C . TYR A 1 322 ? 12.501 -14.509 -19.228 1.00 95.88 322 TYR A C 1
ATOM 2527 O O . TYR A 1 322 ? 11.309 -14.263 -19.428 1.00 95.88 322 TYR A O 1
ATOM 2535 N N . ALA A 1 323 ? 13.046 -14.509 -18.010 1.00 96.94 323 ALA A N 1
ATOM 2536 C CA . ALA A 1 323 ? 12.328 -14.193 -16.782 1.00 96.94 323 ALA A CA 1
ATOM 2537 C C . ALA A 1 323 ? 11.076 -15.060 -16.568 1.00 96.94 323 ALA A C 1
ATOM 2539 O O . ALA A 1 323 ? 10.063 -14.587 -16.048 1.00 96.94 323 ALA A O 1
ATOM 2540 N N . LYS A 1 324 ? 11.130 -16.338 -16.960 1.00 97.38 324 LYS A N 1
ATOM 2541 C CA . LYS A 1 324 ? 10.079 -17.318 -16.675 1.00 97.38 324 LYS A CA 1
ATOM 2542 C C . LYS A 1 324 ? 9.976 -17.563 -15.166 1.00 97.38 324 LYS A C 1
ATOM 2544 O O . LYS A 1 324 ? 11.008 -17.769 -14.524 1.00 97.38 324 LYS A O 1
ATOM 2549 N N . PRO A 1 325 ? 8.764 -17.576 -14.581 1.00 97.81 325 PRO A N 1
ATOM 2550 C CA . PRO A 1 325 ? 8.603 -17.951 -13.188 1.00 97.81 325 PRO A CA 1
ATOM 2551 C C . PRO A 1 325 ? 8.959 -19.431 -13.003 1.00 97.81 325 PRO A C 1
ATOM 2553 O O . PRO A 1 325 ? 8.431 -20.301 -13.696 1.00 97.81 325 PRO A O 1
ATOM 2556 N N . ILE A 1 326 ? 9.861 -19.711 -12.068 1.00 97.94 326 ILE A N 1
ATOM 2557 C CA . ILE A 1 326 ? 10.307 -21.067 -11.706 1.00 97.94 326 ILE A CA 1
ATOM 2558 C C . ILE A 1 326 ? 9.875 -21.466 -10.289 1.00 97.94 326 ILE A C 1
ATOM 2560 O O . ILE A 1 326 ? 9.995 -22.628 -9.908 1.00 97.94 326 ILE A O 1
ATOM 2564 N N . PHE A 1 327 ? 9.373 -20.509 -9.506 1.00 97.94 327 PHE A N 1
ATOM 2565 C CA . PHE A 1 327 ? 8.843 -20.716 -8.162 1.00 97.94 327 PHE A CA 1
ATOM 2566 C C . PHE A 1 327 ? 7.854 -19.599 -7.798 1.00 97.94 327 PHE A C 1
ATOM 2568 O O . PHE A 1 327 ? 7.923 -18.500 -8.353 1.00 97.94 327 PHE A O 1
ATOM 2575 N N . GLY A 1 328 ? 6.982 -19.870 -6.825 1.00 97.19 328 GLY A N 1
ATOM 2576 C CA . GLY A 1 328 ? 5.996 -18.929 -6.295 1.00 97.19 328 GLY A CA 1
ATOM 2577 C C . GLY A 1 328 ? 4.732 -18.800 -7.157 1.00 97.19 328 GLY A C 1
ATOM 2578 O O . GLY A 1 328 ? 4.548 -19.550 -8.114 1.00 97.19 328 GLY A O 1
ATOM 2579 N N . PRO A 1 329 ? 3.828 -17.868 -6.808 1.00 98.00 329 PRO A N 1
ATOM 2580 C CA . PRO A 1 329 ? 2.489 -17.784 -7.401 1.00 98.00 329 PRO A CA 1
ATOM 2581 C C . PRO A 1 329 ? 2.418 -17.057 -8.757 1.00 98.00 329 PRO A C 1
ATOM 2583 O O . PRO A 1 329 ? 1.346 -16.982 -9.354 1.00 98.00 329 PRO A O 1
ATOM 2586 N N . ALA A 1 330 ? 3.518 -16.484 -9.257 1.00 97.56 330 ALA A N 1
ATOM 2587 C CA . ALA A 1 330 ? 3.506 -15.836 -10.570 1.00 97.56 330 ALA A CA 1
ATOM 2588 C C . ALA A 1 330 ? 3.376 -16.879 -11.690 1.00 97.56 330 A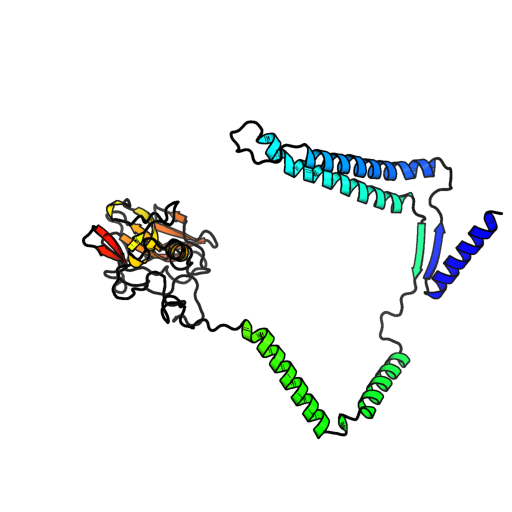LA A C 1
ATOM 2590 O O . ALA A 1 330 ? 4.172 -17.808 -11.766 1.00 97.56 330 ALA A O 1
ATOM 2591 N N . ALA A 1 331 ? 2.399 -16.692 -12.580 1.00 95.25 331 ALA A N 1
ATOM 2592 C CA . ALA A 1 331 ? 2.106 -17.632 -13.666 1.00 95.25 331 ALA A CA 1
ATOM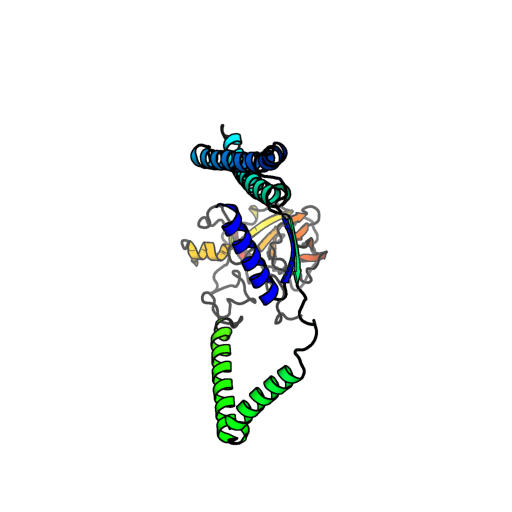 2593 C C . ALA A 1 331 ? 2.596 -17.167 -15.052 1.00 95.25 331 ALA A C 1
ATOM 2595 O O . ALA A 1 331 ? 2.573 -17.948 -15.999 1.00 95.25 331 ALA A O 1
ATOM 2596 N N . ARG A 1 332 ? 3.045 -15.911 -15.188 1.00 96.38 332 ARG A N 1
ATOM 2597 C CA . ARG A 1 332 ? 3.552 -15.343 -16.451 1.00 96.38 332 ARG A CA 1
ATOM 2598 C C . ARG A 1 332 ? 5.000 -14.866 -16.317 1.00 96.38 332 ARG A C 1
ATOM 2600 O O . ARG A 1 332 ? 5.353 -14.368 -15.244 1.00 96.38 332 ARG A O 1
ATOM 2607 N N . PRO A 1 333 ? 5.825 -14.975 -17.376 1.00 96.75 333 PRO A N 1
ATOM 2608 C CA . PRO A 1 333 ? 7.151 -14.364 -17.398 1.00 96.75 333 PRO A CA 1
ATOM 2609 C C . PRO A 1 333 ? 7.062 -12.844 -17.267 1.00 96.75 333 PRO A C 1
ATOM 2611 O O . PRO A 1 333 ? 6.067 -12.248 -17.684 1.00 96.75 333 PRO A O 1
ATOM 2614 N N . LEU A 1 334 ? 8.107 -12.214 -16.725 1.00 97.94 334 LEU A N 1
ATOM 2615 C CA . LEU A 1 334 ? 8.225 -10.757 -16.809 1.00 97.94 334 LEU A CA 1
ATOM 2616 C C . LEU A 1 334 ? 8.361 -10.375 -18.293 1.00 97.94 334 LEU A C 1
ATOM 2618 O O . LEU A 1 334 ? 9.185 -10.975 -18.992 1.00 97.94 334 LEU A O 1
ATOM 2622 N N . PRO A 1 335 ? 7.573 -9.418 -18.810 1.00 97.06 335 PRO A N 1
ATOM 2623 C CA . PRO A 1 335 ? 7.683 -9.040 -20.209 1.00 97.06 335 PRO A CA 1
ATOM 2624 C C . PRO A 1 335 ? 9.050 -8.399 -20.479 1.00 97.06 335 PRO A C 1
ATOM 2626 O O . PRO A 1 335 ? 9.551 -7.600 -19.686 1.00 97.06 335 PRO A O 1
ATOM 2629 N N . GLN A 1 336 ? 9.662 -8.779 -21.600 1.00 97.88 336 GLN A N 1
ATOM 2630 C CA . GLN A 1 336 ? 10.915 -8.204 -22.089 1.00 97.88 336 GLN A CA 1
ATOM 2631 C C . GLN A 1 336 ? 10.634 -6.886 -22.819 1.00 97.88 336 GLN A C 1
ATOM 2633 O O . GLN A 1 336 ? 9.627 -6.798 -23.524 1.00 97.88 336 GLN A O 1
ATOM 2638 N N . LEU A 1 337 ? 11.513 -5.897 -22.656 1.00 98.31 337 LEU A N 1
ATOM 2639 C CA . LEU A 1 337 ? 11.530 -4.644 -23.408 1.00 98.31 337 LEU A CA 1
ATOM 2640 C C . LEU A 1 337 ? 12.606 -4.732 -24.503 1.00 98.31 337 LEU A C 1
ATOM 2642 O O . LEU A 1 337 ? 13.753 -5.062 -24.178 1.00 98.31 337 LEU A O 1
ATOM 2646 N N . PRO A 1 338 ? 12.273 -4.463 -25.776 1.00 97.81 338 PRO A N 1
ATOM 2647 C CA . PRO A 1 338 ? 13.253 -4.465 -26.846 1.00 97.81 338 PRO A CA 1
ATOM 2648 C C . PRO A 1 338 ? 14.104 -3.186 -26.805 1.00 97.81 338 PRO A C 1
ATOM 2650 O O . PRO A 1 338 ? 13.575 -2.081 -26.688 1.00 97.81 338 PRO A O 1
ATOM 2653 N N . ILE A 1 339 ? 15.427 -3.331 -26.890 1.00 98.12 339 ILE A N 1
ATOM 2654 C CA . ILE A 1 339 ? 16.381 -2.223 -26.751 1.00 98.12 339 ILE A CA 1
ATOM 2655 C C . ILE A 1 339 ? 17.421 -2.184 -27.868 1.00 98.12 339 ILE A C 1
ATOM 2657 O O . ILE A 1 339 ? 17.756 -3.197 -28.477 1.00 98.12 339 ILE A O 1
ATOM 2661 N N . SER A 1 340 ? 17.977 -0.996 -28.091 1.00 97.75 340 SER A N 1
ATOM 2662 C CA . SER A 1 340 ? 19.139 -0.763 -28.945 1.00 97.75 340 SER A CA 1
ATOM 2663 C C . SER A 1 340 ? 19.986 0.386 -28.386 1.00 97.75 340 SER A C 1
ATOM 2665 O O . SER A 1 340 ? 19.634 0.998 -27.376 1.00 97.75 340 SER A O 1
ATOM 2667 N N . VAL A 1 341 ? 21.126 0.656 -29.017 1.00 97.81 341 VAL A N 1
ATOM 2668 C CA . VAL A 1 341 ? 22.024 1.764 -28.675 1.00 97.81 341 VAL A CA 1
ATOM 2669 C C . VAL A 1 341 ? 22.008 2.774 -29.812 1.00 97.81 341 VAL A C 1
ATOM 2671 O O . VAL A 1 341 ? 22.057 2.396 -30.982 1.00 97.81 341 VAL A O 1
ATOM 2674 N N . ASP A 1 342 ? 21.878 4.052 -29.473 1.00 96.44 342 ASP A N 1
ATOM 2675 C CA . ASP A 1 342 ? 21.862 5.129 -30.455 1.00 96.44 342 ASP A CA 1
ATOM 2676 C C . ASP A 1 342 ? 23.272 5.544 -30.908 1.00 96.44 342 ASP A C 1
ATOM 2678 O O . ASP A 1 342 ? 24.293 5.042 -30.438 1.00 96.44 342 ASP A O 1
ATOM 2682 N N . GLU A 1 343 ? 23.331 6.498 -31.833 1.00 96.75 343 GLU A N 1
ATOM 2683 C CA . GLU A 1 343 ? 24.569 7.019 -32.414 1.00 96.75 343 GLU A CA 1
ATOM 2684 C C . GLU A 1 343 ? 25.447 7.730 -31.370 1.00 96.75 343 GLU A C 1
ATOM 2686 O O . GLU A 1 343 ? 26.667 7.803 -31.518 1.00 96.75 343 GLU A O 1
ATOM 2691 N N . SER A 1 344 ? 24.825 8.228 -30.299 1.00 95.62 344 SER A N 1
ATOM 2692 C CA . SER A 1 344 ? 25.486 8.882 -29.168 1.00 95.62 344 SER A CA 1
ATOM 2693 C C . SER A 1 344 ? 25.973 7.888 -28.109 1.00 95.62 344 SER A C 1
ATOM 2695 O O . SER A 1 344 ? 26.672 8.286 -27.171 1.00 95.62 344 SER A O 1
ATOM 2697 N N . GLY A 1 345 ? 25.636 6.602 -28.244 1.00 96.88 345 GLY A N 1
ATOM 2698 C CA . GLY A 1 345 ? 26.044 5.516 -27.361 1.00 96.88 345 GLY A CA 1
ATOM 2699 C C . GLY A 1 345 ? 25.152 5.310 -26.132 1.00 96.88 345 GLY A C 1
ATOM 2700 O O . GLY A 1 345 ? 25.642 4.765 -25.140 1.00 96.88 345 GLY A O 1
ATOM 2701 N N . PHE A 1 346 ? 23.895 5.760 -26.156 1.00 98.19 346 PHE A N 1
ATOM 2702 C CA . PHE A 1 346 ? 22.914 5.560 -25.084 1.00 98.19 346 PHE A CA 1
ATOM 2703 C C . PHE A 1 346 ? 21.879 4.495 -25.445 1.00 98.19 346 PHE A C 1
ATOM 2705 O O . PHE A 1 346 ? 21.495 4.352 -26.606 1.00 98.19 346 PHE A O 1
ATOM 2712 N N . PHE A 1 347 ? 21.398 3.763 -24.440 1.00 98.38 347 PHE A N 1
ATOM 2713 C CA . PHE A 1 347 ? 20.307 2.815 -24.626 1.00 98.38 347 PHE A CA 1
ATOM 2714 C C . PHE A 1 347 ? 18.972 3.523 -24.843 1.00 98.38 347 PHE A C 1
ATOM 2716 O O . PHE A 1 347 ? 18.599 4.422 -24.087 1.00 98.38 347 PHE A O 1
ATOM 2723 N N . TYR A 1 348 ? 18.211 3.027 -25.810 1.00 98.12 348 TYR A N 1
ATOM 2724 C CA . TYR A 1 348 ? 16.817 3.390 -26.019 1.00 98.12 348 TYR A CA 1
ATOM 2725 C C . TYR A 1 348 ? 15.970 2.146 -26.304 1.00 98.12 348 TYR A C 1
ATOM 2727 O O . TYR A 1 348 ? 16.475 1.125 -26.781 1.00 98.12 348 TYR A O 1
ATOM 2735 N N . ALA A 1 349 ? 14.680 2.227 -25.995 1.00 97.81 349 ALA A N 1
ATOM 2736 C CA . ALA A 1 349 ? 13.708 1.200 -26.327 1.00 97.81 349 ALA A CA 1
ATOM 2737 C C . ALA A 1 349 ? 13.284 1.325 -27.797 1.00 97.81 349 ALA A C 1
ATOM 2739 O O . ALA A 1 349 ? 12.969 2.418 -28.270 1.00 97.81 349 ALA A O 1
ATOM 2740 N N . THR A 1 350 ? 13.260 0.207 -28.522 1.00 96.06 350 THR A N 1
ATOM 2741 C CA . THR A 1 350 ? 12.810 0.164 -29.928 1.00 96.06 350 THR A CA 1
ATOM 2742 C C . THR A 1 350 ? 11.307 -0.086 -30.061 1.00 96.06 350 THR A C 1
ATOM 2744 O O . THR A 1 350 ? 10.763 -0.029 -31.162 1.00 96.06 350 THR A O 1
ATOM 2747 N N . GLY A 1 351 ? 10.628 -0.343 -28.945 1.00 94.56 351 GLY A N 1
ATOM 2748 C CA . GLY A 1 351 ? 9.191 -0.555 -28.843 1.00 94.56 351 GLY A CA 1
ATOM 2749 C C . GLY A 1 351 ? 8.772 -0.737 -27.385 1.00 94.56 351 GLY A C 1
ATOM 2750 O O . GLY A 1 351 ? 9.605 -0.669 -26.480 1.00 94.56 351 GLY A O 1
ATOM 2751 N N . ASP A 1 352 ? 7.482 -0.984 -27.170 1.00 95.12 352 ASP A N 1
ATOM 2752 C CA . ASP A 1 352 ? 6.950 -1.295 -25.841 1.00 95.12 352 ASP A CA 1
ATOM 2753 C C . ASP A 1 352 ? 7.317 -2.727 -25.409 1.00 95.12 352 ASP A C 1
ATOM 2755 O O . ASP A 1 352 ? 7.885 -3.526 -26.163 1.00 95.12 352 ASP A O 1
ATOM 2759 N N . PHE A 1 353 ? 6.968 -3.067 -24.174 1.00 96.62 353 PHE A N 1
ATOM 2760 C CA . PHE A 1 353 ? 7.082 -4.413 -23.651 1.00 96.62 353 PHE A CA 1
ATOM 2761 C C . PHE A 1 353 ? 6.359 -5.442 -24.523 1.00 96.62 353 PHE A C 1
ATOM 2763 O O . PHE A 1 353 ? 5.284 -5.225 -25.072 1.00 96.62 353 PHE A O 1
ATOM 2770 N N . THR A 1 354 ? 6.925 -6.642 -24.555 1.00 94.75 354 THR A N 1
ATOM 2771 C CA . THR A 1 354 ? 6.379 -7.805 -25.271 1.00 94.75 354 THR A CA 1
ATOM 2772 C C . THR A 1 354 ? 5.004 -8.299 -24.802 1.00 94.75 354 THR A C 1
ATOM 2774 O O . THR A 1 354 ? 4.467 -9.247 -25.378 1.00 94.75 354 THR A O 1
ATOM 2777 N N . GLY A 1 355 ? 4.455 -7.711 -23.744 1.00 93.19 355 GLY A N 1
ATOM 2778 C CA . GLY A 1 355 ? 3.105 -7.931 -23.247 1.00 93.19 355 GLY A CA 1
ATOM 2779 C C . GLY A 1 355 ? 2.816 -7.015 -22.053 1.00 93.19 355 GLY A C 1
ATOM 2780 O O . GLY A 1 355 ? 3.749 -6.396 -21.531 1.00 93.19 355 GLY A O 1
ATOM 2781 N N . PRO A 1 356 ? 1.556 -6.953 -21.587 1.00 94.19 356 PRO A N 1
ATOM 2782 C CA . PRO A 1 356 ? 1.166 -6.083 -20.484 1.00 94.19 356 PRO A CA 1
ATOM 2783 C C . PRO A 1 356 ? 1.983 -6.304 -19.212 1.00 94.19 356 PRO A C 1
ATOM 2785 O O . PRO A 1 356 ? 2.233 -7.441 -18.779 1.00 94.19 356 PRO A O 1
ATOM 2788 N N . VAL A 1 357 ? 2.392 -5.187 -18.616 1.00 96.12 357 VAL A N 1
ATOM 2789 C CA . VAL A 1 357 ? 3.203 -5.143 -17.403 1.00 96.12 357 VAL A CA 1
ATOM 2790 C C . VAL A 1 357 ? 2.341 -5.352 -16.161 1.00 96.12 357 VAL A C 1
ATOM 2792 O O . VAL A 1 357 ? 1.239 -4.829 -16.045 1.00 96.12 357 VAL A O 1
ATOM 2795 N N . GLY A 1 358 ? 2.878 -6.097 -15.191 1.00 94.75 358 GLY A N 1
ATOM 2796 C CA . GLY A 1 358 ? 2.223 -6.322 -13.906 1.00 94.75 358 GLY A CA 1
ATOM 2797 C C . GLY A 1 358 ? 1.167 -7.430 -13.933 1.00 94.75 358 GLY A C 1
ATOM 2798 O O . GLY A 1 358 ? 1.280 -8.352 -14.749 1.00 94.75 358 GLY A O 1
ATOM 2799 N N . PRO A 1 359 ? 0.208 -7.419 -12.986 1.00 95.06 359 PRO A N 1
ATOM 2800 C CA . PRO A 1 359 ? -0.794 -8.471 -12.805 1.00 95.06 359 PRO A CA 1
ATOM 2801 C C . PRO A 1 359 ? -1.633 -8.758 -14.045 1.00 95.06 359 PRO A C 1
ATOM 2803 O O . PRO A 1 359 ? -1.803 -7.920 -14.923 1.00 95.06 359 PRO A O 1
ATOM 2806 N N . THR A 1 360 ? -2.179 -9.970 -14.114 1.00 92.06 360 THR A N 1
ATOM 2807 C CA . THR A 1 360 ? -3.175 -10.313 -15.137 1.00 92.06 360 THR A CA 1
ATOM 2808 C C . THR A 1 360 ? -4.485 -9.559 -14.889 1.00 92.06 360 THR A C 1
ATOM 2810 O O . THR A 1 360 ? -4.883 -9.370 -13.742 1.00 92.06 360 THR A O 1
ATOM 2813 N N . PHE A 1 361 ? -5.177 -9.203 -15.969 1.00 92.50 361 PHE A N 1
ATOM 2814 C CA . PHE A 1 361 ? -6.547 -8.691 -15.968 1.00 92.50 361 PHE A CA 1
ATOM 2815 C C . PHE A 1 361 ? -7.429 -9.542 -16.896 1.00 92.50 361 PHE A C 1
ATOM 2817 O O . PHE A 1 361 ? -6.924 -10.400 -17.622 1.00 92.50 361 PHE A O 1
ATOM 2824 N N . TRP A 1 362 ? -8.748 -9.361 -16.820 1.00 92.62 362 TRP A N 1
ATOM 2825 C CA . TRP A 1 362 ? -9.729 -10.290 -17.394 1.00 92.62 362 TRP A CA 1
ATOM 2826 C C . TRP A 1 362 ? -9.663 -10.401 -18.925 1.00 92.62 362 TRP A C 1
ATOM 2828 O O . TRP A 1 362 ? -9.857 -11.480 -19.480 1.00 92.62 362 TRP A O 1
ATOM 2838 N N . GLU A 1 363 ? -9.338 -9.303 -19.598 1.00 91.38 363 GLU A N 1
ATOM 2839 C CA . GLU A 1 363 ? -9.273 -9.183 -21.054 1.00 91.38 363 GLU A CA 1
ATOM 2840 C C . GLU A 1 363 ? -7.928 -9.640 -21.642 1.00 91.38 363 GLU A C 1
ATOM 2842 O O . GLU A 1 363 ? -7.783 -9.691 -22.863 1.00 91.38 363 GLU A O 1
ATOM 2847 N N . LEU A 1 364 ? -6.943 -9.988 -20.803 1.00 89.38 364 LEU A N 1
ATOM 2848 C CA . LEU A 1 364 ? -5.636 -10.460 -21.258 1.00 89.38 364 LEU A CA 1
ATOM 2849 C C . LEU A 1 364 ? -5.774 -11.820 -21.980 1.00 89.38 364 LEU A C 1
ATOM 2851 O O . LEU A 1 364 ? -6.268 -12.774 -21.369 1.00 89.38 364 LEU A O 1
ATOM 2855 N N . PRO A 1 365 ? -5.310 -11.958 -23.241 1.00 82.69 365 PRO A N 1
ATOM 2856 C CA . PRO A 1 365 ? -5.304 -13.237 -23.940 1.00 82.69 365 PRO A CA 1
ATOM 2857 C C . PRO A 1 365 ? -4.505 -14.289 -23.167 1.00 82.69 365 PRO A C 1
ATOM 2859 O O . PRO A 1 365 ? -3.467 -13.982 -22.576 1.00 82.69 365 PRO A O 1
ATOM 2862 N N . LYS A 1 366 ? -5.012 -15.524 -23.168 1.00 70.31 366 LYS A N 1
ATOM 2863 C CA . LYS A 1 366 ? -4.380 -16.669 -22.501 1.00 70.31 366 LYS A CA 1
ATOM 2864 C C . LYS A 1 366 ? -3.203 -17.229 -23.281 1.00 70.31 366 LYS A C 1
ATOM 2866 O O . LYS A 1 366 ? -3.320 -17.308 -24.524 1.00 70.31 366 LYS A O 1
#

Mean predicted aligned error: 9.17 Å

InterPro domains:
  IPR014349 Rieske iron-sulphur protein [PTHR10134] (125-343)
  IPR017941 Rieske [2Fe-2S] iron-sulphur domain [PF00355] (281-338)
  IPR017941 Rieske [2Fe-2S] iron-sulphur domain [PS51296] (282-348)
  IPR036922 Rieske [2Fe-2S] iron-sulphur domain superfamily [G3DSA:2.102.10.10] (203-362)
  IPR036922 Rieske [2Fe-2S] iron-sulphur domain superfamily [SSF50022] (282-363)
  IPR045603 QcrA subunit, N-terminal [PF19297] (9-212)

Sequence (366 aa):
MAGGQDERRSELLRQGAEADGVELVEYESRHRPGTSAERRARRPVLLFWALAAVAGAAAIAHYIVWPWKYVPPQEPGYALYQAYTPLLGMWLGLSLIGVFGALINHVRRVLPKETAVQQRHPTGPSSEENREIFVATVEDAADNVGIRRRSVFGRAMGIGAGVAGASVAVIGVGGFVESPWQPGPRRGEADTLWHTGWYPEDGEKVYLRIETADPEQVALVRPGDIDPGGLLAVFPFRESERGNPQQLKEVLSRADNPATLFRFRPGERVEYRPDRAGMNYGDYYVFSRICTHLGCAVNLWEKQVNRLLCPCHQSQFDLNQYAKPIFGPAARPLPQLPISVDESGFFYATGDFTGPVGPTFWELPK

pLDDT: mean 92.0, std 7.82, range [41.06, 98.62]

Radius of gyration: 38.3 Å; Cα contacts (8 Å, |Δi|>4): 540; chains: 1; bounding box: 89×42×97 Å

Foldseek 3Di:
DVPVVVVVVVVVVQVVCVVQQKHWPFWFWPDDPPDPLLVVLCVQLVVLQVQLVVLVVVLVCLVPPFDCDDDDPPDPCNVSNVVSVVSSCVSNVSNVSSVVSNVVSCVVRGHTDTDMDHDDDPPDDDDPVVVCVVVCVVVVCVVVVCLVVVVVNVVVVCVVCVVVVVVCVCVVCVVVDDDQQAQDPPGGSQPHLWHALQADDPNFWWFWFADDPQLLPTHFDFPVPADALGKGWTFTDTPVCHPPSVVSVCRVPGLFGIKMKGFHHPPDAADDDPLCPQLADVRIWIFTQFAQAAGAGQDDADSVQGWTFRPPFTFIFRVSDQRQTPDTDGHDGGFTFRWDADPVRTITTPRTTPGGGYYDDDPGDD

Organism: NCBI:txid882083

Secondary structure (DSSP, 8-state):
--HHHHHHHHHHHHHHHHHTTEEEEEEE-SS-TT-HHHHHHHHHHHHHHHHHHHHHHHHHHHHHHS--S---TTSTTHHHHHHHHHHHHHHHHHHHHHHHHHHHHHHHHTSPEEEEEEPPPPSSPSPHHHHHHHHHHHHHHHHHH-TTT-HHHHHHHHHHHHHHHHHHHHHHHHTT---TTSPBTTTBTTSSTT--TTS--TT--EEEEEPPSSTTS-EE--GGGS-TTEEEEEEEE-GGGTT-HHHHHHHHH-TT--EEEEEPPTTPPPPP-GGGTTSSBTTEEEEESB-TTT--B--EEETTTTEEE-TTT--EEEGGGTTEEEESS--SPPPEEPEEE-TTS-EEESSS-SS--SS--TTS--